Protein AF-0000000074030060 (afdb_homodimer)

Radius of gyration: 25.46 Å; Cα contacts (8 Å, |Δi|>4): 704; chains: 2; bounding box: 56×95×59 Å

Sequence (384 aa):
MVDRKRVCPAEQAGSLDNGFRRFFQNPSKILKPYIKDGMTVLDLGCGPGFFSVEMAKMVGKNGKVIAVDVQEEMLEKLKNKIKGTKIEKRIKLHRCEENRIGVTDKVDFILAFYMVHEVPNQEILLREIISILKPNGKAFIVEPKFHVSKEVFEETKKAVKRLGFEIINQPKLFMSRGIVFKNAIVNTSKETMVDRKRVCPAEQAGSLDNGFRRFFQNPSKILKPYIKDGMTVLDLGCGPGFFSVEMAKMVGKNGKVIAVDVQEEMLEKLKNKIKGTKIEKRIKLHRCEENRIGVTDKVDFILAFYMVHEVPNQEILLREIISILKPNGKAFIVEPKFHVSKEVFEETKKAVKRLGFEIINQPKLFMSRGIVFKNAIVNTSKET

Structure (mmCIF, N/CA/C/O backbone):
data_AF-0000000074030060-model_v1
#
loop_
_entity.id
_entity.type
_entity.pdbx_description
1 polymer 'Methyltransferase domain-containing protein'
#
loop_
_atom_site.group_PDB
_atom_site.id
_atom_site.type_symbol
_atom_site.label_atom_id
_atom_site.label_alt_id
_atom_site.label_comp_id
_atom_site.label_asym_id
_atom_site.label_entity_id
_atom_site.label_seq_id
_atom_site.pdbx_PDB_ins_code
_atom_site.Cartn_x
_atom_site.Cartn_y
_atom_site.Cartn_z
_atom_site.occupancy
_atom_site.B_iso_or_equiv
_atom_site.auth_seq_id
_atom_site.auth_comp_id
_atom_site.auth_asym_id
_atom_site.auth_atom_id
_atom_site.pdbx_PDB_model_num
ATOM 1 N N . MET A 1 1 ? -29.375 -9.141 -12.891 1 27.84 1 MET A N 1
ATOM 2 C CA . MET A 1 1 ? -28.234 -9.836 -12.297 1 27.84 1 MET A CA 1
ATOM 3 C C . MET A 1 1 ? -26.984 -8.969 -12.352 1 27.84 1 MET A C 1
ATOM 5 O O . MET A 1 1 ? -26.547 -8.578 -13.43 1 27.84 1 MET A O 1
ATOM 9 N N . VAL A 1 2 ? -26.797 -8.008 -11.602 1 33.31 2 VAL A N 1
ATOM 10 C CA . VAL A 1 2 ? -25.797 -6.934 -11.672 1 33.31 2 VAL A CA 1
ATOM 11 C C . VAL A 1 2 ? -24.422 -7.52 -11.992 1 33.31 2 VAL A C 1
ATOM 13 O O . VAL A 1 2 ? -24 -8.492 -11.367 1 33.31 2 VAL A O 1
ATOM 16 N N . ASP A 1 3 ? -23.953 -7.562 -13.195 1 36.47 3 ASP A N 1
ATOM 17 C CA . ASP A 1 3 ? -22.719 -8.047 -13.805 1 36.47 3 ASP A CA 1
ATOM 18 C C . ASP A 1 3 ? -21.5 -7.707 -12.93 1 36.47 3 ASP A C 1
ATOM 20 O O . ASP A 1 3 ? -21.078 -6.555 -12.867 1 36.47 3 ASP A O 1
ATOM 24 N N . ARG A 1 4 ? -21.578 -8.031 -11.695 1 46.94 4 ARG A N 1
ATOM 25 C CA . ARG A 1 4 ? -20.531 -7.727 -10.734 1 46.94 4 ARG A CA 1
ATOM 26 C C . ARG A 1 4 ? -19.156 -7.934 -11.352 1 46.94 4 ARG A C 1
ATOM 28 O O . ARG A 1 4 ? -18.812 -9.047 -11.773 1 46.94 4 ARG A O 1
ATOM 35 N N . LYS A 1 5 ? -18.781 -6.988 -11.969 1 58.38 5 LYS A N 1
ATOM 36 C CA . LYS A 1 5 ? -17.453 -7.043 -12.586 1 58.38 5 LYS A CA 1
ATOM 37 C C . LYS A 1 5 ? -16.422 -7.629 -11.625 1 58.38 5 LYS A C 1
ATOM 39 O O . LYS A 1 5 ? -16.203 -7.098 -10.531 1 58.38 5 LYS A O 1
ATOM 44 N N . ARG A 1 6 ? -16.219 -8.953 -11.641 1 71.94 6 ARG A N 1
ATOM 45 C CA . ARG A 1 6 ? -15.539 -9.828 -10.688 1 71.94 6 ARG A CA 1
ATOM 46 C C . ARG A 1 6 ? -14.047 -9.516 -10.625 1 71.94 6 ARG A C 1
ATOM 48 O O . ARG A 1 6 ? -13.406 -9.719 -9.594 1 71.94 6 ARG A O 1
ATOM 55 N N . VAL A 1 7 ? -13.602 -8.703 -11.664 1 85.38 7 VAL A N 1
ATOM 56 C CA . VAL A 1 7 ? -12.156 -8.516 -11.711 1 85.38 7 VAL A CA 1
ATOM 57 C C . VAL A 1 7 ? -11.805 -7.078 -11.328 1 85.38 7 VAL A C 1
ATOM 59 O O . VAL A 1 7 ? -12.445 -6.133 -11.797 1 85.38 7 VAL A O 1
ATOM 62 N N . CYS A 1 8 ? -10.945 -6.891 -10.469 1 83.81 8 CYS A N 1
ATOM 63 C CA . CYS A 1 8 ? -10.5 -5.547 -10.117 1 83.81 8 CYS A CA 1
ATOM 64 C C . CYS A 1 8 ? -9.969 -4.812 -11.344 1 83.81 8 CYS A C 1
ATOM 66 O O . CYS A 1 8 ? -9.039 -5.285 -12 1 83.81 8 CYS A O 1
ATOM 68 N N . PRO A 1 9 ? -10.547 -3.648 -11.586 1 86.62 9 PRO A N 1
ATOM 69 C CA . PRO A 1 9 ? -10.133 -2.922 -12.789 1 86.62 9 PRO A CA 1
ATOM 70 C C . PRO A 1 9 ? -8.68 -2.447 -12.711 1 86.62 9 PRO A C 1
ATOM 72 O O . PRO A 1 9 ? -8.188 -2.113 -11.633 1 86.62 9 PRO A O 1
ATOM 75 N N . ALA A 1 10 ? -8.016 -2.359 -13.852 1 87.62 10 ALA A N 1
ATOM 76 C CA . ALA A 1 10 ? -6.617 -1.96 -13.953 1 87.62 10 ALA A CA 1
ATOM 77 C C . ALA A 1 10 ? -6.41 -0.551 -13.406 1 87.62 10 ALA A C 1
ATOM 79 O O . ALA A 1 10 ? -5.34 -0.234 -12.875 1 87.62 10 ALA A O 1
ATOM 80 N N . GLU A 1 11 ? -7.441 0.32 -13.461 1 84.94 11 GLU A N 1
ATOM 81 C CA . GLU A 1 11 ? -7.371 1.684 -12.945 1 84.94 11 GLU A CA 1
ATOM 82 C C . GLU A 1 11 ? -7.211 1.693 -11.43 1 84.94 11 GLU A C 1
ATOM 84 O O . GLU A 1 11 ? -6.77 2.689 -10.852 1 84.94 11 GLU A O 1
ATOM 89 N N . GLN A 1 12 ? -7.523 0.57 -10.875 1 86.06 12 GLN A N 1
ATOM 90 C CA . GLN A 1 12 ? -7.434 0.463 -9.422 1 86.06 12 GLN A CA 1
ATOM 91 C C . GLN A 1 12 ? -6.215 -0.356 -9.008 1 86.06 12 GLN A C 1
ATOM 93 O O . GLN A 1 12 ? -6.145 -0.843 -7.875 1 86.06 12 GLN A O 1
ATOM 98 N N . ALA A 1 13 ? -5.316 -0.365 -10 1 86.25 13 ALA A N 1
ATOM 99 C CA . ALA A 1 13 ? -4.062 -1.025 -9.656 1 86.25 13 ALA A CA 1
ATOM 100 C C . ALA A 1 13 ? -3.418 -0.375 -8.43 1 86.25 13 ALA A C 1
ATOM 102 O O . ALA A 1 13 ? -3.34 0.853 -8.344 1 86.25 13 ALA A O 1
ATOM 103 N N . GLY A 1 14 ? -3.141 -1.03 -7.375 1 87.56 14 GLY A N 1
ATOM 104 C CA . GLY A 1 14 ? -2.543 -0.503 -6.156 1 87.56 14 GLY A CA 1
ATOM 105 C C . GLY A 1 14 ? -3.533 -0.367 -5.016 1 87.56 14 GLY A C 1
ATOM 106 O O . GLY A 1 14 ? -3.152 -0.024 -3.895 1 87.56 14 GLY A O 1
ATOM 107 N N . SER A 1 15 ? -4.777 -0.581 -5.355 1 88.56 15 SER A N 1
ATOM 108 C CA . SER A 1 15 ? -5.789 -0.474 -4.305 1 88.56 15 SER A CA 1
ATOM 109 C C . SER A 1 15 ? -5.492 -1.429 -3.154 1 88.56 15 SER A C 1
ATOM 111 O O . SER A 1 15 ? -5.707 -1.09 -1.989 1 88.56 15 SER A O 1
ATOM 113 N N . LEU A 1 16 ? -4.961 -2.574 -3.512 1 88.94 16 LEU A N 1
ATOM 114 C CA . LEU A 1 16 ? -4.602 -3.529 -2.469 1 88.94 16 LEU A CA 1
ATOM 115 C C . LEU A 1 16 ? -3.469 -2.988 -1.604 1 88.94 16 LEU A C 1
ATOM 117 O O . LEU A 1 16 ? -3.521 -3.08 -0.375 1 88.94 16 LEU A O 1
ATOM 121 N N . ASP A 1 17 ? -2.5 -2.4 -2.273 1 91.75 17 ASP A N 1
ATOM 122 C CA . ASP A 1 17 ? -1.391 -1.797 -1.541 1 91.75 17 ASP A CA 1
ATOM 123 C C . ASP A 1 17 ? -1.885 -0.691 -0.61 1 91.75 17 ASP A C 1
ATOM 125 O O . ASP A 1 17 ? -1.453 -0.604 0.541 1 91.75 17 ASP A O 1
ATOM 129 N N . ASN A 1 18 ? -2.752 0.117 -1.13 1 92.06 18 ASN A N 1
ATOM 130 C CA . ASN A 1 18 ? -3.352 1.192 -0.346 1 92.06 18 ASN A CA 1
ATOM 131 C C . ASN A 1 18 ? -4.148 0.647 0.837 1 92.06 18 ASN A C 1
ATOM 133 O O . ASN A 1 18 ? -4.125 1.226 1.925 1 92.06 18 ASN A O 1
ATOM 137 N N . GLY A 1 19 ? -4.84 -0.445 0.638 1 92.06 19 GLY A N 1
ATOM 138 C CA . GLY A 1 19 ? -5.594 -1.086 1.703 1 92.06 19 GLY A CA 1
ATOM 139 C C . GLY A 1 19 ? -4.723 -1.541 2.859 1 92.06 19 GLY A C 1
ATOM 140 O O . GLY A 1 19 ? -5.094 -1.372 4.023 1 92.06 19 GLY A O 1
ATOM 141 N N . PHE A 1 20 ? -3.602 -2.076 2.523 1 90.94 20 PHE A N 1
ATOM 142 C CA . PHE A 1 20 ? -2.676 -2.525 3.557 1 90.94 20 PHE A CA 1
ATOM 143 C C . PHE A 1 20 ? -2.123 -1.342 4.34 1 90.94 20 PHE A C 1
ATOM 145 O O . PHE A 1 20 ? -1.992 -1.407 5.562 1 90.94 20 PHE A O 1
ATOM 152 N N . ARG A 1 21 ? -1.822 -0.241 3.668 1 92 21 ARG A N 1
ATOM 153 C CA . ARG A 1 21 ? -1.373 0.955 4.375 1 92 21 ARG A CA 1
ATOM 154 C C . ARG A 1 21 ? -2.459 1.482 5.305 1 92 21 ARG A C 1
ATOM 156 O O . ARG A 1 21 ? -2.184 1.83 6.453 1 92 21 ARG A O 1
ATOM 163 N N . ARG A 1 22 ? -3.686 1.476 4.812 1 93.56 22 ARG A N 1
ATOM 164 C CA . ARG A 1 22 ? -4.805 2.002 5.59 1 93.56 22 ARG A CA 1
ATOM 165 C C . ARG A 1 22 ? -5.059 1.155 6.832 1 93.56 22 ARG A C 1
ATOM 167 O O . ARG A 1 22 ? -5.465 1.677 7.871 1 93.56 22 ARG A O 1
ATOM 174 N N . PHE A 1 23 ? -4.715 -0.096 6.734 1 89.94 23 PHE A N 1
ATOM 175 C CA . PHE A 1 23 ? -4.863 -0.983 7.883 1 89.94 23 PHE A CA 1
ATOM 176 C C . PHE A 1 23 ? -3.938 -0.562 9.016 1 89.94 23 PHE A C 1
ATOM 178 O O . PHE A 1 23 ? -4.328 -0.587 10.188 1 89.94 23 PHE A O 1
ATOM 185 N N . PHE A 1 24 ? -2.803 -0.082 8.656 1 89.81 24 PHE A N 1
ATOM 186 C CA . PHE A 1 24 ? -1.801 0.204 9.68 1 89.81 24 PHE A CA 1
ATOM 187 C C . PHE A 1 24 ? -1.754 1.695 9.984 1 89.81 24 PHE A C 1
ATOM 189 O O . PHE A 1 24 ? -1.411 2.092 11.102 1 89.81 24 PHE A O 1
ATOM 196 N N . GLN A 1 25 ? -2.082 2.496 9.008 1 94.31 25 GLN A N 1
ATOM 197 C CA . GLN A 1 25 ? -2.055 3.947 9.156 1 94.31 25 GLN A CA 1
ATOM 198 C C . GLN A 1 25 ? -3.379 4.57 8.734 1 94.31 25 GLN A C 1
ATOM 200 O O . GLN A 1 25 ? -3.41 5.43 7.848 1 94.31 25 GLN A O 1
ATOM 205 N N . ASN A 1 26 ? -4.348 4.195 9.414 1 96.44 26 ASN A N 1
ATOM 206 C CA . ASN A 1 26 ? -5.676 4.703 9.094 1 96.44 26 ASN A CA 1
ATOM 207 C C . ASN A 1 26 ? -5.789 6.199 9.359 1 96.44 26 ASN A C 1
ATOM 209 O O . ASN A 1 26 ? -5.703 6.637 10.508 1 96.44 26 ASN A O 1
ATOM 213 N N . PRO A 1 27 ? -6.004 6.945 8.32 1 97.94 27 PRO A N 1
ATOM 214 C CA . PRO A 1 27 ? -6.008 8.398 8.484 1 97.94 27 PRO A CA 1
ATOM 215 C C . PRO A 1 27 ? -7.09 8.875 9.453 1 97.94 27 PRO A C 1
ATOM 217 O O . PRO A 1 27 ? -6.84 9.766 10.273 1 97.94 27 PRO A O 1
ATOM 220 N N . SER A 1 28 ? -8.273 8.336 9.352 1 97.56 28 SER A N 1
ATOM 221 C CA . SER A 1 28 ? -9.367 8.75 10.227 1 97.56 28 SER A CA 1
ATOM 222 C C . SER A 1 28 ? -9.031 8.516 11.695 1 97.56 28 SER A C 1
ATOM 224 O O . SER A 1 28 ? -9.25 9.391 12.531 1 97.56 28 SER A O 1
ATOM 226 N N . LYS A 1 29 ? -8.43 7.395 11.992 1 97 29 LYS A N 1
ATOM 227 C CA . LYS A 1 29 ? -8.078 7.066 13.367 1 97 29 LYS A CA 1
ATOM 228 C C . LYS A 1 29 ? -6.949 7.957 13.875 1 97 29 LYS A C 1
ATOM 230 O O . LYS A 1 29 ? -6.996 8.445 15.008 1 97 29 LYS A O 1
ATOM 235 N N . ILE A 1 30 ? -6.016 8.172 13.062 1 98 30 ILE A N 1
ATOM 236 C CA . ILE A 1 30 ? -4.828 8.938 13.43 1 98 30 ILE A CA 1
ATOM 237 C C . ILE A 1 30 ? -5.211 10.391 13.68 1 98 30 ILE A C 1
ATOM 239 O O . ILE A 1 30 ? -4.684 11.031 14.594 1 98 30 ILE A O 1
ATOM 243 N N . LEU A 1 31 ? -6.184 10.93 12.93 1 98.56 31 LEU A N 1
ATOM 244 C CA . LEU A 1 31 ? -6.418 12.375 12.906 1 98.56 31 LEU A CA 1
ATOM 245 C C . LEU A 1 31 ? -7.656 12.734 13.719 1 98.56 31 LEU A C 1
ATOM 247 O O . LEU A 1 31 ? -7.887 13.906 14.023 1 98.56 31 LEU A O 1
ATOM 251 N N . LYS A 1 32 ? -8.406 11.742 14.141 1 97.94 32 LYS A N 1
ATOM 252 C CA . LYS A 1 32 ? -9.695 11.914 14.805 1 97.94 32 LYS A CA 1
ATOM 253 C C . LYS A 1 32 ? -9.562 12.836 16.016 1 97.94 32 LYS A C 1
ATOM 255 O O . LYS A 1 32 ? -10.398 13.711 16.234 1 97.94 32 LYS A O 1
ATOM 260 N N . PRO A 1 33 ? -8.531 12.719 16.812 1 97.81 33 PRO A N 1
ATOM 261 C CA . PRO A 1 33 ? -8.438 13.562 18.016 1 97.81 33 PRO A CA 1
ATOM 262 C C . PRO A 1 33 ? -8.164 15.023 17.688 1 97.81 33 PRO A C 1
ATOM 264 O O . PRO A 1 33 ? -8.312 15.891 18.547 1 97.81 33 PRO A O 1
ATOM 267 N N . TYR A 1 34 ? -7.848 15.367 16.453 1 98.12 34 TYR A N 1
ATOM 268 C CA . TYR A 1 34 ? -7.266 16.688 16.219 1 98.12 34 TYR A CA 1
ATOM 269 C C . TYR A 1 34 ? -8.125 17.484 15.234 1 98.12 34 TYR A C 1
ATOM 271 O O . TYR A 1 34 ? -8.109 18.719 15.258 1 98.12 34 TYR A O 1
ATOM 279 N N . ILE A 1 35 ? -8.82 16.828 14.32 1 98.69 35 ILE A N 1
ATOM 280 C CA . ILE A 1 35 ? -9.547 17.516 13.258 1 98.69 35 ILE A CA 1
ATOM 281 C C . ILE A 1 35 ? -11.047 17.484 13.555 1 98.69 35 ILE A C 1
ATOM 283 O O . ILE A 1 35 ? -11.594 16.438 13.859 1 98.69 35 ILE A O 1
ATOM 287 N N . LYS A 1 36 ? -11.664 18.625 13.438 1 98.25 36 LYS A N 1
ATOM 288 C CA . LYS A 1 36 ? -13.094 18.781 13.672 1 98.25 36 LYS A CA 1
ATOM 289 C C . LYS A 1 36 ? -13.773 19.484 12.508 1 98.25 36 LYS A C 1
ATOM 291 O O . LYS A 1 36 ? -13.109 20.156 11.711 1 98.25 36 LYS A O 1
ATOM 296 N N . ASP A 1 37 ? -15.07 19.312 12.531 1 98.5 37 ASP A N 1
ATOM 297 C CA . ASP A 1 37 ? -15.883 19.969 11.516 1 98.5 37 ASP A CA 1
ATOM 298 C C . ASP A 1 37 ? -15.664 21.484 11.531 1 98.5 37 ASP A C 1
ATOM 300 O O . ASP A 1 37 ? -15.578 22.094 12.602 1 98.5 37 ASP A O 1
ATOM 304 N N . GLY A 1 38 ? -15.414 22.047 10.375 1 98.62 38 GLY A N 1
ATOM 305 C CA . GLY A 1 38 ? -15.32 23.484 10.242 1 98.62 38 GLY A CA 1
ATOM 306 C C . GLY A 1 38 ? -13.891 24 10.273 1 98.62 38 GLY A C 1
ATOM 307 O O . GLY A 1 38 ? -13.633 25.172 9.984 1 98.62 38 GLY A O 1
ATOM 308 N N . MET A 1 39 ? -12.984 23.141 10.57 1 98.75 39 MET A N 1
ATOM 309 C CA . MET A 1 39 ? -11.586 23.547 10.703 1 98.75 39 MET A CA 1
ATOM 310 C C . MET A 1 39 ? -10.969 23.828 9.336 1 98.75 39 MET A C 1
ATOM 312 O O . MET A 1 39 ? -11.422 23.281 8.328 1 98.75 39 MET A O 1
ATOM 316 N N . THR A 1 40 ? -10.008 24.75 9.273 1 98.81 40 THR A N 1
ATOM 317 C CA . THR A 1 40 ? -9.047 24.859 8.188 1 98.81 40 THR A CA 1
ATOM 318 C C . THR A 1 40 ? -7.746 24.141 8.539 1 98.81 40 THR A C 1
ATOM 320 O O . THR A 1 40 ? -7.082 24.484 9.516 1 98.81 40 THR A O 1
ATOM 323 N N . VAL A 1 41 ? -7.426 23.109 7.762 1 98.88 41 VAL A N 1
ATOM 324 C CA . VAL A 1 41 ? -6.273 22.281 8.109 1 98.88 41 VAL A CA 1
ATOM 325 C C . VAL A 1 41 ? -5.312 22.219 6.922 1 98.88 41 VAL A C 1
ATOM 327 O O . VAL A 1 41 ? -5.707 22.469 5.781 1 98.88 41 VAL A O 1
ATOM 330 N N . LEU A 1 42 ? -4.047 21.969 7.227 1 98.88 42 LEU A N 1
ATOM 331 C CA . LEU A 1 42 ? -2.99 21.922 6.219 1 98.88 42 LEU A CA 1
ATOM 332 C C . LEU A 1 42 ? -2.318 20.562 6.191 1 98.88 42 LEU A C 1
ATOM 334 O O . LEU A 1 42 ? -1.919 20.031 7.234 1 98.88 42 LEU A O 1
ATOM 338 N N . ASP A 1 43 ? -2.295 19.922 5.043 1 98.88 43 ASP A N 1
ATOM 339 C CA . ASP A 1 43 ? -1.541 18.703 4.781 1 98.88 43 ASP A CA 1
ATOM 340 C C . ASP A 1 43 ? -0.218 19.016 4.082 1 98.88 43 ASP A C 1
ATOM 342 O O . ASP A 1 43 ? -0.178 19.172 2.863 1 98.88 43 ASP A O 1
ATOM 346 N N . LEU A 1 44 ? 0.867 19.078 4.887 1 98.44 44 LEU A N 1
ATOM 347 C CA . LEU A 1 44 ? 2.186 19.422 4.359 1 98.44 44 LEU A CA 1
ATOM 348 C C . LEU A 1 44 ? 2.877 18.188 3.789 1 98.44 44 LEU A C 1
ATOM 350 O O . LEU A 1 44 ? 3.074 17.203 4.496 1 98.44 44 LEU A O 1
ATOM 354 N N . GLY A 1 45 ? 3.285 18.281 2.543 1 97.69 45 GLY A N 1
ATOM 355 C CA . GLY A 1 45 ? 3.732 17.078 1.865 1 97.69 45 GLY A CA 1
ATOM 356 C C . GLY A 1 45 ? 2.611 16.094 1.601 1 97.69 45 GLY A C 1
ATOM 357 O O . GLY A 1 45 ? 2.719 14.906 1.95 1 97.69 45 GLY A O 1
ATOM 358 N N . CYS A 1 46 ? 1.627 16.516 0.896 1 98.31 46 CYS A N 1
ATOM 359 C CA . CYS A 1 46 ? 0.37 15.781 0.825 1 98.31 46 CYS A CA 1
ATOM 360 C C . CYS A 1 46 ? 0.492 14.578 -0.11 1 98.31 46 CYS A C 1
ATOM 362 O O . CYS A 1 46 ? -0.343 13.672 -0.078 1 98.31 46 CYS A O 1
ATOM 364 N N . GLY A 1 47 ? 1.497 14.578 -0.979 1 96.88 47 GLY A N 1
ATOM 365 C CA . GLY A 1 47 ? 1.593 13.508 -1.954 1 96.88 47 GLY A CA 1
ATOM 366 C C . GLY A 1 47 ? 0.335 13.336 -2.785 1 96.88 47 GLY A C 1
ATOM 367 O O . GLY A 1 47 ? -0.246 14.32 -3.246 1 96.88 47 GLY A O 1
ATOM 368 N N . PRO A 1 48 ? 0.023 12.07 -3.012 1 96.12 48 PRO A N 1
ATOM 369 C CA . PRO A 1 48 ? -1.174 11.836 -3.822 1 96.12 48 PRO A CA 1
ATOM 370 C C . PRO A 1 48 ? -2.465 11.945 -3.016 1 96.12 48 PRO A C 1
ATOM 372 O O . PRO A 1 48 ? -3.525 11.516 -3.479 1 96.12 48 PRO A O 1
ATOM 375 N N . GLY A 1 49 ? -2.357 12.375 -1.83 1 97.62 49 GLY A N 1
ATOM 376 C CA . GLY A 1 49 ? -3.566 12.758 -1.113 1 97.62 49 GLY A CA 1
ATOM 377 C C . GLY A 1 49 ? -4.047 11.688 -0.149 1 97.62 49 GLY A C 1
ATOM 378 O O . GLY A 1 49 ? -5.23 11.648 0.195 1 97.62 49 GLY A O 1
ATOM 379 N N . PHE A 1 50 ? -3.182 10.82 0.354 1 96.94 50 PHE A N 1
ATOM 380 C CA . PHE A 1 50 ? -3.547 9.75 1.27 1 96.94 50 PHE A CA 1
ATOM 381 C C . PHE A 1 50 ? -4.246 10.305 2.504 1 96.94 50 PHE A C 1
ATOM 383 O O . PHE A 1 50 ? -5.293 9.797 2.912 1 96.94 50 PHE A O 1
ATOM 390 N N . PHE A 1 51 ? -3.738 11.359 3.059 1 98.69 51 PHE A N 1
ATOM 391 C CA . PHE A 1 51 ? -4.348 11.969 4.234 1 98.69 51 PHE A CA 1
ATOM 392 C C . PHE A 1 51 ? -5.309 13.078 3.826 1 98.69 51 PHE A C 1
ATOM 394 O O . PHE A 1 51 ? -6.332 13.289 4.477 1 98.69 51 PHE A O 1
ATOM 401 N N . SER A 1 52 ? -5.035 13.812 2.752 1 98.81 52 SER A N 1
ATOM 402 C CA . SER A 1 52 ? -5.809 14.977 2.34 1 98.81 52 SER A CA 1
ATOM 403 C C . SER A 1 52 ? -7.277 14.617 2.137 1 98.81 52 SER A C 1
ATOM 405 O O . SER A 1 52 ? -8.164 15.367 2.551 1 98.81 52 SER A O 1
ATOM 407 N N . VAL A 1 53 ? -7.48 13.477 1.52 1 98.5 53 VAL A N 1
ATOM 408 C CA . VAL A 1 53 ? -8.836 13.047 1.188 1 98.5 53 VAL A CA 1
ATOM 409 C C . VAL A 1 53 ? -9.633 12.82 2.471 1 98.5 53 VAL A C 1
ATOM 411 O O . VAL A 1 53 ? -10.766 13.305 2.594 1 98.5 53 VAL A O 1
ATOM 414 N N . GLU A 1 54 ? -9.047 12.125 3.402 1 98.62 54 GLU A N 1
ATOM 415 C CA . GLU A 1 54 ? -9.734 11.875 4.664 1 98.62 54 GLU A CA 1
ATOM 416 C C . GLU A 1 54 ? -9.922 13.164 5.457 1 98.62 54 GLU A C 1
ATOM 418 O O . GLU A 1 54 ? -10.969 13.375 6.074 1 98.62 54 GLU A O 1
ATOM 423 N N . MET A 1 55 ? -8.914 14.023 5.453 1 98.88 55 MET A N 1
ATOM 424 C CA . MET A 1 55 ? -9.008 15.32 6.129 1 98.88 55 MET A CA 1
ATOM 425 C C . MET A 1 55 ? -10.195 16.125 5.609 1 98.88 55 MET A C 1
ATOM 427 O O . MET A 1 55 ? -10.914 16.75 6.387 1 98.88 55 MET A O 1
ATOM 431 N N . ALA A 1 56 ? -10.398 16.094 4.34 1 98.81 56 ALA A N 1
ATOM 432 C CA . ALA A 1 56 ? -11.492 16.828 3.717 1 98.81 56 ALA A CA 1
ATOM 433 C C . ALA A 1 56 ? -12.844 16.328 4.203 1 98.81 56 ALA A C 1
ATOM 435 O O . ALA A 1 56 ? -13.773 17.109 4.391 1 98.81 56 ALA A O 1
ATOM 436 N N . LYS A 1 57 ? -12.938 15.031 4.355 1 98.5 57 LYS A N 1
ATOM 437 C CA . LYS A 1 57 ? -14.164 14.461 4.898 1 98.5 57 LYS A CA 1
ATOM 438 C C . LYS A 1 57 ? -14.391 14.914 6.34 1 98.5 57 LYS A C 1
ATOM 440 O O . LYS A 1 57 ? -15.508 15.266 6.723 1 98.5 57 LYS A O 1
ATOM 445 N N . MET A 1 58 ? -13.367 14.93 7.113 1 98.62 58 MET A N 1
ATOM 446 C CA . MET A 1 58 ? -13.438 15.195 8.547 1 98.62 58 MET A CA 1
ATOM 447 C C . MET A 1 58 ? -13.781 16.656 8.812 1 98.62 58 MET A C 1
ATOM 449 O O . MET A 1 58 ? -14.547 16.969 9.727 1 98.62 58 MET A O 1
ATOM 453 N N . VAL A 1 59 ? -13.25 17.594 8.031 1 98.62 59 VAL A N 1
ATOM 454 C CA . VAL A 1 59 ? -13.453 19.016 8.281 1 98.62 59 VAL A CA 1
ATOM 455 C C . VAL A 1 59 ? -14.867 19.422 7.852 1 98.62 59 VAL A C 1
ATOM 457 O O . VAL A 1 59 ? -15.344 20.5 8.195 1 98.62 59 VAL A O 1
ATOM 460 N N . GLY A 1 60 ? -15.516 18.609 6.984 1 97.81 60 GLY A N 1
ATOM 461 C CA . GLY A 1 60 ? -16.906 18.844 6.594 1 97.81 60 GLY A CA 1
ATOM 462 C C . GLY A 1 60 ? -17.047 19.969 5.586 1 97.81 60 GLY A C 1
ATOM 463 O O . GLY A 1 60 ? -16.047 20.516 5.102 1 97.81 60 GLY A O 1
ATOM 464 N N . LYS A 1 61 ? -18.281 20.297 5.285 1 96.31 61 LYS A N 1
ATOM 465 C CA . LYS A 1 61 ? -18.609 21.25 4.223 1 96.31 61 LYS A CA 1
ATOM 466 C C . LYS A 1 61 ? -18.156 22.656 4.582 1 96.31 61 LYS A C 1
ATOM 468 O O . LYS A 1 61 ? -17.938 23.5 3.701 1 96.31 61 LYS A O 1
ATOM 473 N N . ASN A 1 62 ? -18.031 22.859 5.859 1 97.31 62 ASN A N 1
ATOM 474 C CA . ASN A 1 62 ? -17.672 24.203 6.301 1 97.31 62 ASN A CA 1
ATOM 475 C C . ASN A 1 62 ? -16.172 24.344 6.566 1 97.31 62 ASN A C 1
ATOM 477 O O . ASN A 1 62 ? -15.703 25.406 6.965 1 97.31 62 ASN A O 1
ATOM 481 N N . GLY A 1 63 ? -15.477 23.266 6.43 1 98.5 63 GLY A N 1
ATOM 482 C CA . GLY A 1 63 ? -14.031 23.297 6.629 1 98.5 63 GLY A CA 1
ATOM 483 C C . GLY A 1 63 ? -13.258 23.266 5.328 1 98.5 63 GLY A C 1
ATOM 484 O O . GLY A 1 63 ? -13.844 23.281 4.246 1 98.5 63 GLY A O 1
ATOM 485 N N . LYS A 1 64 ? -11.922 23.359 5.426 1 98.56 64 LYS A N 1
ATOM 486 C CA . LYS A 1 64 ? -11.047 23.391 4.258 1 98.56 64 LYS A CA 1
ATOM 487 C C . LYS A 1 64 ? -9.727 22.672 4.543 1 98.56 64 LYS A C 1
ATOM 489 O O . LYS A 1 64 ? -9.234 22.688 5.672 1 98.56 64 LYS A O 1
ATOM 494 N N . VAL A 1 65 ? -9.258 22.062 3.486 1 98.88 65 VAL A N 1
ATOM 495 C CA . VAL A 1 65 ? -7.938 21.438 3.52 1 98.88 65 VAL A CA 1
ATOM 496 C C . VAL A 1 65 ? -7.016 22.156 2.531 1 98.88 65 VAL A C 1
ATOM 498 O O . VAL A 1 65 ? -7.371 22.344 1.364 1 98.88 65 VAL A O 1
ATOM 501 N N . ILE A 1 66 ? -5.938 22.641 3.025 1 98.94 66 ILE A N 1
ATOM 502 C CA . ILE A 1 66 ? -4.867 23.094 2.143 1 98.94 66 ILE A CA 1
ATOM 503 C C . ILE A 1 66 ? -3.832 21.984 1.973 1 98.94 66 ILE A C 1
ATOM 505 O O . ILE A 1 66 ? -3.129 21.625 2.922 1 98.94 66 ILE A O 1
ATOM 509 N N . ALA A 1 67 ? -3.768 21.438 0.797 1 98.88 67 ALA A N 1
ATOM 510 C CA . ALA A 1 67 ? -2.818 20.375 0.479 1 98.88 67 ALA A CA 1
ATOM 511 C C . ALA A 1 67 ? -1.576 20.938 -0.206 1 98.88 67 ALA A C 1
ATOM 513 O O . ALA A 1 67 ? -1.666 21.516 -1.289 1 98.88 67 ALA A O 1
ATOM 514 N N . VAL A 1 68 ? -0.426 20.703 0.411 1 98.69 68 VAL A N 1
ATOM 515 C CA . VAL A 1 68 ? 0.806 21.344 -0.033 1 98.69 68 VAL A CA 1
ATOM 516 C C . VAL A 1 68 ? 1.821 20.281 -0.452 1 98.69 68 VAL A C 1
ATOM 518 O O . VAL A 1 68 ? 2.035 19.297 0.265 1 98.69 68 VAL A O 1
ATOM 521 N N . ASP A 1 69 ? 2.402 20.469 -1.563 1 98.06 69 ASP A N 1
ATOM 522 C CA . ASP A 1 69 ? 3.504 19.625 -2.01 1 98.06 69 ASP A CA 1
ATOM 523 C C . ASP A 1 69 ? 4.438 20.375 -2.949 1 98.06 69 ASP A C 1
ATOM 525 O O . ASP A 1 69 ? 4.004 21.297 -3.658 1 98.06 69 ASP A O 1
ATOM 529 N N . VAL A 1 70 ? 5.688 20.031 -2.898 1 96.88 70 VAL A N 1
ATOM 530 C CA . VAL A 1 70 ? 6.672 20.703 -3.734 1 96.88 70 VAL A CA 1
ATOM 531 C C . VAL A 1 70 ? 6.574 20.188 -5.168 1 96.88 70 VAL A C 1
ATOM 533 O O . VAL A 1 70 ? 6.945 20.891 -6.113 1 96.88 70 VAL A O 1
ATOM 536 N N . GLN A 1 71 ? 6.043 19.016 -5.324 1 96.69 71 GLN A N 1
ATOM 537 C CA . GLN A 1 71 ? 5.953 18.406 -6.645 1 96.69 71 GLN A CA 1
ATOM 538 C C . GLN A 1 71 ? 4.586 18.656 -7.273 1 96.69 71 GLN A C 1
ATOM 540 O O . GLN A 1 71 ? 3.572 18.156 -6.793 1 96.69 71 GLN A O 1
ATOM 545 N N . GLU A 1 72 ? 4.609 19.297 -8.383 1 97.44 72 GLU A N 1
ATOM 546 C CA . GLU A 1 72 ? 3.375 19.594 -9.109 1 97.44 72 GLU A CA 1
ATOM 547 C C . GLU A 1 72 ? 2.664 18.297 -9.516 1 97.44 72 GLU A C 1
ATOM 549 O O . GLU A 1 72 ? 1.433 18.234 -9.508 1 97.44 72 GLU A O 1
ATOM 554 N N . GLU A 1 73 ? 3.408 17.359 -9.875 1 96.88 73 GLU A N 1
ATOM 555 C CA . GLU A 1 73 ? 2.848 16.078 -10.312 1 96.88 73 GLU A CA 1
ATOM 556 C C . GLU A 1 73 ? 2.033 15.422 -9.203 1 96.88 73 GLU A C 1
ATOM 558 O O . GLU A 1 73 ? 1.024 14.766 -9.477 1 96.88 73 GLU A O 1
ATOM 563 N N . MET A 1 74 ? 2.484 15.5 -7.98 1 97.19 74 MET A N 1
ATOM 564 C CA . MET A 1 74 ? 1.736 14.969 -6.844 1 97.19 74 MET A CA 1
ATOM 565 C C . MET A 1 74 ? 0.404 15.695 -6.684 1 97.19 74 MET A C 1
ATOM 567 O O . MET A 1 74 ? -0.632 15.055 -6.48 1 97.19 74 MET A O 1
ATOM 571 N N . LEU A 1 75 ? 0.444 16.984 -6.832 1 98.38 75 LEU A N 1
ATOM 572 C CA . LEU A 1 75 ? -0.767 17.797 -6.727 1 98.38 75 LEU A CA 1
ATOM 573 C C . LEU A 1 75 ? -1.744 17.453 -7.848 1 98.38 75 LEU A C 1
ATOM 575 O O . LEU A 1 75 ? -2.955 17.391 -7.621 1 98.38 75 LEU A O 1
ATOM 579 N N . GLU A 1 76 ? -1.229 17.219 -9.008 1 98.06 76 GLU A N 1
ATOM 580 C CA . GLU A 1 76 ? -2.072 16.828 -10.133 1 98.06 76 GLU A CA 1
ATOM 581 C C . GLU A 1 76 ? -2.742 15.484 -9.883 1 98.06 76 GLU A C 1
ATOM 583 O O . GLU A 1 76 ? -3.916 15.297 -10.211 1 98.06 76 GLU A O 1
ATOM 588 N N . LYS A 1 77 ? -2.01 14.57 -9.344 1 95.94 77 LYS A N 1
ATOM 589 C CA . LYS A 1 77 ? -2.584 13.273 -8.992 1 95.94 77 LYS A CA 1
ATOM 590 C C . LYS A 1 77 ? -3.732 13.438 -8 1 95.94 77 LYS A C 1
ATOM 592 O O . LYS A 1 77 ? -4.785 12.82 -8.156 1 95.94 77 LYS A O 1
ATOM 597 N N . LEU A 1 78 ? -3.516 14.258 -7.027 1 97.56 78 LEU A N 1
ATOM 598 C CA . LEU A 1 78 ? -4.562 14.516 -6.043 1 97.56 78 LEU A CA 1
ATOM 599 C C . LEU A 1 78 ? -5.762 15.195 -6.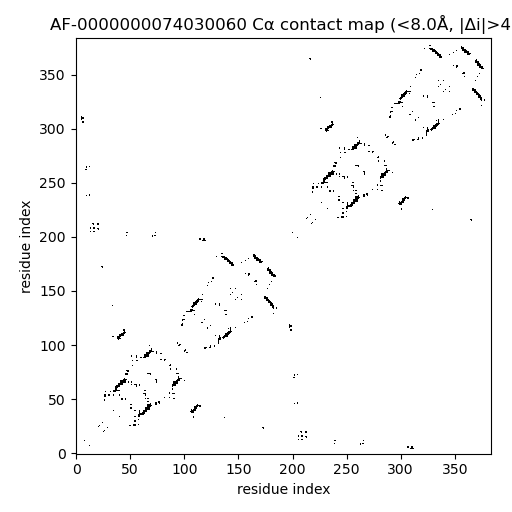691 1 97.56 78 LEU A C 1
ATOM 601 O O . LEU A 1 78 ? -6.906 14.797 -6.461 1 97.56 78 LEU A O 1
ATOM 605 N N . LYS A 1 79 ? -5.488 16.156 -7.496 1 98.19 79 LYS A N 1
ATOM 606 C CA . LYS A 1 79 ? -6.547 16.859 -8.211 1 98.19 79 LYS A CA 1
ATOM 607 C C . LYS A 1 79 ? -7.426 15.883 -8.984 1 98.19 79 LYS A C 1
ATOM 609 O O . LYS A 1 79 ? -8.656 15.922 -8.883 1 98.19 79 LYS A O 1
ATOM 614 N N . ASN A 1 80 ? -6.789 15.008 -9.727 1 96.44 80 ASN A N 1
ATOM 615 C CA . ASN A 1 80 ? -7.508 14.031 -10.539 1 96.44 80 ASN A CA 1
ATOM 616 C C . ASN A 1 80 ? -8.297 13.055 -9.672 1 96.44 80 ASN A C 1
ATOM 618 O O . ASN A 1 80 ? -9.398 12.633 -10.039 1 96.44 80 ASN A O 1
ATOM 622 N N . LYS A 1 81 ? -7.73 12.742 -8.594 1 94.75 81 LYS A N 1
ATOM 623 C CA . LYS A 1 81 ? -8.344 11.805 -7.66 1 94.75 81 LYS A CA 1
ATOM 624 C C . LYS A 1 81 ? -9.656 12.359 -7.102 1 94.75 81 LYS A C 1
ATOM 626 O O . LYS A 1 81 ? -10.609 11.609 -6.891 1 94.75 81 LYS A O 1
ATOM 631 N N . ILE A 1 82 ? -9.75 13.602 -6.93 1 97.25 82 ILE A N 1
ATOM 632 C CA . ILE A 1 82 ? -10.898 14.156 -6.219 1 97.25 82 ILE A CA 1
ATOM 633 C C . ILE A 1 82 ? -11.836 14.852 -7.207 1 97.25 82 ILE A C 1
ATOM 635 O O . ILE A 1 82 ? -12.914 15.305 -6.836 1 97.25 82 ILE A O 1
ATOM 639 N N . LYS A 1 83 ? -11.406 14.922 -8.414 1 97.5 83 LYS A N 1
ATOM 640 C CA . LYS A 1 83 ? -12.195 15.609 -9.438 1 97.5 83 LYS A CA 1
ATOM 641 C C . LYS A 1 83 ? -13.625 15.062 -9.484 1 97.5 83 LYS A C 1
ATOM 643 O O . LYS A 1 83 ? -13.828 13.852 -9.578 1 97.5 83 LYS A O 1
ATOM 648 N N . GLY A 1 84 ? -14.609 15.891 -9.344 1 97 84 GLY A N 1
ATOM 649 C CA . GLY A 1 84 ? -16 15.492 -9.461 1 97 84 GLY A CA 1
ATOM 650 C C . GLY A 1 84 ? -16.578 14.945 -8.172 1 97 84 GLY A C 1
ATOM 651 O O . GLY A 1 84 ? -17.766 14.602 -8.109 1 97 84 GLY A O 1
ATOM 652 N N . THR A 1 85 ? -15.773 14.82 -7.156 1 96.75 85 THR A N 1
ATOM 653 C CA . THR A 1 85 ? -16.266 14.32 -5.879 1 96.75 85 THR A CA 1
ATOM 654 C C . THR A 1 85 ? -16.797 15.469 -5.023 1 96.75 85 THR A C 1
ATOM 656 O O . THR A 1 85 ? -16.594 16.641 -5.336 1 96.75 85 THR A O 1
ATOM 659 N N . LYS A 1 86 ? -17.438 15.125 -3.908 1 96.12 86 LYS A N 1
ATOM 660 C CA . LYS A 1 86 ? -18.016 16.094 -2.99 1 96.12 86 LYS A CA 1
ATOM 661 C C . LYS A 1 86 ? -16.922 16.859 -2.244 1 96.12 86 LYS A C 1
ATOM 663 O O . LYS A 1 86 ? -17.141 17.984 -1.793 1 96.12 86 LYS A O 1
ATOM 668 N N . ILE A 1 87 ? -15.758 16.281 -2.17 1 97.31 87 ILE A N 1
ATOM 669 C CA . ILE A 1 87 ? -14.727 16.891 -1.335 1 97.31 87 ILE A CA 1
ATOM 670 C C . ILE A 1 87 ? -13.844 17.797 -2.188 1 97.31 87 ILE A C 1
ATOM 672 O O . ILE A 1 87 ? -12.953 18.484 -1.665 1 97.31 87 ILE A O 1
ATOM 676 N N . GLU A 1 88 ? -14.016 17.781 -3.463 1 97.94 88 GLU A N 1
ATOM 677 C CA . GLU A 1 88 ? -13.18 18.547 -4.379 1 97.94 88 GLU A CA 1
ATOM 678 C C . GLU A 1 88 ? -13.125 20.016 -3.979 1 97.94 88 GLU A C 1
ATOM 680 O O . GLU A 1 88 ? -12.047 20.625 -3.977 1 97.94 88 GLU A O 1
ATOM 685 N N . LYS A 1 89 ? -14.234 20.531 -3.537 1 97.38 89 LYS A N 1
ATOM 686 C CA . LYS A 1 89 ? -14.32 21.953 -3.213 1 97.38 89 LYS A CA 1
ATOM 687 C C . LYS A 1 89 ? -13.672 22.25 -1.866 1 97.38 89 LYS A C 1
ATOM 689 O O . LYS A 1 89 ? -13.422 23.406 -1.534 1 97.38 89 LYS A O 1
ATOM 694 N N . ARG A 1 90 ? -13.422 21.25 -1.096 1 98.38 90 ARG A N 1
ATOM 695 C CA . ARG A 1 90 ? -12.906 21.438 0.254 1 98.38 90 ARG A CA 1
ATOM 696 C C . ARG A 1 90 ? -11.383 21.406 0.266 1 98.38 90 ARG A C 1
ATOM 698 O O . ARG A 1 90 ? -10.758 21.688 1.29 1 98.38 90 ARG A O 1
ATOM 705 N N . ILE A 1 91 ? -10.773 21.016 -0.853 1 98.75 91 ILE A N 1
ATOM 706 C CA . ILE A 1 91 ? -9.328 20.875 -0.911 1 98.75 91 ILE A CA 1
ATOM 707 C C . ILE A 1 91 ? -8.734 21.953 -1.817 1 98.75 91 ILE A C 1
ATOM 709 O O . ILE A 1 91 ? -9.078 22.031 -2.998 1 98.75 91 ILE A O 1
ATOM 713 N N . LYS A 1 92 ? -7.922 22.766 -1.264 1 98.62 92 LYS A N 1
ATOM 714 C CA . LYS A 1 92 ? -7.121 23.734 -2.016 1 98.62 92 LYS A CA 1
ATOM 715 C C . LYS A 1 92 ? -5.703 23.219 -2.23 1 98.62 92 LYS A C 1
ATOM 717 O O . LYS A 1 92 ? -4.996 22.906 -1.27 1 98.62 92 LYS A O 1
ATOM 722 N N . LEU A 1 93 ? -5.32 23.125 -3.475 1 98.69 93 LEU A N 1
ATOM 723 C CA . LEU A 1 93 ? -3.975 22.672 -3.811 1 98.69 93 LEU A CA 1
ATOM 724 C C . LEU A 1 93 ? -2.992 23.844 -3.818 1 98.69 93 LEU A C 1
ATOM 726 O O . LEU A 1 93 ? -3.309 24.922 -4.32 1 98.69 93 LEU A O 1
ATOM 730 N N . HIS A 1 94 ? -1.829 23.609 -3.199 1 98.62 94 HIS A N 1
ATOM 731 C CA . HIS A 1 94 ? -0.806 24.656 -3.125 1 98.62 94 HIS A CA 1
ATOM 732 C C . HIS A 1 94 ? 0.58 24.078 -3.402 1 98.62 94 HIS A C 1
ATOM 734 O O . HIS A 1 94 ? 1.052 23.203 -2.672 1 98.62 94 HIS A O 1
ATOM 740 N N . ARG A 1 95 ? 1.209 24.562 -4.438 1 98.44 95 ARG A N 1
ATOM 741 C CA . ARG A 1 95 ? 2.588 24.156 -4.707 1 98.44 95 ARG A CA 1
ATOM 742 C C . ARG A 1 95 ? 3.566 25.016 -3.898 1 98.44 95 ARG A C 1
ATOM 744 O O . ARG A 1 95 ? 3.633 26.234 -4.074 1 98.44 95 ARG A O 1
ATOM 751 N N . CYS A 1 96 ? 4.281 24.406 -3.047 1 97.5 96 CYS A N 1
ATOM 752 C CA . CYS A 1 96 ? 5.273 25.125 -2.264 1 97.5 96 CYS A CA 1
ATOM 753 C C . CYS A 1 96 ? 6.637 25.109 -2.949 1 97.5 96 CYS A C 1
ATOM 755 O O . CYS A 1 96 ? 6.805 24.453 -3.98 1 97.5 96 CYS A O 1
ATOM 757 N N . GLU A 1 97 ? 7.52 25.922 -2.424 1 94.88 97 GLU A N 1
ATOM 758 C CA . GLU A 1 97 ? 8.93 25.875 -2.812 1 94.88 97 GLU A CA 1
ATOM 759 C C . GLU A 1 97 ? 9.734 25 -1.857 1 94.88 97 GLU A C 1
ATOM 761 O O . GLU A 1 97 ? 9.234 24.594 -0.809 1 94.88 97 GLU A O 1
ATOM 766 N N . GLU A 1 98 ? 10.938 24.656 -2.25 1 89.38 98 GLU A N 1
ATOM 767 C CA . GLU A 1 98 ? 11.773 23.766 -1.457 1 89.38 98 GLU A CA 1
ATOM 768 C C . GLU A 1 98 ? 12 24.312 -0.054 1 89.38 98 GLU A C 1
ATOM 770 O O . GLU A 1 98 ? 12.062 23.547 0.917 1 89.38 98 GLU A O 1
ATOM 775 N N . ASN A 1 99 ? 12.047 25.641 0.035 1 88.81 99 ASN A N 1
ATOM 776 C CA . ASN A 1 99 ? 12.398 26.219 1.327 1 88.81 99 ASN A CA 1
ATOM 777 C C . ASN A 1 99 ? 11.297 27.141 1.844 1 88.81 99 ASN A C 1
ATOM 779 O O . ASN A 1 99 ? 11.539 27.953 2.74 1 88.81 99 ASN A O 1
ATOM 783 N N . ARG A 1 100 ? 10.133 27 1.261 1 94.06 100 ARG A N 1
ATOM 784 C CA . ARG A 1 100 ? 9.047 27.906 1.661 1 94.06 100 ARG A CA 1
ATOM 785 C C . ARG A 1 100 ? 7.688 27.266 1.394 1 94.06 100 ARG A C 1
ATOM 787 O O . ARG A 1 100 ? 7.395 26.875 0.265 1 94.06 100 ARG A O 1
ATOM 794 N N . ILE A 1 101 ? 6.855 27.219 2.426 1 96.56 101 ILE A N 1
ATOM 795 C CA . ILE A 1 101 ? 5.508 26.688 2.273 1 96.56 101 ILE A CA 1
ATOM 796 C C . ILE A 1 101 ? 4.656 27.656 1.453 1 96.56 101 ILE A C 1
ATOM 798 O O . ILE A 1 101 ? 3.967 27.234 0.516 1 96.56 101 ILE A O 1
ATOM 802 N N . GLY A 1 102 ? 4.715 28.938 1.725 1 95.12 102 GLY A N 1
ATOM 803 C CA . GLY A 1 102 ? 4.078 29.984 0.931 1 95.12 102 GLY A CA 1
ATOM 804 C C . GLY A 1 102 ? 2.582 30.078 1.158 1 95.12 102 GLY A C 1
ATOM 805 O O . GLY A 1 102 ? 1.846 30.547 0.288 1 95.12 102 GLY A O 1
ATOM 806 N N . VAL A 1 103 ? 2.084 29.547 2.24 1 96.44 103 VAL A N 1
ATOM 807 C CA . VAL A 1 103 ? 0.678 29.672 2.611 1 96.44 103 VAL A CA 1
ATOM 808 C C . VAL A 1 103 ? 0.496 30.859 3.561 1 96.44 103 VAL A C 1
ATOM 810 O O . VAL A 1 103 ? 1.252 31.016 4.523 1 96.44 103 VAL A O 1
ATOM 813 N N . THR A 1 104 ? -0.534 31.688 3.281 1 93.62 104 THR A N 1
ATOM 814 C CA . THR A 1 104 ? -0.754 32.875 4.094 1 93.62 104 THR A CA 1
ATOM 815 C C . THR A 1 104 ? -1.936 32.688 5.039 1 93.62 104 THR A C 1
ATOM 817 O O . THR A 1 104 ? -2.051 33.375 6.051 1 93.62 104 THR A O 1
ATOM 820 N N . ASP A 1 105 ? -2.732 31.734 4.734 1 95.75 105 ASP A N 1
ATOM 821 C CA . ASP A 1 105 ? -3.873 31.438 5.594 1 95.75 105 ASP A CA 1
ATOM 822 C C . ASP A 1 105 ? -3.412 30.906 6.953 1 95.75 105 ASP A C 1
ATOM 824 O O . ASP A 1 105 ? -2.418 30.188 7.039 1 95.75 105 ASP A O 1
ATOM 828 N N . LYS A 1 106 ? -4.09 31.375 8.016 1 97.44 106 LYS A N 1
ATOM 829 C CA . LYS A 1 106 ? -3.902 30.734 9.312 1 97.44 106 LYS A CA 1
ATOM 830 C C . LYS A 1 106 ? -4.742 29.469 9.422 1 97.44 106 LYS A C 1
ATOM 832 O O . LYS A 1 106 ? -5.891 29.438 8.961 1 97.44 106 LYS A O 1
ATOM 837 N N . VAL A 1 107 ? -4.195 28.484 10.023 1 98.56 107 VAL A N 1
ATOM 838 C CA . VAL A 1 107 ? -4.906 27.219 10.016 1 98.56 107 VAL A CA 1
ATOM 839 C C . VAL A 1 107 ? -5.02 26.672 11.445 1 98.56 107 VAL A C 1
ATOM 841 O O . VAL A 1 107 ? -4.258 27.078 12.328 1 98.56 107 VAL A O 1
ATOM 844 N N . ASP A 1 108 ? -5.992 25.734 11.625 1 98.62 108 ASP A N 1
ATOM 845 C CA . ASP A 1 108 ? -6.27 25.141 12.922 1 98.62 108 ASP A CA 1
ATOM 846 C C . ASP A 1 108 ? -5.332 23.984 13.211 1 98.62 108 ASP A C 1
ATOM 848 O O . ASP A 1 108 ? -5.082 23.641 14.367 1 98.62 108 ASP A O 1
ATOM 852 N N . PHE A 1 109 ? -4.855 23.375 12.195 1 98.75 109 PHE A N 1
ATOM 853 C CA . PHE A 1 109 ? -4.098 22.141 12.344 1 98.75 109 PHE A CA 1
ATOM 854 C C . PHE A 1 109 ? -3.191 21.922 11.141 1 98.75 109 PHE A C 1
ATOM 856 O O . PHE A 1 109 ? -3.588 22.172 10 1 98.75 109 PHE A O 1
ATOM 863 N N . ILE A 1 110 ? -1.959 21.469 11.367 1 98.81 110 ILE A N 1
ATOM 864 C CA . ILE A 1 110 ? -1.01 21.125 10.312 1 98.81 110 ILE A CA 1
ATOM 865 C C . ILE A 1 110 ? -0.525 19.688 10.5 1 98.81 110 ILE A C 1
ATOM 867 O O . ILE A 1 110 ? -0.119 19.297 11.602 1 98.81 110 ILE A O 1
ATOM 871 N N . LEU A 1 111 ? -0.631 18.938 9.461 1 98.88 111 LEU A N 1
ATOM 872 C CA . LEU A 1 111 ? -0.025 17.609 9.43 1 98.88 111 LEU A CA 1
ATOM 873 C C . LEU A 1 111 ? 1.218 17.609 8.547 1 98.88 111 LEU A C 1
ATOM 875 O O . LEU A 1 111 ? 1.181 18.078 7.414 1 98.88 111 LEU A O 1
ATOM 879 N N . ALA A 1 112 ? 2.303 17.141 9.078 1 98.38 112 ALA A N 1
ATOM 880 C CA . ALA A 1 112 ? 3.51 16.797 8.328 1 98.38 112 ALA A CA 1
ATOM 881 C C . ALA A 1 112 ? 3.857 15.32 8.492 1 98.38 112 ALA A C 1
ATOM 883 O O . ALA A 1 112 ? 4.52 14.938 9.461 1 98.38 112 ALA A O 1
ATOM 884 N N . PHE A 1 113 ? 3.432 14.523 7.531 1 98.06 113 PHE A N 1
ATOM 885 C CA . PHE A 1 113 ? 3.541 13.07 7.648 1 98.06 113 PHE A CA 1
ATOM 886 C C . PHE A 1 113 ? 4.598 12.531 6.691 1 98.06 113 PHE A C 1
ATOM 888 O O . PHE A 1 113 ? 4.395 12.516 5.477 1 98.06 113 PHE A O 1
ATOM 895 N N . TYR A 1 114 ? 5.711 12.133 7.211 1 96.38 114 TYR A N 1
ATOM 896 C CA . TYR A 1 114 ? 6.777 11.469 6.469 1 96.38 114 TYR A CA 1
ATOM 897 C C . TYR A 1 114 ? 7.387 12.406 5.438 1 96.38 114 TYR A C 1
ATOM 899 O O . TYR A 1 114 ? 7.641 12.008 4.297 1 96.38 114 TYR A O 1
ATOM 907 N N . MET A 1 115 ? 7.672 13.617 5.84 1 95.62 115 MET A N 1
ATOM 908 C CA . MET A 1 115 ? 8.211 14.539 4.848 1 95.62 115 MET A CA 1
ATOM 909 C C . MET A 1 115 ? 9.227 15.484 5.477 1 95.62 115 MET A C 1
ATOM 911 O O . MET A 1 115 ? 10.016 16.125 4.773 1 95.62 115 MET A O 1
ATOM 915 N N . VAL A 1 116 ? 9.273 15.609 6.812 1 95.38 116 VAL A N 1
ATOM 916 C CA . VAL A 1 116 ? 10.141 16.594 7.465 1 95.38 116 VAL A CA 1
ATOM 917 C C . VAL A 1 116 ? 11.602 16.25 7.168 1 95.38 116 VAL A C 1
ATOM 919 O O . VAL A 1 116 ? 12.414 17.156 6.938 1 95.38 116 VAL A O 1
ATOM 922 N N . HIS A 1 117 ? 11.898 14.945 7.133 1 92.25 117 HIS A N 1
ATOM 923 C CA . HIS A 1 117 ? 13.266 14.508 6.871 1 92.25 117 HIS A CA 1
ATOM 924 C C . HIS A 1 117 ? 13.672 14.812 5.434 1 92.25 117 HIS A C 1
ATOM 926 O O . HIS A 1 117 ? 14.859 14.75 5.094 1 92.25 117 HIS A O 1
ATOM 932 N N . GLU A 1 118 ? 12.758 15.164 4.57 1 91.25 118 GLU A N 1
ATOM 933 C CA . GLU A 1 118 ? 13.031 15.438 3.162 1 91.25 118 GLU A CA 1
ATOM 934 C C . GLU A 1 118 ? 13.328 16.922 2.932 1 91.25 118 GLU A C 1
ATOM 936 O O . GLU A 1 118 ? 13.758 17.312 1.842 1 91.25 118 GLU A O 1
ATOM 941 N N . VAL A 1 119 ? 13.117 17.766 3.838 1 92.25 119 VAL A N 1
ATOM 942 C CA . VAL A 1 119 ? 13.297 19.203 3.684 1 92.25 119 VAL A CA 1
ATOM 943 C C . VAL A 1 119 ? 14.75 19.578 3.973 1 92.25 119 VAL A C 1
ATOM 945 O O . VAL A 1 119 ? 15.367 19.031 4.887 1 92.25 119 VAL A O 1
ATOM 948 N N . PRO A 1 120 ? 15.281 20.5 3.26 1 89.94 120 PRO A N 1
ATOM 949 C CA . PRO A 1 120 ? 16.688 20.859 3.428 1 89.94 120 PRO A CA 1
ATOM 950 C C . PRO A 1 120 ? 16.984 21.484 4.793 1 89.94 120 PRO A C 1
ATOM 952 O O . PRO A 1 120 ? 18.031 21.219 5.387 1 89.94 120 PRO A O 1
ATOM 955 N N . ASN A 1 121 ? 16.141 22.328 5.281 1 91.38 121 ASN A N 1
ATOM 956 C CA . ASN A 1 121 ? 16.312 23.016 6.562 1 91.38 121 ASN A CA 1
ATOM 957 C C . ASN A 1 121 ? 15.078 22.859 7.445 1 91.38 121 ASN A C 1
ATOM 959 O O . ASN A 1 121 ? 14.078 23.547 7.234 1 91.38 121 ASN A O 1
ATOM 963 N N . GLN A 1 122 ? 15.211 22.078 8.43 1 92.19 122 GLN A N 1
ATOM 964 C CA . GLN A 1 122 ? 14.07 21.766 9.289 1 92.19 122 GLN A CA 1
ATOM 965 C C . GLN A 1 122 ? 13.672 22.969 10.141 1 92.19 122 GLN A C 1
ATOM 967 O O . GLN A 1 122 ? 12.492 23.188 10.398 1 92.19 122 GLN A O 1
ATOM 972 N N . GLU A 1 123 ? 14.672 23.688 10.539 1 91.19 123 GLU A N 1
ATOM 973 C CA . GLU A 1 123 ? 14.391 24.844 11.375 1 91.19 123 GLU A CA 1
ATOM 974 C C . GLU A 1 123 ? 13.539 25.875 10.641 1 91.19 123 GLU A C 1
ATOM 976 O O . GLU A 1 123 ? 12.602 26.438 11.203 1 91.19 123 GLU A O 1
ATOM 981 N N . ILE A 1 124 ? 13.867 26.109 9.414 1 93.06 124 ILE A N 1
ATOM 982 C CA . ILE A 1 124 ? 13.094 27.031 8.602 1 93.06 124 ILE A CA 1
ATOM 983 C C . ILE A 1 124 ? 11.664 26.516 8.445 1 93.06 124 ILE A C 1
ATOM 985 O O . ILE A 1 124 ? 10.703 27.281 8.555 1 93.06 124 ILE A O 1
ATOM 989 N N . LEU A 1 125 ? 11.562 25.25 8.203 1 94.94 125 LEU A N 1
ATOM 990 C CA . LEU A 1 125 ? 10.242 24.641 8.078 1 94.94 125 LEU A CA 1
ATOM 991 C C . LEU A 1 125 ? 9.422 24.828 9.344 1 94.94 125 LEU A C 1
ATOM 993 O O . LEU A 1 125 ? 8.258 25.234 9.281 1 94.94 125 LEU A O 1
ATOM 997 N N . LEU A 1 126 ? 10.008 24.578 10.469 1 94.38 126 LEU A N 1
ATOM 998 C CA . LEU A 1 126 ? 9.32 24.688 11.75 1 94.38 126 LEU A CA 1
ATOM 999 C C . LEU A 1 126 ? 8.883 26.125 12.023 1 94.38 126 LEU A C 1
ATOM 1001 O O . LEU A 1 126 ? 7.777 26.359 12.523 1 94.38 126 LEU A O 1
ATOM 1005 N N . ARG A 1 127 ? 9.688 27.047 11.672 1 93.25 127 ARG A N 1
ATOM 1006 C CA . ARG A 1 127 ? 9.336 28.453 11.836 1 93.25 127 ARG A CA 1
ATOM 1007 C C . ARG A 1 127 ? 8.133 28.812 10.977 1 93.25 127 ARG A C 1
ATOM 1009 O O . ARG A 1 127 ? 7.258 29.562 11.414 1 93.25 127 ARG A O 1
ATOM 1016 N N . GLU A 1 128 ? 8.117 28.297 9.797 1 94.81 128 GLU A N 1
ATOM 1017 C CA . GLU A 1 128 ? 6.984 28.562 8.914 1 94.81 128 GLU A CA 1
ATOM 1018 C C . GLU A 1 128 ? 5.707 27.938 9.453 1 94.81 128 GLU A C 1
ATOM 1020 O O . GLU A 1 128 ? 4.633 28.531 9.391 1 94.81 128 GLU A O 1
ATOM 1025 N N . ILE A 1 129 ? 5.824 26.734 9.938 1 95.38 129 ILE A N 1
ATOM 1026 C CA . ILE A 1 129 ? 4.684 26.031 10.523 1 95.38 129 ILE A CA 1
ATOM 1027 C C . ILE A 1 129 ? 4.082 26.891 11.641 1 95.38 129 ILE A C 1
ATOM 1029 O O . ILE A 1 129 ? 2.867 27.109 11.672 1 95.38 129 ILE A O 1
ATOM 1033 N N . ILE A 1 130 ? 4.91 27.422 12.422 1 90.12 130 ILE A N 1
ATOM 1034 C CA . ILE A 1 130 ? 4.488 28.25 13.539 1 90.12 130 ILE A CA 1
ATOM 1035 C C . ILE A 1 130 ? 3.768 29.484 13.023 1 90.12 130 ILE A C 1
ATOM 1037 O O . ILE A 1 130 ? 2.734 29.891 13.562 1 90.12 130 ILE A O 1
ATOM 1041 N N . SER A 1 131 ? 4.324 30.031 12.016 1 92.62 131 SER A N 1
ATOM 1042 C CA . SER A 1 131 ? 3.785 31.281 11.484 1 92.62 131 SER A CA 1
ATOM 1043 C C . SER A 1 131 ? 2.41 31.062 10.859 1 92.62 131 SER A C 1
ATOM 1045 O O . SER A 1 131 ? 1.613 32 10.766 1 92.62 131 SER A O 1
ATOM 1047 N N . ILE A 1 132 ? 2.1 29.875 10.461 1 96.12 132 ILE A N 1
ATOM 1048 C CA . ILE A 1 132 ? 0.872 29.562 9.742 1 96.12 132 ILE A CA 1
ATOM 1049 C C . ILE A 1 132 ? -0.212 29.125 10.727 1 96.12 132 ILE A C 1
ATOM 1051 O O . ILE A 1 132 ? -1.405 29.25 10.438 1 96.12 132 ILE A O 1
ATOM 1055 N N . LEU A 1 133 ? 0.165 28.719 11.875 1 97.06 133 LEU A N 1
ATOM 1056 C CA . LEU A 1 133 ? -0.78 28.203 12.852 1 97.06 133 LEU A CA 1
ATOM 1057 C C . LEU A 1 133 ? -1.566 29.328 13.508 1 97.06 133 LEU A C 1
ATOM 1059 O O . LEU A 1 133 ? -1.005 30.375 13.828 1 97.06 133 LEU A O 1
ATOM 1063 N N . LYS A 1 134 ? -2.848 29.094 13.703 1 96.75 134 LYS A N 1
ATOM 1064 C CA . LYS A 1 134 ? -3.635 29.938 14.602 1 96.75 134 LYS A CA 1
ATOM 1065 C C . LYS A 1 134 ? -3.119 29.844 16.031 1 96.75 134 LYS A C 1
ATOM 1067 O O . LYS A 1 134 ? -2.41 28.891 16.375 1 96.75 134 LYS A O 1
ATOM 1072 N N . PRO A 1 135 ? -3.402 30.812 16.953 1 92.56 135 PRO A N 1
ATOM 1073 C CA . PRO A 1 135 ? -2.9 30.797 18.328 1 92.56 135 PRO A CA 1
ATOM 1074 C C . PRO A 1 135 ? -3.188 29.484 19.047 1 92.56 135 PRO A C 1
ATOM 1076 O O . PRO A 1 135 ? -2.332 28.984 19.797 1 92.56 135 PRO A O 1
ATOM 1079 N N . ASN A 1 136 ? -4.309 28.828 18.797 1 92.19 136 ASN A N 1
ATOM 1080 C CA . ASN A 1 136 ? -4.656 27.562 19.422 1 92.19 136 ASN A CA 1
ATOM 1081 C C . ASN A 1 136 ? -4.516 26.391 18.453 1 92.19 136 ASN A C 1
ATOM 1083 O O . ASN A 1 136 ? -5.027 25.312 18.719 1 92.19 136 ASN A O 1
ATOM 1087 N N . GLY A 1 137 ? -3.789 26.734 17.453 1 97.5 137 GLY A N 1
ATOM 1088 C CA . GLY A 1 137 ? -3.609 25.688 16.453 1 97.5 137 GLY A CA 1
ATOM 1089 C C . GLY A 1 137 ? -2.584 24.656 16.859 1 97.5 137 GLY A C 1
ATOM 1090 O O . GLY A 1 137 ? -1.767 24.891 17.75 1 97.5 137 GLY A O 1
ATOM 1091 N N . LYS A 1 138 ? -2.674 23.453 16.297 1 98.25 138 LYS A N 1
ATOM 1092 C CA . LYS A 1 138 ? -1.764 22.344 16.609 1 98.25 138 LYS A CA 1
ATOM 1093 C C . LYS A 1 138 ? -1.072 21.844 15.344 1 98.25 138 LYS A C 1
ATOM 1095 O O . LYS A 1 138 ? -1.612 21.969 14.242 1 98.25 138 LYS A O 1
ATOM 1100 N N . ALA A 1 139 ? 0.092 21.375 15.523 1 98.62 139 ALA A N 1
ATOM 1101 C CA . ALA A 1 139 ? 0.824 20.703 14.445 1 98.62 139 ALA A CA 1
ATOM 1102 C C . ALA A 1 139 ? 1.182 19.266 14.836 1 98.62 139 ALA A C 1
ATOM 1104 O O . ALA A 1 139 ? 1.446 18.984 16.016 1 98.62 139 ALA A O 1
ATOM 1105 N N . PHE A 1 140 ? 1.126 18.391 13.914 1 98.81 140 PHE A N 1
ATOM 1106 C CA . PHE A 1 140 ? 1.427 16.969 14.086 1 98.81 140 PHE A CA 1
ATOM 1107 C C . PHE A 1 140 ? 2.502 16.516 13.109 1 98.81 140 PHE A C 1
ATOM 1109 O O . PHE A 1 140 ? 2.271 16.5 11.898 1 98.81 140 PHE A O 1
ATOM 1116 N N . ILE A 1 141 ? 3.67 16.219 13.609 1 98.44 141 ILE A N 1
ATOM 1117 C CA . ILE A 1 141 ? 4.773 15.711 12.797 1 98.44 141 ILE A CA 1
ATOM 1118 C C . ILE A 1 141 ? 4.918 14.211 13.016 1 98.44 141 ILE A C 1
ATOM 1120 O O . ILE A 1 141 ? 4.945 13.734 14.156 1 98.44 141 ILE A O 1
ATOM 1124 N N . VAL A 1 142 ? 4.957 13.453 11.953 1 98.38 142 VAL A N 1
ATOM 1125 C CA . VAL A 1 142 ? 5.148 12.008 12.008 1 98.38 142 VAL A CA 1
ATOM 1126 C C . VAL A 1 142 ? 6.285 11.602 11.07 1 98.38 142 VAL A C 1
ATOM 1128 O O . VAL A 1 142 ? 6.316 12.023 9.906 1 98.38 142 VAL A O 1
ATOM 1131 N N . GLU A 1 143 ? 7.25 10.828 11.586 1 97.62 143 GLU A N 1
ATOM 1132 C CA . GLU A 1 143 ? 8.375 10.352 10.781 1 97.62 143 GLU A CA 1
ATOM 1133 C C . GLU A 1 143 ? 8.508 8.828 10.867 1 97.62 143 GLU A C 1
ATOM 1135 O O . GLU A 1 143 ? 8.242 8.234 11.914 1 97.62 143 GLU A O 1
ATOM 1140 N N . PRO A 1 144 ? 8.906 8.227 9.82 1 95.19 144 PRO A N 1
ATOM 1141 C CA . PRO A 1 144 ? 9.078 6.77 9.836 1 95.19 144 PRO A CA 1
ATOM 1142 C C . PRO A 1 144 ? 10.312 6.328 10.609 1 95.19 144 PRO A C 1
ATOM 1144 O O . PRO A 1 144 ? 11.406 6.867 10.398 1 95.19 144 PRO A O 1
ATOM 1147 N N . LYS A 1 145 ? 10.203 5.305 11.414 1 94.06 145 LYS A N 1
ATOM 1148 C CA . LYS A 1 145 ? 11.297 4.797 12.234 1 94.06 145 LYS A CA 1
ATOM 1149 C C . LYS A 1 145 ? 12.414 4.219 11.359 1 94.06 145 LYS A C 1
ATOM 1151 O O . LYS A 1 145 ? 13.578 4.215 11.758 1 94.06 145 LYS A O 1
ATOM 1156 N N . PHE A 1 146 ? 12.055 3.746 10.172 1 89.38 146 PHE A N 1
ATOM 1157 C CA . PHE A 1 146 ? 13.031 3.084 9.312 1 89.38 146 PHE A CA 1
ATOM 1158 C C . PHE A 1 146 ? 13.883 4.105 8.578 1 89.38 146 PHE A C 1
ATOM 1160 O O . PHE A 1 146 ? 14.891 3.754 7.957 1 89.38 146 PHE A O 1
ATOM 1167 N N . HIS A 1 147 ? 13.586 5.348 8.609 1 90.81 147 HIS A N 1
ATOM 1168 C CA . HIS A 1 147 ? 14.32 6.387 7.902 1 90.81 147 HIS A CA 1
ATOM 1169 C C . HIS A 1 147 ? 14.891 7.422 8.867 1 90.81 147 HIS A C 1
ATOM 1171 O O . HIS A 1 147 ? 15.922 8.031 8.594 1 90.81 147 HIS A O 1
ATOM 1177 N N . VAL A 1 148 ? 14.117 7.703 9.906 1 94.69 148 VAL A N 1
ATOM 1178 C CA . VAL A 1 148 ? 14.5 8.703 10.898 1 94.69 148 VAL A CA 1
ATOM 1179 C C . VAL A 1 148 ? 14.797 8.031 12.234 1 94.69 148 VAL A C 1
ATOM 1181 O O . VAL A 1 148 ? 13.891 7.488 12.875 1 94.69 148 VAL A O 1
ATOM 1184 N N . SER A 1 149 ? 16 8.133 12.641 1 95.25 149 SER A N 1
ATOM 1185 C CA . SER A 1 149 ? 16.406 7.52 13.906 1 95.25 149 SER A CA 1
ATOM 1186 C C . SER A 1 149 ? 15.805 8.258 15.094 1 95.25 149 SER A C 1
ATOM 1188 O O . SER A 1 149 ? 15.32 9.383 14.953 1 95.25 149 SER A O 1
ATOM 1190 N N . LYS A 1 150 ? 15.891 7.535 16.219 1 96.31 150 LYS A N 1
ATOM 1191 C CA . LYS A 1 150 ? 15.414 8.141 17.453 1 96.31 150 LYS A CA 1
ATOM 1192 C C . LYS A 1 150 ? 16.172 9.422 17.781 1 96.31 150 LYS A C 1
ATOM 1194 O O . LYS A 1 150 ? 15.578 10.414 18.203 1 96.31 150 LYS A O 1
ATOM 1199 N N . GLU A 1 151 ? 17.406 9.398 17.547 1 96.5 151 GLU A N 1
ATOM 1200 C CA . GLU A 1 151 ? 18.266 10.539 17.844 1 96.5 151 GLU A CA 1
ATOM 1201 C C . GLU A 1 151 ? 17.906 11.742 16.969 1 96.5 151 GLU A C 1
ATOM 1203 O O . GLU A 1 151 ? 17.797 12.867 17.484 1 96.5 151 GLU A O 1
ATOM 1208 N N . VAL A 1 152 ? 17.719 11.492 15.75 1 95.31 152 VAL A N 1
ATOM 1209 C CA . VAL A 1 152 ? 17.375 12.562 14.82 1 95.31 152 VAL A CA 1
ATOM 1210 C C . VAL A 1 152 ? 16 13.133 15.18 1 95.31 152 VAL A C 1
ATOM 1212 O O . VAL A 1 152 ? 15.797 14.344 15.141 1 95.31 152 VAL A O 1
ATOM 1215 N N . PHE A 1 153 ? 15.102 12.281 15.547 1 97.12 153 PHE A N 1
ATOM 1216 C CA . PHE A 1 153 ? 13.766 12.734 15.906 1 97.12 153 PHE A CA 1
ATOM 1217 C C . PHE A 1 153 ? 13.797 13.547 17.188 1 97.12 153 PHE A C 1
ATOM 1219 O O . PHE A 1 153 ? 13.055 14.516 17.344 1 97.12 153 PHE A O 1
ATOM 1226 N N . GLU A 1 154 ? 14.664 13.117 18.109 1 97.44 154 GLU A N 1
ATOM 1227 C CA . GLU A 1 154 ? 14.828 13.891 19.328 1 97.44 154 GLU A CA 1
ATOM 1228 C C . GLU A 1 154 ? 15.336 15.297 19.031 1 97.44 154 GLU A C 1
ATOM 1230 O O . GLU A 1 154 ? 14.953 16.25 19.719 1 97.44 154 GLU A O 1
ATOM 1235 N N . GLU A 1 155 ? 16.172 15.391 18.078 1 96.25 155 GLU A N 1
ATOM 1236 C CA . GLU A 1 155 ? 16.625 16.719 17.672 1 96.25 155 GLU A CA 1
ATOM 1237 C C . GLU A 1 155 ? 15.477 17.562 17.141 1 96.25 155 GLU A C 1
ATOM 1239 O O . GLU A 1 155 ? 15.445 18.781 17.359 1 96.25 155 GLU A O 1
ATOM 1244 N N . THR A 1 156 ? 14.586 16.984 16.438 1 96.19 156 THR A N 1
ATOM 1245 C CA . THR A 1 156 ? 13.391 17.672 15.969 1 96.19 156 THR A CA 1
ATOM 1246 C C . THR A 1 156 ? 12.562 18.172 17.156 1 96.19 156 THR A C 1
ATOM 1248 O O . THR A 1 156 ? 12.094 19.312 17.156 1 96.19 156 THR A O 1
ATOM 1251 N N . LYS A 1 157 ? 12.414 17.375 18.141 1 97.19 157 LYS A N 1
ATOM 1252 C CA . LYS A 1 157 ? 11.68 17.75 19.344 1 97.19 157 LYS A CA 1
ATOM 1253 C C . LYS A 1 157 ? 12.32 18.938 20.031 1 97.19 157 LYS A C 1
ATOM 1255 O O . LYS A 1 157 ? 11.625 19.875 20.438 1 97.19 157 LYS A O 1
ATOM 1260 N N . LYS A 1 158 ? 13.602 18.828 20.109 1 97.06 158 LYS A N 1
ATOM 1261 C CA . LYS A 1 158 ? 14.336 19.922 20.734 1 97.06 158 LYS A CA 1
ATOM 1262 C C . LYS A 1 158 ? 14.156 21.219 19.953 1 97.06 158 LYS A C 1
ATOM 1264 O O . LYS A 1 158 ? 14.008 22.297 20.547 1 97.06 158 LYS A O 1
ATOM 1269 N N . ALA A 1 159 ? 14.219 21.078 18.719 1 95.81 159 ALA A N 1
ATOM 1270 C CA . ALA A 1 159 ? 14.031 22.266 17.875 1 95.81 159 ALA A CA 1
ATOM 1271 C C . ALA A 1 159 ? 12.656 22.875 18.078 1 95.81 159 ALA A C 1
ATOM 1273 O O . ALA A 1 159 ? 12.523 24.094 18.172 1 95.81 159 ALA A O 1
ATOM 1274 N N . VAL A 1 160 ? 11.656 22.078 18.172 1 96 160 VAL A N 1
ATOM 1275 C CA . VAL A 1 160 ? 10.289 22.516 18.391 1 96 160 VAL A CA 1
ATOM 1276 C C . VAL A 1 160 ? 10.211 23.297 19.719 1 96 160 VAL A C 1
ATOM 1278 O O . VAL A 1 160 ? 9.648 24.391 19.766 1 96 160 VAL A O 1
ATOM 1281 N N . LYS A 1 161 ? 10.852 22.797 20.688 1 95.44 161 LYS A N 1
ATOM 1282 C CA . LYS A 1 161 ? 10.844 23.422 22 1 95.44 161 LYS A CA 1
ATOM 1283 C C . LYS A 1 161 ? 11.625 24.734 21.984 1 95.44 161 LYS A C 1
ATOM 1285 O O . LYS A 1 161 ? 11.188 25.734 22.562 1 95.44 161 LYS A O 1
ATOM 1290 N N . ARG A 1 162 ? 12.711 24.703 21.312 1 94.94 162 ARG A N 1
ATOM 1291 C CA . ARG A 1 162 ? 13.555 25.891 21.219 1 94.94 162 ARG A CA 1
ATOM 1292 C C . ARG A 1 162 ? 12.812 27.031 20.547 1 94.94 162 ARG A C 1
ATOM 1294 O O . ARG A 1 162 ? 13.031 28.203 20.859 1 94.94 162 ARG A O 1
ATOM 1301 N N . LEU A 1 163 ? 11.93 26.688 19.719 1 93.25 163 LEU A N 1
ATOM 1302 C CA . LEU A 1 163 ? 11.195 27.688 18.953 1 93.25 163 LEU A CA 1
ATOM 1303 C C . LEU A 1 163 ? 9.961 28.156 19.734 1 93.25 163 LEU A C 1
ATOM 1305 O O . LEU A 1 163 ? 9.172 28.953 19.219 1 93.25 163 LEU A O 1
ATOM 1309 N N . GLY A 1 164 ? 9.734 27.719 20.922 1 90 164 GLY A N 1
ATOM 1310 C CA . GLY A 1 164 ? 8.688 28.219 21.797 1 90 164 GLY A CA 1
ATOM 1311 C C . GLY A 1 164 ? 7.41 27.406 21.719 1 90 164 GLY A C 1
ATOM 1312 O O . GLY A 1 164 ? 6.328 27.906 22.047 1 90 164 GLY A O 1
ATOM 1313 N N . PHE A 1 165 ? 7.5 26.156 21.266 1 93.81 165 PHE A N 1
ATOM 1314 C CA . PHE A 1 165 ? 6.324 25.297 21.219 1 93.81 165 PHE A CA 1
ATOM 1315 C C . PHE A 1 165 ? 6.383 24.219 22.297 1 93.81 165 PHE A C 1
ATOM 1317 O O . PHE A 1 165 ? 7.465 23.875 22.781 1 93.81 165 PHE A O 1
ATOM 1324 N N . GLU A 1 166 ? 5.195 23.891 22.672 1 95.62 166 GLU A N 1
ATOM 1325 C CA . GLU A 1 166 ? 5.043 22.844 23.672 1 95.62 166 GLU A CA 1
ATOM 1326 C C . GLU A 1 166 ? 4.547 21.547 23.031 1 95.62 166 GLU A C 1
ATOM 1328 O O . GLU A 1 166 ? 3.574 21.547 22.281 1 95.62 166 GLU A O 1
ATOM 1333 N N . ILE A 1 167 ? 5.223 20.5 23.344 1 97.38 167 ILE A N 1
ATOM 1334 C CA . ILE A 1 167 ? 4.766 19.188 22.891 1 97.38 167 ILE A CA 1
ATOM 1335 C C . ILE A 1 167 ? 3.652 18.688 23.812 1 97.38 167 ILE A C 1
ATOM 1337 O O . ILE A 1 167 ? 3.863 18.5 25.016 1 97.38 167 ILE A O 1
ATOM 1341 N N . ILE A 1 168 ? 2.516 18.406 23.219 1 97.19 168 ILE A N 1
ATOM 1342 C CA . ILE A 1 168 ? 1.356 18.141 24.062 1 97.19 168 ILE A CA 1
ATOM 1343 C C . ILE A 1 168 ? 0.996 16.656 23.969 1 97.19 168 ILE A C 1
ATOM 1345 O O . ILE A 1 168 ? 0.213 16.141 24.766 1 97.19 168 ILE A O 1
ATOM 1349 N N . ASN A 1 169 ? 1.47 15.961 22.969 1 97.19 169 ASN A N 1
ATOM 1350 C CA . ASN A 1 169 ? 1.205 14.539 22.766 1 97.19 169 ASN A CA 1
ATOM 1351 C C . ASN A 1 169 ? 2.299 13.867 21.938 1 97.19 169 ASN A C 1
ATOM 1353 O O . ASN A 1 169 ? 2.941 14.516 21.109 1 97.19 169 ASN A O 1
ATOM 1357 N N . GLN A 1 170 ? 2.529 12.664 22.219 1 97.56 170 GLN A N 1
ATOM 1358 C CA . GLN A 1 170 ? 3.428 11.812 21.438 1 97.56 170 GLN A CA 1
ATOM 1359 C C . GLN A 1 170 ? 2.787 10.461 21.141 1 97.56 170 GLN A C 1
ATOM 1361 O O . GLN A 1 170 ? 3.156 9.453 21.734 1 97.56 170 GLN A O 1
ATOM 1366 N N . PRO A 1 171 ? 1.94 10.445 20.188 1 96.19 171 PRO A N 1
ATOM 1367 C CA . PRO A 1 171 ? 1.192 9.211 19.922 1 96.19 171 PRO A CA 1
ATOM 1368 C C . PRO A 1 171 ? 2.082 8.086 19.406 1 96.19 171 PRO A C 1
ATOM 1370 O O . PRO A 1 171 ? 3.061 8.336 18.688 1 96.19 171 PRO A O 1
ATOM 1373 N N . LYS A 1 172 ? 1.728 6.926 19.75 1 90.69 172 LYS A N 1
ATOM 1374 C CA . LYS A 1 172 ? 2.371 5.738 19.188 1 90.69 172 LYS A CA 1
ATOM 1375 C C . LYS A 1 172 ? 1.709 5.32 17.875 1 90.69 172 LYS A C 1
ATOM 1377 O O . LYS A 1 172 ? 0.502 5.074 17.844 1 90.69 172 LYS A O 1
ATOM 1382 N N . LEU A 1 173 ? 2.418 5.359 16.859 1 94.19 173 LEU A N 1
ATOM 1383 C CA . LEU A 1 173 ? 1.942 4.965 15.539 1 94.19 173 LEU A CA 1
ATOM 1384 C C . LEU A 1 173 ? 2.76 3.799 14.992 1 94.19 173 LEU A C 1
ATOM 1386 O O . LEU A 1 173 ? 3.922 3.623 15.359 1 94.19 173 LEU A O 1
ATOM 1390 N N . PHE A 1 174 ? 2.141 3.062 14.172 1 90.81 174 PHE A N 1
ATOM 1391 C CA . PHE A 1 174 ? 2.818 1.912 13.578 1 90.81 174 PHE A CA 1
ATOM 1392 C C . PHE A 1 174 ? 4.082 2.346 12.852 1 90.81 174 PHE A C 1
ATOM 1394 O O . PHE A 1 174 ? 4.023 3.154 11.922 1 90.81 174 PHE A O 1
ATOM 1401 N N . MET A 1 175 ? 5.203 1.847 13.32 1 92.19 175 MET A N 1
ATOM 1402 C CA . MET A 1 175 ? 6.527 1.994 12.727 1 92.19 175 MET A CA 1
ATOM 1403 C C . MET A 1 175 ? 6.875 3.467 12.531 1 92.19 175 MET A C 1
ATOM 1405 O O . MET A 1 175 ? 7.516 3.834 11.547 1 92.19 175 MET A O 1
ATOM 1409 N N . SER A 1 176 ? 6.375 4.359 13.375 1 96.94 176 SER A N 1
ATOM 1410 C CA . SER A 1 176 ? 6.562 5.797 13.211 1 96.94 176 SER A CA 1
ATOM 1411 C C . SER A 1 176 ? 6.816 6.477 14.555 1 96.94 176 SER A C 1
ATOM 1413 O O . SER A 1 176 ? 6.594 5.883 15.609 1 96.94 176 SER A O 1
ATOM 1415 N N . ARG A 1 177 ? 7.371 7.562 14.469 1 97.12 177 ARG A N 1
ATOM 1416 C CA . ARG A 1 177 ? 7.52 8.5 15.578 1 97.12 177 ARG A CA 1
ATOM 1417 C C . ARG A 1 177 ? 6.695 9.766 15.336 1 97.12 177 ARG A C 1
ATOM 1419 O O . ARG A 1 177 ? 6.703 10.32 14.234 1 97.12 177 ARG A O 1
ATOM 1426 N N . GLY A 1 178 ? 5.883 10.141 16.359 1 98.12 178 GLY A N 1
ATOM 1427 C CA . GLY A 1 178 ? 5.035 11.305 16.172 1 98.12 178 GLY A CA 1
ATOM 1428 C C . GLY A 1 178 ? 4.996 12.227 17.375 1 98.12 178 GLY A C 1
ATOM 1429 O O . GLY A 1 178 ? 5.078 11.766 18.516 1 98.12 178 GLY A O 1
ATOM 1430 N N . ILE A 1 179 ? 4.891 13.516 17.094 1 98.25 179 ILE A N 1
ATOM 1431 C CA . ILE A 1 179 ? 4.664 14.492 18.156 1 98.25 179 ILE A CA 1
ATOM 1432 C C . ILE A 1 179 ? 3.568 15.469 17.719 1 98.25 179 ILE A C 1
ATOM 1434 O O . ILE A 1 179 ? 3.475 15.82 16.547 1 98.25 179 ILE A O 1
ATOM 1438 N N . VAL A 1 180 ? 2.752 15.812 18.625 1 98.62 180 VAL A N 1
ATOM 1439 C CA . VAL A 1 180 ? 1.797 16.906 18.469 1 98.62 180 VAL A CA 1
ATOM 1440 C C . VAL A 1 180 ? 2.211 18.078 19.344 1 98.62 180 VAL A C 1
ATOM 1442 O O . VAL A 1 180 ? 2.553 17.906 20.516 1 98.62 180 VAL A O 1
ATOM 1445 N N . PHE A 1 181 ? 2.242 19.281 18.734 1 97.75 181 PHE A N 1
ATOM 1446 C CA . PHE A 1 181 ? 2.695 20.422 19.516 1 97.75 181 PHE A CA 1
ATOM 1447 C C . PHE A 1 181 ? 1.873 21.656 19.172 1 97.75 181 PHE A C 1
ATOM 1449 O O . PHE A 1 181 ? 1.168 21.688 18.172 1 97.75 181 PHE A O 1
ATOM 1456 N N . LYS A 1 182 ? 1.864 22.609 20.047 1 96.12 182 LYS A N 1
ATOM 1457 C CA . LYS A 1 182 ? 1.175 23.891 19.922 1 96.12 182 LYS A CA 1
ATOM 1458 C C . LYS A 1 182 ? 2.033 25.031 20.469 1 96.12 182 LYS A C 1
ATOM 1460 O O . LYS A 1 182 ? 3.09 24.797 21.047 1 96.12 182 LYS A O 1
ATOM 1465 N N . ASN A 1 183 ? 1.61 26.25 20.047 1 89.25 183 ASN A N 1
ATOM 1466 C CA . ASN A 1 183 ? 2.307 27.406 20.594 1 89.25 183 ASN A CA 1
ATOM 1467 C C . ASN A 1 183 ? 2.23 27.438 22.109 1 89.25 183 ASN A C 1
ATOM 1469 O O . ASN A 1 183 ? 1.166 27.219 22.688 1 89.25 183 ASN A O 1
ATOM 1473 N N . ALA A 1 184 ? 3.41 27.625 22.781 1 82.81 184 ALA A N 1
ATOM 1474 C CA . ALA A 1 184 ? 3.48 27.656 24.234 1 82.81 184 ALA A CA 1
ATOM 1475 C C . ALA A 1 184 ? 2.807 28.906 24.797 1 82.81 184 ALA A C 1
ATOM 1477 O O . ALA A 1 184 ? 2.289 28.891 25.922 1 82.81 184 ALA A O 1
ATOM 1478 N N . ILE A 1 185 ? 3.016 30.141 24.188 1 68 185 ILE A N 1
ATOM 1479 C CA . ILE A 1 185 ? 2.625 31.453 24.719 1 68 185 ILE A CA 1
ATOM 1480 C C . ILE A 1 185 ? 1.102 31.562 24.75 1 68 185 ILE A C 1
ATOM 1482 O O . ILE A 1 185 ? 0.552 32.531 25.297 1 68 185 ILE A O 1
ATOM 1486 N N . VAL A 1 186 ? 0.27 30.719 24.219 1 57.22 186 VAL A N 1
ATOM 1487 C CA . VAL A 1 186 ? -1.115 31.172 24.328 1 57.22 186 VAL A CA 1
ATOM 1488 C C . VAL A 1 186 ? -1.465 31.469 25.781 1 57.22 186 VAL A C 1
ATOM 1490 O O . VAL A 1 186 ? -1.526 30.547 26.609 1 57.22 186 VAL A O 1
ATOM 1493 N N . ASN A 1 187 ? -0.918 32.469 26.312 1 45.94 187 ASN A N 1
ATOM 1494 C CA . ASN A 1 187 ? -1.196 33.094 27.625 1 45.94 187 ASN A CA 1
ATOM 1495 C C . ASN A 1 187 ? -2.691 33.312 27.828 1 45.94 187 ASN A C 1
ATOM 1497 O O . ASN A 1 187 ? -3.381 33.812 26.938 1 45.94 187 ASN A O 1
ATOM 1501 N N . THR A 1 188 ? -3.412 32.5 28.688 1 44.16 188 THR A N 1
ATOM 1502 C CA . THR A 1 188 ? -4.613 32.875 29.438 1 44.16 188 THR A CA 1
ATOM 1503 C C . THR A 1 188 ? -4.621 34.344 29.734 1 44.16 188 THR A C 1
ATOM 1505 O O . THR A 1 188 ? -3.787 34.844 30.5 1 44.16 188 THR A O 1
ATOM 1508 N N . SER A 1 189 ? -4.703 35.344 28.969 1 41.72 189 SER A N 1
ATOM 1509 C CA . SER A 1 189 ? -5.062 36.688 29.422 1 41.72 189 SER A CA 1
ATOM 1510 C C . SER A 1 189 ? -5.824 36.656 30.734 1 41.72 189 SER A C 1
ATOM 1512 O O . SER A 1 189 ? -6.473 35.625 31.047 1 41.72 189 SER A O 1
ATOM 1514 N N . LYS A 1 190 ? -5.848 37.875 31.641 1 41.16 190 LYS A N 1
ATOM 1515 C CA . LYS A 1 190 ? -6.047 38.531 32.938 1 41.16 190 LYS A CA 1
ATOM 1516 C C . LYS A 1 190 ? -7.492 38.406 33.406 1 41.16 190 LYS A C 1
ATOM 1518 O O . LYS A 1 190 ? -8.406 38.938 32.781 1 41.16 190 LYS A O 1
ATOM 1523 N N . GLU A 1 191 ? -8.016 37.344 33.875 1 34.94 191 GLU A N 1
ATOM 1524 C CA . GLU A 1 191 ? -9.039 37.75 34.812 1 34.94 191 GLU A CA 1
ATOM 1525 C C . GLU A 1 191 ? -8.555 38.906 35.719 1 34.94 191 GLU A C 1
ATOM 1527 O O . GLU A 1 191 ? -7.727 38.688 36.594 1 34.94 191 GLU A O 1
ATOM 1532 N N . THR A 1 192 ? -7.852 39.969 35.156 1 27.67 192 THR A N 1
ATOM 1533 C CA . THR A 1 192 ? -8.281 41.094 35.969 1 27.67 192 THR A CA 1
ATOM 1534 C C . THR A 1 192 ? -9.727 41.469 35.656 1 27.67 192 THR A C 1
ATOM 1536 O O . THR A 1 192 ? -10.148 41.406 34.5 1 27.67 192 THR A O 1
ATOM 1539 N N . MET B 1 1 ? 29.188 15.914 -3.893 1 26.41 1 MET B N 1
ATOM 1540 C CA . MET B 1 1 ? 28.156 15.953 -2.873 1 26.41 1 MET B CA 1
ATOM 1541 C C . MET B 1 1 ? 26.828 15.422 -3.424 1 26.41 1 MET B C 1
ATOM 1543 O O . MET B 1 1 ? 26.281 15.977 -4.383 1 26.41 1 MET B O 1
ATOM 1547 N N . VAL B 1 2 ? 26.609 14.188 -3.674 1 32.22 2 VAL B N 1
ATOM 1548 C CA . VAL B 1 2 ? 25.547 13.539 -4.434 1 32.22 2 VAL B CA 1
ATOM 1549 C C . VAL B 1 2 ? 24.203 14.133 -4.047 1 32.22 2 VAL B C 1
ATOM 1551 O O . VAL B 1 2 ? 23.891 14.281 -2.861 1 32.22 2 VAL B O 1
ATOM 1554 N N . ASP B 1 3 ? 23.641 15.07 -4.734 1 35.97 3 ASP B N 1
ATOM 1555 C CA . ASP B 1 3 ? 22.391 15.82 -4.621 1 35.97 3 ASP B CA 1
ATOM 1556 C C . ASP B 1 3 ? 21.234 14.914 -4.215 1 35.97 3 ASP B C 1
ATOM 1558 O O . ASP B 1 3 ? 20.766 14.102 -5.016 1 35.97 3 ASP B O 1
ATOM 1562 N N . ARG B 1 4 ? 21.375 14.172 -3.178 1 46.62 4 ARG B N 1
ATOM 1563 C CA . ARG B 1 4 ? 20.375 13.227 -2.682 1 46.62 4 ARG B CA 1
ATOM 1564 C C . ARG B 1 4 ? 18.969 13.797 -2.828 1 46.62 4 ARG B C 1
ATOM 1566 O O . ARG B 1 4 ? 18.641 14.836 -2.246 1 46.62 4 ARG B O 1
ATOM 1573 N N . LYS B 1 5 ? 18.531 13.664 -3.934 1 57.75 5 LYS B N 1
ATOM 1574 C CA . LYS B 1 5 ? 17.172 14.117 -4.199 1 57.75 5 LYS B CA 1
ATOM 1575 C C . LYS B 1 5 ? 16.234 13.742 -3.057 1 57.75 5 LYS B C 1
ATOM 1577 O O . LYS B 1 5 ? 16.078 12.562 -2.732 1 57.75 5 LYS B O 1
ATOM 1582 N N . ARG B 1 6 ? 16.078 14.609 -2.062 1 72.94 6 ARG B N 1
ATOM 1583 C CA . ARG B 1 6 ? 15.5 14.43 -0.734 1 72.94 6 ARG B CA 1
ATOM 1584 C C . ARG B 1 6 ? 14.008 14.141 -0.821 1 72.94 6 ARG B C 1
ATOM 1586 O O . ARG B 1 6 ? 13.438 13.492 0.06 1 72.94 6 ARG B O 1
ATOM 1593 N N . VAL B 1 7 ? 13.469 14.375 -2.09 1 85.44 7 VAL B N 1
ATOM 1594 C CA . VAL B 1 7 ? 12.016 14.242 -2.164 1 85.44 7 VAL B CA 1
ATOM 1595 C C . VAL B 1 7 ? 11.648 13.008 -2.984 1 85.44 7 VAL B C 1
ATOM 1597 O O . VAL B 1 7 ? 12.227 12.766 -4.051 1 85.44 7 VAL B O 1
ATOM 1600 N N . CYS B 1 8 ? 10.836 12.211 -2.527 1 84.19 8 CYS B N 1
ATOM 1601 C CA . CYS B 1 8 ? 10.375 11.055 -3.295 1 84.19 8 CYS B CA 1
ATOM 1602 C C . CYS B 1 8 ? 9.727 11.492 -4.605 1 84.19 8 CYS B C 1
ATOM 1604 O O . CYS B 1 8 ? 8.773 12.273 -4.602 1 84.19 8 CYS B O 1
ATOM 1606 N N . PRO B 1 9 ? 10.258 10.953 -5.695 1 86.88 9 PRO B N 1
ATOM 1607 C CA . PRO B 1 9 ? 9.727 11.383 -6.992 1 86.88 9 PRO B CA 1
ATOM 1608 C C . PRO B 1 9 ? 8.273 10.977 -7.199 1 86.88 9 PRO B C 1
ATOM 1610 O O . PRO B 1 9 ? 7.852 9.914 -6.727 1 86.88 9 PRO B O 1
ATOM 1613 N N . ALA B 1 10 ? 7.531 11.766 -7.965 1 87.88 10 ALA B N 1
ATOM 1614 C CA . ALA B 1 10 ? 6.113 11.539 -8.227 1 87.88 10 ALA B CA 1
ATOM 1615 C C . ALA B 1 10 ? 5.898 10.203 -8.938 1 87.88 10 ALA B C 1
A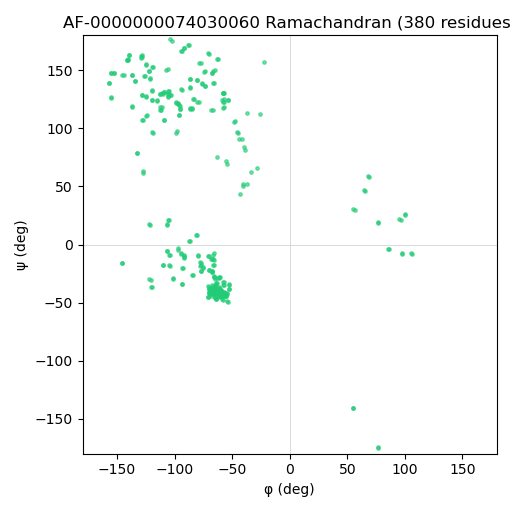TOM 1617 O O . ALA B 1 10 ? 4.863 9.555 -8.766 1 87.88 10 ALA B O 1
ATOM 1618 N N . GLU B 1 11 ? 6.891 9.719 -9.711 1 85.12 11 GLU B N 1
ATOM 1619 C CA . GLU B 1 11 ? 6.812 8.445 -10.422 1 85.12 11 GLU B CA 1
ATOM 1620 C C . GLU B 1 11 ? 6.766 7.273 -9.445 1 85.12 11 GLU B C 1
ATOM 1622 O O . GLU B 1 11 ? 6.328 6.18 -9.805 1 85.12 11 GLU B O 1
ATOM 1627 N N . GLN B 1 12 ? 7.168 7.586 -8.266 1 86.31 12 GLN B N 1
ATOM 1628 C CA . GLN B 1 12 ? 7.191 6.543 -7.242 1 86.31 12 GLN B CA 1
ATOM 1629 C C . GLN B 1 12 ? 6.039 6.711 -6.258 1 86.31 12 GLN B C 1
ATOM 1631 O O . GLN B 1 12 ? 6.074 6.164 -5.156 1 86.31 12 GLN B O 1
ATOM 1636 N N . ALA B 1 13 ? 5.07 7.449 -6.816 1 86.62 13 ALA B N 1
ATOM 1637 C CA . ALA B 1 13 ? 3.869 7.562 -5.992 1 86.62 13 ALA B CA 1
ATOM 1638 C C . ALA B 1 13 ? 3.297 6.184 -5.668 1 86.62 13 ALA B C 1
ATOM 1640 O O . ALA B 1 13 ? 3.182 5.328 -6.547 1 86.62 13 ALA B O 1
ATOM 1641 N N . GLY B 1 14 ? 3.119 5.789 -4.457 1 87.75 14 GLY B N 1
ATOM 1642 C CA . GLY B 1 14 ? 2.596 4.5 -4.043 1 87.75 14 GLY B CA 1
ATOM 1643 C C . GLY B 1 14 ? 3.664 3.568 -3.498 1 87.75 14 GLY B C 1
ATOM 1644 O O . GLY B 1 14 ? 3.357 2.479 -3.014 1 87.75 14 GLY B O 1
ATOM 1645 N N . SER B 1 15 ? 4.895 4.004 -3.633 1 88.75 15 SER B N 1
ATOM 1646 C CA . SER B 1 15 ? 5.977 3.168 -3.127 1 88.75 15 SER B CA 1
ATOM 1647 C C . SER B 1 15 ? 5.805 2.885 -1.638 1 88.75 15 SER B C 1
ATOM 1649 O O . SER B 1 15 ? 6.102 1.781 -1.173 1 88.75 15 SER B O 1
ATOM 1651 N N . LEU B 1 16 ? 5.285 3.875 -0.941 1 88.88 16 LEU B N 1
ATOM 1652 C CA . LEU B 1 16 ? 5.043 3.676 0.484 1 88.88 16 LEU B CA 1
ATOM 1653 C C . LEU B 1 16 ? 3.959 2.625 0.708 1 88.88 16 LEU B C 1
ATOM 1655 O O . LEU B 1 16 ? 4.109 1.743 1.556 1 88.88 16 LEU B O 1
ATOM 1659 N N . ASP B 1 17 ? 2.922 2.721 -0.097 1 91.88 17 ASP B N 1
ATOM 1660 C CA . ASP B 1 17 ? 1.852 1.732 -0.01 1 91.88 17 ASP B CA 1
ATOM 1661 C C . ASP B 1 17 ? 2.375 0.328 -0.305 1 91.88 17 ASP B C 1
ATOM 1663 O O . ASP B 1 17 ? 2.029 -0.628 0.392 1 91.88 17 ASP B O 1
ATOM 1667 N N . ASN B 1 18 ? 3.162 0.235 -1.319 1 92 18 ASN B N 1
ATOM 1668 C CA . ASN B 1 18 ? 3.781 -1.033 -1.692 1 92 18 ASN B CA 1
ATOM 1669 C C . ASN B 1 18 ? 4.688 -1.563 -0.585 1 92 18 ASN B C 1
ATOM 1671 O O . ASN B 1 18 ? 4.727 -2.77 -0.334 1 92 18 ASN B O 1
ATOM 1675 N N . GLY B 1 19 ? 5.414 -0.665 0.057 1 92.12 19 GLY B N 1
ATOM 1676 C CA . GLY B 1 19 ? 6.27 -1.046 1.169 1 92.12 19 GLY B CA 1
ATOM 1677 C C . GLY B 1 19 ? 5.508 -1.67 2.322 1 92.12 19 GLY B C 1
ATOM 1678 O O . GLY B 1 19 ? 5.953 -2.66 2.904 1 92.12 19 GLY B O 1
ATOM 1679 N N . PHE B 1 20 ? 4.383 -1.115 2.609 1 91.06 20 PHE B N 1
ATOM 1680 C CA . PHE B 1 20 ? 3.555 -1.652 3.684 1 91.06 20 PHE B CA 1
ATOM 1681 C C . PHE B 1 20 ? 3.02 -3.031 3.316 1 91.06 20 PHE B C 1
ATOM 1683 O O . PHE B 1 20 ? 2.984 -3.934 4.156 1 91.06 20 PHE B O 1
ATOM 1690 N N . ARG B 1 21 ? 2.615 -3.223 2.074 1 91.94 21 ARG B N 1
ATOM 1691 C CA . ARG B 1 21 ? 2.174 -4.543 1.64 1 91.94 21 ARG B CA 1
ATOM 1692 C C . ARG B 1 21 ? 3.305 -5.562 1.747 1 91.94 21 ARG B C 1
ATOM 1694 O O . ARG B 1 21 ? 3.102 -6.676 2.236 1 91.94 21 ARG B O 1
ATOM 1701 N N . ARG B 1 22 ? 4.5 -5.141 1.336 1 93.62 22 ARG B N 1
ATOM 1702 C CA . ARG B 1 22 ? 5.652 -6.035 1.342 1 93.62 22 ARG B CA 1
ATOM 1703 C C . ARG B 1 22 ? 6.031 -6.438 2.764 1 93.62 22 ARG B C 1
ATOM 1705 O O . ARG B 1 22 ? 6.504 -7.551 2.998 1 93.62 22 ARG B O 1
ATOM 1712 N N . PHE B 1 23 ? 5.754 -5.555 3.67 1 90.12 23 PHE B N 1
ATOM 1713 C CA . PHE B 1 23 ? 6.023 -5.859 5.07 1 90.12 23 PHE B CA 1
ATOM 1714 C C . PHE B 1 23 ? 5.16 -7.016 5.551 1 90.12 23 PHE B C 1
ATOM 1716 O O . PHE B 1 23 ? 5.629 -7.891 6.281 1 90.12 23 PHE B O 1
ATOM 1723 N N . PHE B 1 24 ? 3.953 -7.109 5.043 1 90.25 24 PHE B N 1
ATOM 1724 C CA . PHE B 1 24 ? 3.014 -8.102 5.551 1 90.25 24 PHE B CA 1
ATOM 1725 C C . PHE B 1 24 ? 2.934 -9.297 4.613 1 90.25 24 PHE B C 1
ATOM 1727 O O . PHE B 1 24 ? 2.654 -10.414 5.051 1 90.25 24 PHE B O 1
ATOM 1734 N N . GLN B 1 25 ? 3.15 -9.062 3.363 1 94.44 25 GLN B N 1
ATOM 1735 C CA . GLN B 1 25 ? 3.084 -10.109 2.352 1 94.44 25 GLN B CA 1
ATOM 1736 C C . GLN B 1 25 ? 4.352 -10.141 1.503 1 94.44 25 GLN B C 1
ATOM 1738 O O . GLN B 1 25 ? 4.289 -9.992 0.28 1 94.44 25 GLN B O 1
ATOM 1743 N N . ASN B 1 26 ? 5.371 -10.414 2.145 1 96.5 26 ASN B N 1
ATOM 1744 C CA . ASN B 1 26 ? 6.656 -10.445 1.455 1 96.5 26 ASN B CA 1
ATOM 1745 C C . ASN B 1 26 ? 6.734 -11.609 0.468 1 96.5 26 ASN B C 1
ATOM 1747 O O . ASN B 1 26 ? 6.715 -12.773 0.872 1 96.5 26 ASN B O 1
ATOM 1751 N N . PRO B 1 27 ? 6.84 -11.281 -0.785 1 98 27 PRO B N 1
ATOM 1752 C CA . PRO B 1 27 ? 6.801 -12.344 -1.793 1 98 27 PRO B CA 1
ATOM 1753 C C . PRO B 1 27 ? 7.934 -13.352 -1.623 1 98 27 PRO B C 1
ATOM 1755 O O . PRO B 1 27 ? 7.715 -14.562 -1.759 1 98 27 PRO B O 1
ATOM 1758 N N . SER B 1 28 ? 9.133 -12.883 -1.354 1 97.56 28 SER B N 1
ATOM 1759 C CA . SER B 1 28 ? 10.273 -13.781 -1.198 1 97.56 28 SER B CA 1
ATOM 1760 C C . SER B 1 28 ? 10.047 -14.773 -0.06 1 97.56 28 SER B C 1
ATOM 1762 O O . SER B 1 28 ? 10.297 -15.969 -0.212 1 97.56 28 SER B O 1
ATOM 1764 N N . LYS B 1 29 ? 9.516 -14.297 1.041 1 97.06 29 LYS B N 1
ATOM 1765 C CA . LYS B 1 29 ? 9.281 -15.156 2.197 1 97.06 29 LYS B CA 1
ATOM 1766 C C . LYS B 1 29 ? 8.156 -16.156 1.923 1 97.06 29 LYS B C 1
ATOM 1768 O O . LYS B 1 29 ? 8.273 -17.328 2.266 1 97.06 29 LYS B O 1
ATOM 1773 N N . ILE B 1 30 ? 7.16 -15.688 1.313 1 98 30 ILE B N 1
ATOM 1774 C CA . ILE B 1 30 ? 5.977 -16.5 1.052 1 98 30 ILE B CA 1
ATOM 1775 C C . ILE B 1 30 ? 6.32 -17.609 0.068 1 98 30 ILE B C 1
ATOM 1777 O O . ILE B 1 30 ? 5.84 -18.75 0.203 1 98 30 ILE B O 1
ATOM 1781 N N . LEU B 1 31 ? 7.211 -17.344 -0.91 1 98.56 31 LEU B N 1
ATOM 1782 C CA . LEU B 1 31 ? 7.387 -18.25 -2.041 1 98.56 31 LEU B CA 1
ATOM 1783 C C . LEU B 1 31 ? 8.672 -19.062 -1.892 1 98.56 31 LEU B C 1
ATOM 1785 O O . LEU B 1 31 ? 8.875 -20.047 -2.611 1 98.56 31 LEU B O 1
ATOM 1789 N N . LYS B 1 32 ? 9.492 -18.719 -0.916 1 97.94 32 LYS B N 1
ATOM 1790 C CA . LYS B 1 32 ? 10.812 -19.312 -0.722 1 97.94 32 LYS B CA 1
ATOM 1791 C C . LYS B 1 32 ? 10.734 -20.828 -0.641 1 97.94 32 LYS B C 1
ATOM 1793 O O . LYS B 1 32 ? 11.547 -21.531 -1.246 1 97.94 32 LYS B O 1
ATOM 1798 N N . PRO B 1 33 ? 9.781 -21.391 0.042 1 97.81 33 PRO B N 1
ATOM 1799 C CA . PRO B 1 33 ? 9.75 -22.859 0.171 1 97.81 33 PRO B CA 1
ATOM 1800 C C . PRO B 1 33 ? 9.398 -23.547 -1.14 1 97.81 33 PRO B C 1
ATOM 1802 O O . PRO B 1 33 ? 9.57 -24.766 -1.259 1 97.81 33 PRO B O 1
ATOM 1805 N N . TYR B 1 34 ? 8.977 -22.844 -2.158 1 98.12 34 TYR B N 1
ATOM 1806 C CA . TYR B 1 34 ? 8.336 -23.516 -3.277 1 98.12 34 TYR B CA 1
ATOM 1807 C C . TYR B 1 34 ? 9.086 -23.266 -4.578 1 98.12 34 TYR B C 1
ATOM 1809 O O . TYR B 1 34 ? 9.031 -24.078 -5.504 1 98.12 34 TYR B O 1
ATOM 1817 N N . ILE B 1 35 ? 9.727 -22.125 -4.727 1 98.69 35 ILE B N 1
ATOM 1818 C CA . ILE B 1 35 ? 10.352 -21.719 -5.988 1 98.69 35 ILE B CA 1
ATOM 1819 C C . ILE B 1 35 ? 11.867 -21.875 -5.887 1 98.69 35 ILE B C 1
ATOM 1821 O O . ILE B 1 35 ? 12.477 -21.406 -4.922 1 98.69 35 ILE B O 1
ATOM 1825 N N . LYS B 1 36 ? 12.43 -22.484 -6.875 1 98.31 36 LYS B N 1
ATOM 1826 C CA . LYS B 1 36 ? 13.867 -22.734 -6.953 1 98.31 36 LYS B CA 1
ATOM 1827 C C . LYS B 1 36 ? 14.43 -22.266 -8.297 1 98.31 36 LYS B C 1
ATOM 1829 O O . LYS B 1 36 ? 13.688 -22.109 -9.266 1 98.31 36 LYS B O 1
ATOM 1834 N N . ASP B 1 37 ? 15.727 -22.141 -8.242 1 98.5 37 ASP B N 1
ATOM 1835 C CA . ASP B 1 37 ? 16.438 -21.75 -9.461 1 98.5 37 ASP B CA 1
ATOM 1836 C C . ASP B 1 37 ? 16.172 -22.75 -10.586 1 98.5 37 ASP B C 1
ATOM 1838 O O . ASP B 1 37 ? 16.141 -23.969 -10.367 1 98.5 37 ASP B O 1
ATOM 1842 N N . GLY B 1 38 ? 15.805 -22.25 -11.75 1 98.62 38 GLY B N 1
ATOM 1843 C CA . GLY B 1 38 ? 15.648 -23.078 -12.93 1 98.62 38 GLY B CA 1
ATOM 1844 C C . GLY B 1 38 ? 14.211 -23.484 -13.188 1 98.62 38 GLY B C 1
ATOM 1845 O O . GLY B 1 38 ? 13.898 -24.016 -14.25 1 98.62 38 GLY B O 1
ATOM 1846 N N . MET B 1 39 ? 13.375 -23.172 -12.273 1 98.75 39 MET B N 1
ATOM 1847 C CA . MET B 1 39 ? 11.977 -23.578 -12.391 1 98.75 39 MET B CA 1
ATOM 1848 C C . MET B 1 39 ? 11.242 -22.734 -13.422 1 98.75 39 MET B C 1
ATOM 1850 O O . MET B 1 39 ? 11.633 -21.594 -13.688 1 98.75 39 MET B O 1
ATOM 1854 N N . THR B 1 40 ? 10.25 -23.312 -14.102 1 98.81 40 THR B N 1
ATOM 1855 C CA . THR B 1 40 ? 9.211 -22.578 -14.805 1 98.81 40 THR B CA 1
ATOM 1856 C C . THR B 1 40 ? 7.965 -22.422 -13.938 1 98.81 40 THR B C 1
ATOM 1858 O O . THR B 1 40 ? 7.363 -23.422 -13.531 1 98.81 40 THR B O 1
ATOM 1861 N N . VAL B 1 41 ? 7.629 -21.188 -13.609 1 98.88 41 VAL B N 1
ATOM 1862 C CA . VAL B 1 41 ? 6.535 -20.953 -12.672 1 98.88 41 VAL B CA 1
ATOM 1863 C C . VAL B 1 41 ? 5.492 -20.031 -13.305 1 98.88 41 VAL B C 1
ATOM 1865 O O . VAL B 1 41 ? 5.789 -19.312 -14.25 1 98.88 41 VAL B O 1
ATOM 1868 N N . LEU B 1 42 ? 4.262 -20.156 -12.828 1 98.88 42 LEU B N 1
ATOM 1869 C CA . LEU B 1 42 ? 3.135 -19.391 -13.359 1 98.88 42 LEU B CA 1
ATOM 1870 C C . LEU B 1 42 ? 2.514 -18.516 -12.281 1 98.88 42 LEU B C 1
ATOM 1872 O O . LEU B 1 42 ? 2.215 -18.984 -11.18 1 98.88 42 LEU B O 1
ATOM 1876 N N . ASP B 1 43 ? 2.428 -17.234 -12.531 1 98.88 43 ASP B N 1
ATOM 1877 C CA . ASP B 1 43 ? 1.706 -16.266 -11.703 1 98.88 43 ASP B CA 1
ATOM 1878 C C . ASP B 1 43 ? 0.323 -15.977 -12.281 1 98.88 43 ASP B C 1
ATOM 1880 O O . ASP B 1 43 ? 0.185 -15.148 -13.18 1 98.88 43 ASP B O 1
ATOM 1884 N N . LEU B 1 44 ? -0.701 -16.688 -11.75 1 98.44 44 LEU B N 1
ATOM 1885 C CA . LEU B 1 44 ? -2.064 -16.547 -12.25 1 98.44 44 LEU B CA 1
ATOM 1886 C C . LEU B 1 44 ? -2.754 -15.336 -11.617 1 98.44 44 LEU B C 1
ATOM 1888 O O . LEU B 1 44 ? -2.861 -15.25 -10.391 1 98.44 44 LEU B O 1
ATOM 1892 N N . GLY B 1 45 ? -3.26 -14.445 -12.438 1 97.69 45 GLY B N 1
ATOM 1893 C CA . GLY B 1 45 ? -3.713 -13.172 -11.914 1 97.69 45 GLY B CA 1
ATOM 1894 C C . GLY B 1 45 ? -2.58 -12.297 -11.414 1 97.69 45 GLY B C 1
ATOM 1895 O O . GLY B 1 45 ? -2.617 -11.805 -10.281 1 97.69 45 GLY B O 1
ATOM 1896 N N . CYS B 1 46 ? -1.658 -12 -12.273 1 98.31 46 CYS B N 1
ATOM 1897 C CA . CYS B 1 46 ? -0.384 -11.43 -11.844 1 98.31 46 CYS B CA 1
ATOM 1898 C C . CYS B 1 46 ? -0.532 -9.945 -11.516 1 98.31 46 CYS B C 1
ATOM 1900 O O . CYS B 1 46 ? 0.336 -9.359 -10.867 1 98.31 46 CYS B O 1
ATOM 1902 N N . GLY B 1 47 ? -1.597 -9.312 -11.984 1 96.94 47 GLY B N 1
ATOM 1903 C CA . GLY B 1 47 ? -1.725 -7.883 -11.773 1 96.94 47 GLY B CA 1
ATOM 1904 C C . GLY B 1 47 ? -0.527 -7.098 -12.281 1 96.94 47 GLY B C 1
ATOM 1905 O O . GLY B 1 47 ? -0.02 -7.359 -13.367 1 96.94 47 GLY B O 1
ATOM 1906 N N . PRO B 1 48 ? -0.182 -6.09 -11.477 1 96.12 48 PRO B N 1
ATOM 1907 C CA . PRO B 1 48 ? 0.958 -5.277 -11.914 1 96.12 48 PRO B CA 1
ATOM 1908 C C . PRO B 1 48 ? 2.301 -5.926 -11.578 1 96.12 48 PRO B C 1
ATOM 1910 O O . PRO B 1 48 ? 3.34 -5.262 -11.633 1 96.12 48 PRO B O 1
ATOM 1913 N N . GLY B 1 49 ? 2.264 -7.113 -11.141 1 97.62 49 GLY B N 1
ATOM 1914 C CA . GLY B 1 49 ? 3.502 -7.871 -11.07 1 97.62 49 GLY B CA 1
ATOM 1915 C C . GLY B 1 49 ? 4.098 -7.906 -9.672 1 97.62 49 GLY B C 1
ATOM 1916 O O . GLY B 1 49 ? 5.305 -8.094 -9.508 1 97.62 49 GLY B O 1
ATOM 1917 N N . PHE B 1 50 ? 3.305 -7.762 -8.625 1 96.88 50 PHE B N 1
ATOM 1918 C CA . PHE B 1 50 ? 3.777 -7.758 -7.242 1 96.88 50 PHE B CA 1
ATOM 1919 C C . PHE B 1 50 ? 4.547 -9.039 -6.93 1 96.88 50 PHE B C 1
ATOM 1921 O O . PHE B 1 50 ? 5.641 -8.984 -6.371 1 96.88 50 PHE B O 1
ATOM 1928 N N . PHE B 1 51 ? 4.039 -10.164 -7.352 1 98.69 51 PHE B N 1
ATOM 1929 C CA . PHE B 1 51 ? 4.711 -11.438 -7.117 1 98.69 51 PHE B CA 1
ATOM 1930 C C . PHE B 1 51 ? 5.598 -11.805 -8.297 1 98.69 51 PHE B C 1
ATOM 1932 O O . PHE B 1 51 ? 6.66 -12.398 -8.117 1 98.69 51 PHE B O 1
ATOM 1939 N N . SER B 1 52 ? 5.215 -11.469 -9.531 1 98.81 52 SER B N 1
ATOM 1940 C CA . SER B 1 52 ? 5.918 -11.875 -10.742 1 98.81 52 SER B CA 1
ATOM 1941 C C . SER B 1 52 ? 7.379 -11.438 -10.711 1 98.81 52 SER B C 1
ATOM 1943 O O . SER B 1 52 ? 8.266 -12.203 -11.086 1 98.81 52 SER B O 1
ATOM 1945 N N . VAL B 1 53 ? 7.57 -10.219 -10.234 1 98.5 53 VAL B N 1
ATOM 1946 C CA . VAL B 1 53 ? 8.906 -9.641 -10.219 1 98.5 53 VAL B CA 1
ATOM 1947 C C . VAL B 1 53 ? 9.812 -10.453 -9.289 1 98.5 53 VAL B C 1
ATOM 1949 O O . VAL B 1 53 ? 10.93 -10.82 -9.664 1 98.5 53 VAL B O 1
ATOM 1952 N N . GLU B 1 54 ? 9.312 -10.742 -8.117 1 98.62 54 GLU B N 1
ATOM 1953 C CA . GLU B 1 54 ? 10.102 -11.523 -7.172 1 98.62 54 GLU B CA 1
ATOM 1954 C C . GLU B 1 54 ? 10.305 -12.953 -7.664 1 98.62 54 GLU B C 1
ATOM 1956 O O . GLU B 1 54 ? 11.383 -13.523 -7.508 1 98.62 54 GLU B O 1
ATOM 1961 N N . MET B 1 55 ? 9.273 -13.539 -8.258 1 98.88 55 MET B N 1
ATOM 1962 C CA . MET B 1 55 ? 9.375 -14.883 -8.82 1 98.88 55 MET B CA 1
ATOM 1963 C C . MET B 1 55 ? 10.492 -14.961 -9.852 1 98.88 55 MET B C 1
ATOM 1965 O O . MET B 1 55 ? 11.234 -15.938 -9.891 1 98.88 55 MET B O 1
ATOM 1969 N N . ALA B 1 56 ? 10.602 -13.953 -10.648 1 98.81 56 ALA B N 1
ATOM 1970 C CA . ALA B 1 56 ? 11.617 -13.922 -11.695 1 98.81 56 ALA B CA 1
ATOM 1971 C C . ALA B 1 56 ? 13.016 -13.922 -11.102 1 98.81 56 ALA B C 1
ATOM 1973 O O . ALA B 1 56 ? 13.938 -14.531 -11.656 1 98.81 56 ALA B O 1
ATOM 1974 N N . LYS B 1 57 ? 13.172 -13.203 -10.023 1 98.5 57 LYS B N 1
ATOM 1975 C CA . LYS B 1 57 ? 14.453 -13.219 -9.336 1 98.5 57 LYS B CA 1
ATOM 1976 C C . LYS B 1 57 ? 14.766 -14.602 -8.773 1 98.5 57 LYS B C 1
ATOM 1978 O O . LYS B 1 57 ? 15.898 -15.086 -8.883 1 98.5 57 LYS B O 1
ATOM 1983 N N . MET B 1 58 ? 13.797 -15.234 -8.219 1 98.62 58 MET B N 1
ATOM 1984 C CA . MET B 1 58 ? 13.961 -16.5 -7.512 1 98.62 58 MET B CA 1
ATOM 1985 C C . MET B 1 58 ? 14.273 -17.641 -8.484 1 98.62 58 MET B C 1
ATOM 1987 O O . MET B 1 58 ? 15.086 -18.5 -8.195 1 98.62 58 MET B O 1
ATOM 1991 N N . VAL B 1 59 ? 13.656 -17.656 -9.656 1 98.62 59 VAL B N 1
ATOM 1992 C CA . VAL B 1 59 ? 13.828 -18.75 -10.602 1 98.62 59 VAL B CA 1
ATOM 1993 C C . VAL B 1 59 ? 15.188 -1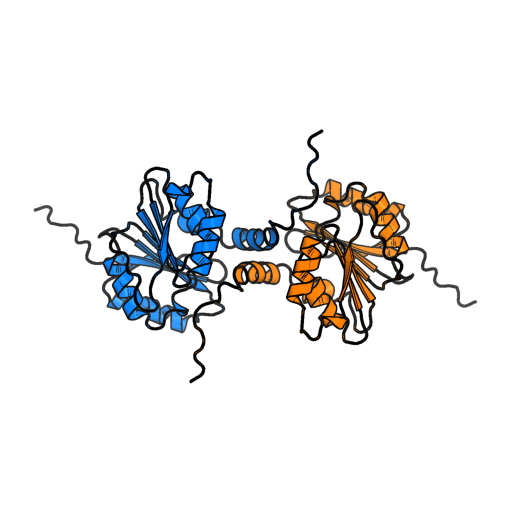8.641 -11.289 1 98.62 59 VAL B C 1
ATOM 1995 O O . VAL B 1 59 ? 15.648 -19.578 -11.93 1 98.62 59 VAL B O 1
ATOM 1998 N N . GLY B 1 60 ? 15.797 -17.438 -11.273 1 97.81 60 GLY B N 1
ATOM 1999 C CA . GLY B 1 60 ? 17.141 -17.234 -11.812 1 97.81 60 GLY B CA 1
ATOM 2000 C C . GLY B 1 60 ? 17.172 -17.188 -13.328 1 97.81 60 GLY B C 1
ATOM 2001 O O . GLY B 1 60 ? 16.109 -17.203 -13.977 1 97.81 60 GLY B O 1
ATOM 2002 N N . LYS B 1 61 ? 18.344 -17.109 -13.883 1 96.31 61 LYS B N 1
ATOM 2003 C CA . LYS B 1 61 ? 18.547 -16.891 -15.305 1 96.31 61 LYS B CA 1
ATOM 2004 C C . LYS B 1 61 ? 18.078 -18.094 -16.125 1 96.31 61 LYS B C 1
ATOM 2006 O O . LYS B 1 61 ? 17.75 -17.953 -17.312 1 96.31 61 LYS B O 1
ATOM 2011 N N . ASN B 1 62 ? 18.047 -19.203 -15.445 1 97.31 62 ASN B N 1
ATOM 2012 C CA . ASN B 1 62 ? 17.688 -20.422 -16.172 1 97.31 62 ASN B CA 1
ATOM 2013 C C . ASN B 1 62 ? 16.203 -20.75 -15.992 1 97.31 62 ASN B C 1
ATOM 2015 O O . ASN B 1 62 ? 15.727 -21.75 -16.516 1 97.31 62 ASN B O 1
ATOM 2019 N N . GLY B 1 63 ? 15.547 -20 -15.188 1 98.44 63 GLY B N 1
ATOM 2020 C CA . GLY B 1 63 ? 14.125 -20.219 -14.969 1 98.44 63 GLY B CA 1
ATOM 2021 C C . GLY B 1 63 ? 13.25 -19.219 -15.719 1 98.44 63 GLY B C 1
ATOM 2022 O O . GLY B 1 63 ? 13.758 -18.391 -16.469 1 98.44 63 GLY B O 1
ATOM 2023 N N . LYS B 1 64 ? 11.922 -19.422 -15.641 1 98.56 64 LYS B N 1
ATOM 2024 C CA . LYS B 1 64 ? 10.961 -18.562 -16.344 1 98.56 64 LYS B CA 1
ATOM 2025 C C . LYS B 1 64 ? 9.695 -18.375 -15.516 1 98.56 64 LYS B C 1
ATOM 2027 O O . LYS B 1 64 ? 9.289 -19.266 -14.766 1 98.56 64 LYS B O 1
ATOM 2032 N N . VAL B 1 65 ? 9.188 -17.172 -15.68 1 98.88 65 VAL B N 1
ATOM 2033 C CA . VAL B 1 65 ? 7.891 -16.859 -15.094 1 98.88 65 VAL B CA 1
ATOM 2034 C C . VAL B 1 65 ? 6.875 -16.578 -16.203 1 98.88 65 VAL B C 1
ATOM 2036 O O . VAL B 1 65 ? 7.137 -15.797 -17.109 1 98.88 65 VAL B O 1
ATOM 2039 N N . ILE B 1 66 ? 5.812 -17.312 -16.172 1 98.94 66 ILE B N 1
ATOM 2040 C CA . ILE B 1 66 ? 4.668 -16.953 -17 1 98.94 66 ILE B CA 1
ATOM 2041 C C . ILE B 1 66 ? 3.662 -16.156 -16.188 1 98.94 66 ILE B C 1
ATOM 2043 O O . ILE B 1 66 ? 3.041 -16.672 -15.258 1 98.94 66 ILE B O 1
ATOM 2047 N N . ALA B 1 67 ? 3.533 -14.898 -16.516 1 98.88 67 ALA B N 1
ATOM 2048 C CA . ALA B 1 67 ? 2.602 -14.008 -15.828 1 98.88 67 ALA B CA 1
ATOM 2049 C C . ALA B 1 67 ? 1.293 -13.883 -16.594 1 98.88 67 ALA B C 1
ATOM 2051 O O . ALA B 1 67 ? 1.283 -13.43 -17.75 1 98.88 67 ALA B O 1
ATOM 2052 N N . VAL B 1 68 ? 0.206 -14.234 -15.938 1 98.69 68 VAL B N 1
ATOM 2053 C CA . VAL B 1 68 ? -1.077 -14.352 -16.625 1 98.69 68 VAL B CA 1
ATOM 2054 C C . VAL B 1 68 ? -2.082 -13.383 -16 1 98.69 68 VAL B C 1
ATOM 2056 O O . VAL B 1 68 ? -2.209 -13.312 -14.781 1 98.69 68 VAL B O 1
ATOM 2059 N N . ASP B 1 69 ? -2.754 -12.672 -16.812 1 98.06 69 ASP B N 1
ATOM 2060 C CA . ASP B 1 69 ? -3.854 -11.828 -16.359 1 98.06 69 ASP B CA 1
ATOM 2061 C C . ASP B 1 69 ? -4.883 -11.625 -17.469 1 98.06 69 ASP B C 1
ATOM 2063 O O . ASP B 1 69 ? -4.539 -11.656 -18.656 1 98.06 69 ASP B O 1
ATOM 2067 N N . VAL B 1 70 ? -6.113 -11.492 -17.078 1 96.88 70 VAL B N 1
ATOM 2068 C CA . VAL B 1 70 ? -7.188 -11.32 -18.062 1 96.88 70 VAL B CA 1
ATOM 2069 C C . VAL B 1 70 ? -7.176 -9.883 -18.594 1 96.88 70 VAL B C 1
ATOM 2071 O O . VAL B 1 70 ? -7.648 -9.625 -19.703 1 96.88 70 VAL B O 1
ATOM 2074 N N . GLN B 1 71 ? -6.629 -9 -17.844 1 96.62 71 GLN B N 1
ATOM 2075 C CA . GLN B 1 71 ? -6.609 -7.59 -18.219 1 96.62 71 GLN B CA 1
ATOM 2076 C C . GLN B 1 71 ? -5.305 -7.227 -18.922 1 96.62 71 GLN B C 1
ATOM 2078 O O . GLN B 1 71 ? -4.238 -7.234 -18.297 1 96.62 71 GLN B O 1
ATOM 2083 N N . GLU B 1 72 ? -5.422 -6.805 -20.109 1 97.44 72 GLU B N 1
ATOM 2084 C CA . GLU B 1 72 ? -4.254 -6.391 -20.891 1 97.44 72 GLU B CA 1
ATOM 2085 C C . GLU B 1 72 ? -3.533 -5.223 -20.219 1 97.44 72 GLU B C 1
ATOM 2087 O O . GLU B 1 72 ? -2.303 -5.148 -20.25 1 97.44 72 GLU B O 1
ATOM 2092 N N . GLU B 1 73 ? -4.262 -4.367 -19.672 1 96.94 73 GLU B N 1
ATOM 2093 C CA . GLU B 1 73 ? -3.689 -3.188 -19.031 1 96.94 73 GLU B CA 1
ATOM 2094 C C . GLU B 1 73 ? -2.773 -3.58 -17.875 1 96.94 73 GLU B C 1
ATOM 2096 O O . GLU B 1 73 ? -1.767 -2.916 -17.609 1 96.94 73 GLU B O 1
ATOM 2101 N N . MET B 1 74 ? -3.139 -4.59 -17.125 1 97.25 74 MET B N 1
ATOM 2102 C CA . MET B 1 74 ? -2.287 -5.086 -16.047 1 97.25 74 MET B CA 1
ATOM 2103 C C . MET B 1 74 ? -0.974 -5.633 -16.594 1 97.25 74 MET B C 1
ATOM 2105 O O . MET B 1 74 ? 0.096 -5.344 -16.047 1 97.25 74 MET B O 1
ATOM 2109 N N . LEU B 1 75 ? -1.072 -6.344 -17.656 1 98.38 75 LEU B N 1
ATOM 2110 C CA . LEU B 1 75 ? 0.113 -6.902 -18.312 1 98.38 75 LEU B CA 1
ATOM 2111 C C . LEU B 1 75 ? 1.018 -5.797 -18.828 1 98.38 75 LEU B C 1
ATOM 2113 O O . LEU B 1 75 ? 2.244 -5.891 -18.734 1 98.38 75 LEU B O 1
ATOM 2117 N N . GLU B 1 76 ? 0.427 -4.781 -19.359 1 98.12 76 GLU B N 1
ATOM 2118 C CA . GLU B 1 76 ? 1.199 -3.643 -19.844 1 98.12 76 GLU B CA 1
ATOM 2119 C C . GLU B 1 76 ? 1.934 -2.947 -18.703 1 98.12 76 GLU B C 1
ATOM 2121 O O . GLU B 1 76 ? 3.088 -2.539 -18.859 1 98.12 76 GLU B O 1
ATOM 2126 N N . LYS B 1 77 ? 1.271 -2.793 -17.609 1 96 77 LYS B N 1
ATOM 2127 C CA . LYS B 1 77 ? 1.916 -2.211 -16.438 1 96 77 LYS B CA 1
ATOM 2128 C C . LYS B 1 77 ? 3.129 -3.033 -16.016 1 96 77 LYS B C 1
ATOM 2130 O O . LYS B 1 77 ? 4.188 -2.48 -15.711 1 96 77 LYS B O 1
ATOM 2135 N N . LEU B 1 78 ? 2.955 -4.316 -16 1 97.62 78 LEU B N 1
ATOM 2136 C CA . LEU B 1 78 ? 4.062 -5.195 -15.648 1 97.62 78 LEU B CA 1
ATOM 2137 C C . LEU B 1 78 ? 5.188 -5.098 -16.672 1 97.62 78 LEU B C 1
ATOM 2139 O O . LEU B 1 78 ? 6.359 -4.98 -16.312 1 97.62 78 LEU B O 1
ATOM 2143 N N . LYS B 1 79 ? 4.816 -5.113 -17.891 1 98.19 79 LYS B N 1
ATOM 2144 C CA . LYS B 1 79 ? 5.797 -4.98 -18.969 1 98.19 79 LYS B CA 1
ATOM 2145 C C . LYS B 1 79 ? 6.648 -3.729 -18.781 1 98.19 79 LYS B C 1
ATOM 2147 O O . LYS B 1 79 ? 7.879 -3.795 -18.844 1 98.19 79 LYS B O 1
ATOM 2152 N N . ASN B 1 80 ? 5.996 -2.619 -18.547 1 96.44 80 ASN B N 1
ATOM 2153 C CA . ASN B 1 80 ? 6.691 -1.348 -18.375 1 96.44 80 ASN B CA 1
ATOM 2154 C C . ASN B 1 80 ? 7.578 -1.362 -17.125 1 96.44 80 ASN B C 1
ATOM 2156 O O . ASN B 1 80 ? 8.656 -0.771 -17.125 1 96.44 80 ASN B O 1
ATOM 2160 N N . LYS B 1 81 ? 7.094 -1.999 -16.156 1 94.75 81 LYS B N 1
ATOM 2161 C CA . LYS B 1 81 ? 7.809 -2.088 -14.883 1 94.75 81 LYS B CA 1
ATOM 2162 C C . LYS B 1 81 ? 9.133 -2.826 -15.047 1 94.75 81 LYS B C 1
ATOM 2164 O O . LYS B 1 81 ? 10.133 -2.475 -14.414 1 94.75 81 LYS B O 1
ATOM 2169 N N . ILE B 1 82 ? 9.195 -3.762 -15.898 1 97.31 82 ILE B N 1
ATOM 2170 C CA . ILE B 1 82 ? 10.375 -4.625 -15.953 1 97.31 82 ILE B CA 1
ATOM 2171 C C . ILE B 1 82 ? 11.203 -4.281 -17.188 1 97.31 82 ILE B C 1
ATOM 2173 O O . ILE B 1 82 ? 12.297 -4.824 -17.375 1 97.31 82 ILE B O 1
ATOM 2177 N N . LYS B 1 83 ? 10.688 -3.42 -17.984 1 97.5 83 LYS B N 1
ATOM 2178 C CA . LYS B 1 83 ? 11.375 -3.055 -19.219 1 97.5 83 LYS B CA 1
ATOM 2179 C C . LYS B 1 83 ? 12.812 -2.613 -18.938 1 97.5 83 LYS B C 1
ATOM 2181 O O . LYS B 1 83 ? 13.047 -1.756 -18.078 1 97.5 83 LYS B O 1
ATOM 2186 N N . GLY B 1 84 ? 13.773 -3.213 -19.547 1 97 84 GLY B N 1
ATOM 2187 C CA . GLY B 1 84 ? 15.164 -2.812 -19.422 1 97 84 GLY B CA 1
ATOM 2188 C C . GLY B 1 84 ? 15.859 -3.434 -18.219 1 97 84 GLY B C 1
ATOM 2189 O O . GLY B 1 84 ? 17.047 -3.219 -18.016 1 97 84 GLY B O 1
ATOM 2190 N N . THR B 1 85 ? 15.141 -4.156 -17.422 1 96.75 85 THR B N 1
ATOM 2191 C CA . THR B 1 85 ? 15.75 -4.797 -16.266 1 96.75 85 THR B CA 1
ATOM 2192 C C . THR B 1 85 ? 16.312 -6.168 -16.641 1 96.75 85 THR B C 1
ATOM 2194 O O . THR B 1 85 ? 16.031 -6.684 -17.719 1 96.75 85 THR B O 1
ATOM 2197 N N . LYS B 1 86 ? 17.047 -6.773 -15.703 1 96.12 86 LYS B N 1
ATOM 2198 C CA . LYS B 1 86 ? 17.656 -8.086 -15.906 1 96.12 86 LYS B CA 1
ATOM 2199 C C . LYS B 1 86 ? 16.594 -9.188 -15.938 1 96.12 86 LYS B C 1
ATOM 2201 O O . LYS B 1 86 ? 16.812 -10.25 -16.516 1 96.12 86 LYS B O 1
ATOM 2206 N N . ILE B 1 87 ? 15.453 -8.914 -15.367 1 97.38 87 ILE B N 1
ATOM 2207 C CA . ILE B 1 87 ? 14.469 -9.984 -15.219 1 97.38 87 ILE B CA 1
ATOM 2208 C C . ILE B 1 87 ? 13.492 -9.945 -16.391 1 97.38 87 ILE B C 1
ATOM 2210 O O . ILE B 1 87 ? 12.625 -10.812 -16.516 1 97.38 87 ILE B O 1
ATOM 2214 N N . GLU B 1 88 ? 13.562 -8.953 -17.203 1 97.94 88 GLU B N 1
ATOM 2215 C CA . GLU B 1 88 ? 12.633 -8.773 -18.312 1 97.94 88 GLU B CA 1
ATOM 2216 C C . GLU B 1 88 ? 12.555 -10.023 -19.188 1 97.94 88 GLU B C 1
ATOM 2218 O O . GLU B 1 88 ? 11.461 -10.453 -19.562 1 97.94 88 GLU B O 1
ATOM 2223 N N . LYS B 1 89 ? 13.672 -10.648 -19.375 1 97.38 89 LYS B N 1
ATOM 2224 C CA . LYS B 1 89 ? 13.734 -11.805 -20.25 1 97.38 89 LYS B CA 1
ATOM 2225 C C . LYS B 1 89 ? 13.164 -13.047 -19.578 1 97.38 89 LYS B C 1
ATOM 2227 O O . LYS B 1 89 ? 12.898 -14.055 -20.234 1 97.38 89 LYS B O 1
ATOM 2232 N N . ARG B 1 90 ? 13.023 -13.008 -18.312 1 98.38 90 ARG B N 1
ATOM 2233 C CA . ARG B 1 90 ? 12.602 -14.18 -17.547 1 98.38 90 ARG B CA 1
ATOM 2234 C C . ARG B 1 90 ? 11.086 -14.211 -17.391 1 98.38 90 ARG B C 1
ATOM 2236 O O . ARG B 1 90 ? 10.523 -15.195 -16.891 1 98.38 90 ARG B O 1
ATOM 2243 N N . ILE B 1 91 ? 10.414 -13.141 -17.781 1 98.75 91 ILE B N 1
ATOM 2244 C CA . ILE B 1 91 ? 8.969 -13.055 -17.594 1 98.75 91 ILE B CA 1
ATOM 2245 C C . ILE B 1 91 ? 8.273 -13.07 -18.953 1 98.75 91 ILE B C 1
ATOM 2247 O O . ILE B 1 91 ? 8.523 -12.211 -19.797 1 98.75 91 ILE B O 1
ATOM 2251 N N . LYS B 1 92 ? 7.469 -14.047 -19.172 1 98.62 92 LYS B N 1
ATOM 2252 C CA . LYS B 1 92 ? 6.582 -14.109 -20.328 1 98.62 92 LYS B CA 1
ATOM 2253 C C . LYS B 1 92 ? 5.168 -13.664 -19.969 1 98.62 92 LYS B C 1
ATOM 2255 O O . LYS B 1 92 ? 4.551 -14.227 -19.047 1 98.62 92 LYS B O 1
ATOM 2260 N N . LEU B 1 93 ? 4.695 -12.68 -20.656 1 98.69 93 LEU B N 1
ATOM 2261 C CA . LEU B 1 93 ? 3.348 -12.18 -20.422 1 98.69 93 LEU B CA 1
ATOM 2262 C C . LEU B 1 93 ? 2.326 -12.961 -21.234 1 98.69 93 LEU B C 1
ATOM 2264 O O . LEU B 1 93 ? 2.562 -13.258 -22.406 1 98.69 93 LEU B O 1
ATOM 2268 N N . HIS B 1 94 ? 1.221 -13.312 -20.594 1 98.62 94 HIS B N 1
ATOM 2269 C CA . HIS B 1 94 ? 0.167 -14.07 -21.25 1 98.62 94 HIS B CA 1
ATOM 2270 C C . HIS B 1 94 ? -1.213 -13.531 -20.891 1 98.62 94 HIS B C 1
ATOM 2272 O O . HIS B 1 94 ? -1.596 -13.531 -19.719 1 98.62 94 HIS B O 1
ATOM 2278 N N . ARG B 1 95 ? -1.936 -13.078 -21.875 1 98.44 95 ARG B N 1
ATOM 2279 C CA . ARG B 1 95 ? -3.314 -12.656 -21.641 1 98.44 95 ARG B CA 1
ATOM 2280 C C . ARG B 1 95 ? -4.266 -13.852 -21.703 1 98.44 95 ARG B C 1
ATOM 2282 O O . ARG B 1 95 ? -4.395 -14.5 -22.73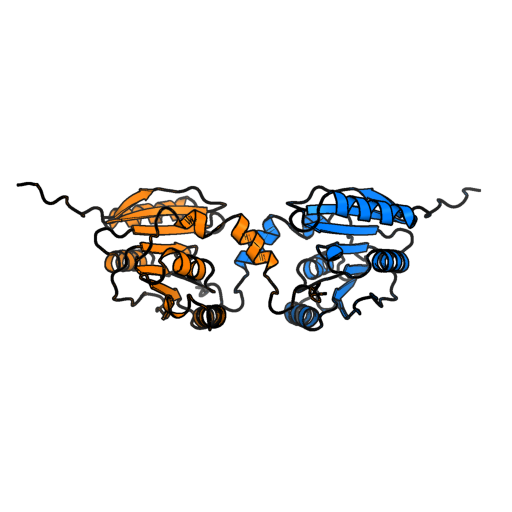4 1 98.44 95 ARG B O 1
ATOM 2289 N N . CYS B 1 96 ? -4.891 -14.133 -20.625 1 97.56 96 CYS B N 1
ATOM 2290 C CA . CYS B 1 96 ? -5.848 -15.234 -20.609 1 97.56 96 CYS B CA 1
ATOM 2291 C C . CYS B 1 96 ? -7.254 -14.742 -20.922 1 97.56 96 CYS B C 1
ATOM 2293 O O . CYS B 1 96 ? -7.477 -13.539 -21.062 1 97.56 96 CYS B O 1
ATOM 2295 N N . GLU B 1 97 ? -8.125 -15.703 -21.156 1 94.94 97 GLU B N 1
ATOM 2296 C CA . GLU B 1 97 ? -9.555 -15.422 -21.25 1 94.94 97 GLU B CA 1
ATOM 2297 C C . GLU B 1 97 ? -10.258 -15.609 -19.906 1 94.94 97 GLU B C 1
ATOM 2299 O O . GLU B 1 97 ? -9.656 -16.125 -18.969 1 94.94 97 GLU B O 1
ATOM 2304 N N . GLU B 1 98 ? -11.477 -15.125 -19.812 1 89.38 98 GLU B N 1
ATOM 2305 C CA . GLU B 1 98 ? -12.219 -15.18 -18.547 1 89.38 98 GLU B CA 1
ATOM 2306 C C . GLU B 1 98 ? -12.359 -16.609 -18.062 1 89.38 98 GLU B C 1
ATOM 2308 O O . GLU B 1 98 ? -12.32 -16.859 -16.844 1 89.38 98 GLU B O 1
ATOM 2313 N N . ASN B 1 99 ? -12.445 -17.531 -19 1 88.94 99 ASN B N 1
ATOM 2314 C CA . ASN B 1 99 ? -12.719 -18.906 -18.578 1 88.94 99 ASN B CA 1
ATOM 2315 C C . ASN B 1 99 ? -11.625 -19.859 -19.047 1 88.94 99 ASN B C 1
ATOM 2317 O O . ASN B 1 99 ? -11.82 -21.078 -19.062 1 88.94 99 ASN B O 1
ATOM 2321 N N . ARG B 1 100 ? -10.492 -19.297 -19.406 1 94.12 100 ARG B N 1
ATOM 2322 C CA . ARG B 1 100 ? -9.422 -20.141 -19.906 1 94.12 100 ARG B CA 1
ATOM 2323 C C . ARG B 1 100 ? -8.062 -19.484 -19.703 1 94.12 100 ARG B C 1
ATOM 2325 O O . ARG B 1 100 ? -7.836 -18.359 -20.141 1 94.12 100 ARG B O 1
ATOM 2332 N N . ILE B 1 101 ? -7.152 -20.219 -19.078 1 96.69 101 ILE B N 1
ATOM 2333 C CA . ILE B 1 101 ? -5.801 -19.719 -18.875 1 96.69 101 ILE B CA 1
ATOM 2334 C C . ILE B 1 101 ? -5.051 -19.688 -20.203 1 96.69 101 ILE B C 1
ATOM 2336 O O . ILE B 1 101 ? -4.418 -18.688 -20.547 1 96.69 101 ILE B O 1
ATOM 2340 N N . GLY B 1 102 ? -5.141 -20.719 -21 1 95.25 102 GLY B N 1
ATOM 2341 C CA . GLY B 1 102 ? -4.609 -20.766 -22.359 1 95.25 102 GLY B CA 1
ATOM 2342 C C . GLY B 1 102 ? -3.105 -20.953 -22.391 1 95.25 102 GLY B C 1
ATOM 2343 O O . GLY B 1 102 ? -2.459 -20.578 -23.375 1 95.25 102 GLY B O 1
ATOM 2344 N N . VAL B 1 103 ? -2.5 -21.406 -21.328 1 96.44 103 VAL B N 1
ATOM 2345 C CA . VAL B 1 103 ? -1.076 -21.719 -21.297 1 96.44 103 VAL B CA 1
ATOM 2346 C C . VAL B 1 103 ? -0.869 -23.203 -21.609 1 96.44 103 VAL B C 1
ATOM 2348 O O . VAL B 1 103 ? -1.557 -24.062 -21.062 1 96.44 103 VAL B O 1
ATOM 2351 N N . THR B 1 104 ? 0.091 -23.5 -22.516 1 93.69 104 THR B N 1
ATOM 2352 C CA . THR B 1 104 ? 0.325 -24.875 -22.922 1 93.69 104 THR B CA 1
ATOM 2353 C C . THR B 1 104 ? 1.579 -25.438 -22.266 1 93.69 104 THR B C 1
ATOM 2355 O O . THR B 1 104 ? 1.745 -26.656 -22.156 1 93.69 104 THR B O 1
ATOM 2358 N N . ASP B 1 105 ? 2.41 -24.562 -21.797 1 95.69 105 ASP B N 1
ATOM 2359 C CA . ASP B 1 105 ? 3.621 -25 -21.109 1 95.69 105 ASP B CA 1
ATOM 2360 C C . ASP B 1 105 ? 3.283 -25.719 -19.797 1 95.69 105 ASP B C 1
ATOM 2362 O O . ASP B 1 105 ? 2.33 -25.344 -19.109 1 95.69 105 ASP B O 1
ATOM 2366 N N . LYS B 1 106 ? 4.008 -26.812 -19.531 1 97.44 106 LYS B N 1
ATOM 2367 C CA . LYS B 1 106 ? 3.945 -27.391 -18.188 1 97.44 106 LYS B CA 1
ATOM 2368 C C . LYS B 1 106 ? 4.844 -26.625 -17.219 1 97.44 106 LYS B C 1
ATOM 2370 O O . LYS B 1 106 ? 5.953 -26.234 -17.578 1 97.44 106 LYS B O 1
ATOM 2375 N N . VAL B 1 107 ? 4.379 -26.469 -16.047 1 98.56 107 VAL B N 1
ATOM 2376 C CA . VAL B 1 107 ? 5.1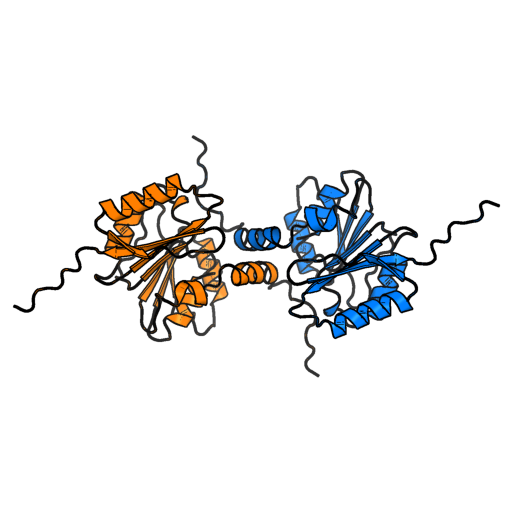37 -25.625 -15.125 1 98.56 107 VAL B CA 1
ATOM 2377 C C . VAL B 1 107 ? 5.371 -26.375 -13.812 1 98.56 107 VAL B C 1
ATOM 2379 O O . VAL B 1 107 ? 4.664 -27.328 -13.5 1 98.56 107 VAL B O 1
ATOM 2382 N N . ASP B 1 108 ? 6.379 -25.875 -13.055 1 98.62 108 ASP B N 1
ATOM 2383 C CA . ASP B 1 108 ? 6.773 -26.484 -11.781 1 98.62 108 ASP B CA 1
ATOM 2384 C C . ASP B 1 108 ? 5.902 -25.969 -10.641 1 98.62 108 ASP B C 1
ATOM 2386 O O . ASP B 1 108 ? 5.75 -26.656 -9.617 1 98.62 108 ASP B O 1
ATOM 2390 N N . PHE B 1 109 ? 5.379 -24.828 -10.789 1 98.75 109 PHE B N 1
ATOM 2391 C CA . PHE B 1 109 ? 4.68 -24.172 -9.695 1 98.75 109 PHE B CA 1
ATOM 2392 C C . PHE B 1 109 ? 3.695 -23.141 -10.227 1 98.75 109 PHE B C 1
ATOM 2394 O O . PHE B 1 109 ? 3.998 -22.422 -11.18 1 98.75 109 PHE B O 1
ATOM 2401 N N . ILE B 1 110 ? 2.494 -23.062 -9.641 1 98.81 110 ILE B N 1
ATOM 2402 C CA . ILE B 1 110 ? 1.483 -22.078 -9.984 1 98.81 110 ILE B CA 1
ATOM 2403 C C . ILE B 1 110 ? 1.065 -21.312 -8.727 1 98.81 110 ILE B C 1
ATOM 2405 O O . ILE B 1 110 ? 0.755 -21.922 -7.703 1 98.81 110 ILE B O 1
ATOM 2409 N N . LEU B 1 111 ? 1.13 -20.031 -8.828 1 98.88 111 LEU B N 1
ATOM 2410 C CA . LEU B 1 111 ? 0.572 -19.172 -7.785 1 98.88 111 LEU B CA 1
ATOM 2411 C C . LEU B 1 111 ? -0.732 -18.531 -8.25 1 98.88 111 LEU B C 1
ATOM 2413 O O . LEU B 1 111 ? -0.796 -17.969 -9.344 1 98.88 111 LEU B O 1
ATOM 2417 N N . ALA B 1 112 ? -1.758 -18.688 -7.48 1 98.44 112 ALA B N 1
ATOM 2418 C CA . ALA B 1 112 ? -3.004 -17.938 -7.605 1 98.44 112 ALA B CA 1
ATOM 2419 C C . ALA B 1 112 ? -3.285 -17.125 -6.344 1 98.44 112 ALA B C 1
ATOM 2421 O O . ALA B 1 112 ? -3.854 -17.641 -5.379 1 98.44 112 ALA B O 1
ATOM 2422 N N . PHE B 1 113 ? -2.902 -15.859 -6.379 1 98.06 113 PHE B N 1
ATOM 2423 C CA . PHE B 1 113 ? -2.949 -15.016 -5.191 1 98.06 113 PHE B CA 1
ATOM 2424 C C . PHE B 1 113 ? -4.051 -13.977 -5.309 1 98.06 113 PHE B C 1
ATOM 2426 O O . PHE B 1 113 ? -3.939 -13.031 -6.094 1 98.06 113 PHE B O 1
ATOM 2433 N N . TYR B 1 114 ? -5.113 -14.141 -4.574 1 96.44 114 TYR B N 1
ATOM 2434 C CA . TYR B 1 114 ? -6.207 -13.188 -4.465 1 96.44 114 TYR B CA 1
ATOM 2435 C C . TYR B 1 114 ? -6.926 -13.023 -5.797 1 96.44 114 TYR B C 1
ATOM 2437 O O . TYR B 1 114 ? -7.242 -11.898 -6.203 1 96.44 114 TYR B O 1
ATOM 2445 N N . MET B 1 115 ? -7.234 -14.109 -6.441 1 95.69 115 MET B N 1
ATOM 2446 C CA . MET B 1 115 ? -7.875 -13.961 -7.742 1 95.69 115 MET B CA 1
ATOM 2447 C C . MET B 1 115 ? -8.875 -15.086 -7.988 1 95.69 115 MET B C 1
ATOM 2449 O O . MET B 1 115 ? -9.734 -14.977 -8.867 1 95.69 115 MET B O 1
ATOM 2453 N N . VAL B 1 116 ? -8.828 -16.188 -7.23 1 95.5 116 VAL B N 1
ATOM 2454 C CA . VAL B 1 116 ? -9.68 -17.344 -7.5 1 95.5 116 VAL B CA 1
ATOM 2455 C C . VAL B 1 116 ? -11.148 -16.953 -7.328 1 95.5 116 VAL B C 1
ATOM 2457 O O . VAL B 1 116 ? -12 -17.375 -8.109 1 95.5 116 VAL B O 1
ATOM 2460 N N . HIS B 1 117 ? -11.391 -16.109 -6.309 1 92.44 117 HIS B N 1
ATOM 2461 C CA . HIS B 1 117 ? -12.758 -15.672 -6.043 1 92.44 117 HIS B CA 1
ATOM 2462 C C . HIS B 1 117 ? -13.281 -14.781 -7.164 1 92.44 117 HIS B C 1
ATOM 2464 O O . HIS B 1 117 ? -14.484 -14.523 -7.242 1 92.44 117 HIS B O 1
ATOM 2470 N N . GLU B 1 118 ? -12.445 -14.312 -8.062 1 91.25 118 GLU B N 1
ATOM 2471 C CA . GLU B 1 118 ? -12.828 -13.414 -9.148 1 91.25 118 GLU B CA 1
ATOM 2472 C C . GLU B 1 118 ? -13.203 -14.203 -10.406 1 91.25 118 GLU B C 1
ATOM 2474 O O . GLU B 1 118 ? -13.727 -13.633 -11.367 1 91.25 118 GLU B O 1
ATOM 2479 N N . VAL B 1 119 ? -12.945 -15.438 -10.477 1 92.38 119 VAL B N 1
ATOM 2480 C CA . VAL B 1 119 ? -13.195 -16.25 -11.664 1 92.38 119 VAL B CA 1
ATOM 2481 C C . VAL B 1 119 ? -14.633 -16.766 -11.648 1 92.38 119 VAL B C 1
ATOM 2483 O O . VAL B 1 119 ? -15.156 -17.125 -10.594 1 92.38 119 VAL B O 1
ATOM 2486 N N . PRO B 1 120 ? -15.25 -16.828 -12.781 1 89.94 120 PRO B N 1
ATOM 2487 C CA . PRO B 1 120 ? -16.656 -17.234 -12.836 1 89.94 120 PRO B CA 1
ATOM 2488 C C . PRO B 1 120 ? -16.859 -18.688 -12.414 1 89.94 120 PRO B C 1
ATOM 2490 O O . PRO B 1 120 ? -17.859 -19 -11.742 1 89.94 120 PRO B O 1
ATOM 2493 N N . ASN B 1 121 ? -16.031 -19.578 -12.82 1 91.5 121 ASN B N 1
ATOM 2494 C CA . ASN B 1 121 ? -16.125 -21 -12.5 1 91.5 121 ASN B CA 1
ATOM 2495 C C . ASN B 1 121 ? -14.828 -21.547 -11.922 1 91.5 121 ASN B C 1
ATOM 2497 O O . ASN B 1 121 ? -13.875 -21.797 -12.656 1 91.5 121 ASN B O 1
ATOM 2501 N N . GLN B 1 122 ? -14.852 -21.797 -10.688 1 92.38 122 GLN B N 1
ATOM 2502 C CA . GLN B 1 122 ? -13.641 -22.203 -9.984 1 92.38 122 GLN B CA 1
ATOM 2503 C C . GLN B 1 122 ? -13.227 -23.609 -10.398 1 92.38 122 GLN B C 1
ATOM 2505 O O . GLN B 1 122 ? -12.039 -23.922 -10.492 1 92.38 122 GLN B O 1
ATOM 2510 N N . GLU B 1 123 ? -14.219 -24.422 -10.609 1 91.31 123 GLU B N 1
ATOM 2511 C CA . GLU B 1 123 ? -13.914 -25.797 -10.977 1 91.31 123 GLU B CA 1
ATOM 2512 C C . GLU B 1 123 ? -13.156 -25.859 -12.305 1 91.31 123 GLU B C 1
ATOM 2514 O O . GLU B 1 123 ? -12.195 -26.625 -12.438 1 91.31 123 GLU B O 1
ATOM 2519 N N . ILE B 1 124 ? -13.586 -25.094 -13.234 1 93.19 124 ILE B N 1
ATOM 2520 C CA . ILE B 1 124 ? -12.906 -25.047 -14.523 1 93.19 124 ILE B CA 1
ATOM 2521 C C . ILE B 1 124 ? -11.477 -24.547 -14.336 1 93.19 124 ILE B C 1
ATOM 2523 O O . ILE B 1 124 ? -10.539 -25.094 -14.922 1 93.19 124 ILE B O 1
ATOM 2527 N N . LEU B 1 125 ? -11.344 -23.531 -13.539 1 95.06 125 LEU B N 1
ATOM 2528 C CA . LEU B 1 125 ? -10.023 -22.984 -13.242 1 95.06 125 LEU B CA 1
ATOM 2529 C C . LEU B 1 125 ? -9.117 -24.062 -12.641 1 95.06 125 LEU B C 1
ATOM 2531 O O . LEU B 1 125 ? -7.98 -24.234 -13.078 1 95.06 125 LEU B O 1
ATOM 2535 N N . LEU B 1 126 ? -9.617 -24.781 -11.688 1 94.44 126 LEU B N 1
ATOM 2536 C CA . LEU B 1 126 ? -8.836 -25.797 -11 1 94.44 126 LEU B CA 1
ATOM 2537 C C . LEU B 1 126 ? -8.43 -26.922 -11.953 1 94.44 126 LEU B C 1
ATOM 2539 O O . LEU B 1 126 ? -7.301 -27.406 -11.898 1 94.44 126 LEU B O 1
ATOM 2543 N N . ARG B 1 127 ? -9.289 -27.281 -12.805 1 93.38 127 ARG B N 1
ATOM 2544 C CA . ARG B 1 127 ? -8.984 -28.297 -13.805 1 93.38 127 ARG B CA 1
ATOM 2545 C C . ARG B 1 127 ? -7.859 -27.844 -14.727 1 93.38 127 ARG B C 1
ATOM 2547 O O . ARG B 1 127 ? -6.98 -28.625 -15.086 1 93.38 127 ARG B O 1
ATOM 2554 N N . GLU B 1 128 ? -7.91 -26.609 -15.094 1 94.94 128 GLU B N 1
ATOM 2555 C CA . GLU B 1 128 ? -6.859 -26.062 -15.945 1 94.94 128 GLU B CA 1
ATOM 2556 C C . GLU B 1 128 ? -5.52 -26.016 -15.211 1 94.94 128 GLU B C 1
ATOM 2558 O O . GLU B 1 128 ? -4.477 -26.328 -15.797 1 94.94 128 GLU B O 1
ATOM 2563 N N . ILE B 1 129 ? -5.559 -25.609 -13.984 1 95.56 129 ILE B N 1
ATOM 2564 C CA . ILE B 1 129 ? -4.352 -25.578 -13.172 1 95.56 129 ILE B CA 1
ATOM 2565 C C . ILE B 1 129 ? -3.697 -26.953 -13.148 1 95.56 129 ILE B C 1
ATOM 2567 O O . ILE B 1 129 ? -2.494 -27.078 -13.391 1 95.56 129 ILE B O 1
ATOM 2571 N N . ILE B 1 130 ? -4.48 -27.922 -12.984 1 90.31 130 ILE B N 1
ATOM 2572 C CA . ILE B 1 130 ? -4.004 -29.297 -12.93 1 90.31 130 ILE B CA 1
ATOM 2573 C C . ILE B 1 130 ? -3.371 -29.672 -14.266 1 90.31 130 ILE B C 1
ATOM 2575 O O . ILE B 1 130 ? -2.314 -30.312 -14.305 1 90.31 130 ILE B O 1
ATOM 2579 N N . SER B 1 131 ? -4.027 -29.281 -15.281 1 92.69 131 SER B N 1
ATOM 2580 C CA . SER B 1 131 ? -3.578 -29.656 -16.609 1 92.69 131 SER B CA 1
ATOM 2581 C C . SER B 1 131 ? -2.248 -28.984 -16.953 1 92.69 131 SER B C 1
ATOM 2583 O O . SER B 1 131 ? -1.498 -29.484 -17.797 1 92.69 131 SER B O 1
ATOM 2585 N N . ILE B 1 132 ? -1.922 -27.906 -16.344 1 96.19 132 ILE B N 1
ATOM 2586 C CA . ILE B 1 132 ? -0.743 -27.109 -16.656 1 96.19 132 ILE B CA 1
ATOM 2587 C C . ILE B 1 132 ? 0.429 -27.547 -15.773 1 96.19 132 ILE B C 1
ATOM 2589 O O . ILE B 1 132 ? 1.592 -27.375 -16.141 1 96.19 132 ILE B O 1
ATOM 2593 N N . LEU B 1 133 ? 0.153 -28.172 -14.703 1 97.12 133 LEU B N 1
ATOM 2594 C CA . LEU B 1 133 ? 1.188 -28.562 -13.742 1 97.12 133 LEU B CA 1
ATOM 2595 C C . LEU B 1 133 ? 1.978 -29.766 -14.25 1 97.12 133 LEU B C 1
ATOM 2597 O O . LEU B 1 133 ? 1.401 -30.688 -14.812 1 97.12 133 LEU B O 1
ATOM 2601 N N . LYS B 1 134 ? 3.283 -29.703 -14.047 1 96.81 134 LYS B N 1
ATOM 2602 C CA . LYS B 1 134 ? 4.102 -30.906 -14.18 1 96.81 134 LYS B CA 1
ATOM 2603 C C . LYS B 1 134 ? 3.695 -31.969 -13.156 1 96.81 134 LYS B C 1
ATOM 2605 O O . LYS B 1 134 ? 3.047 -31.641 -12.156 1 96.81 134 LYS B O 1
ATOM 2610 N N . PRO B 1 135 ? 4.012 -33.281 -13.328 1 92.62 135 PRO B N 1
ATOM 2611 C CA . PRO B 1 135 ? 3.609 -34.344 -12.414 1 92.62 135 PRO B CA 1
ATOM 2612 C C . PRO B 1 135 ? 3.994 -34.062 -10.969 1 92.62 135 PRO B C 1
ATOM 2614 O O . PRO B 1 135 ? 3.215 -34.344 -10.047 1 92.62 135 PRO B O 1
ATOM 2617 N N . ASN B 1 136 ? 5.125 -33.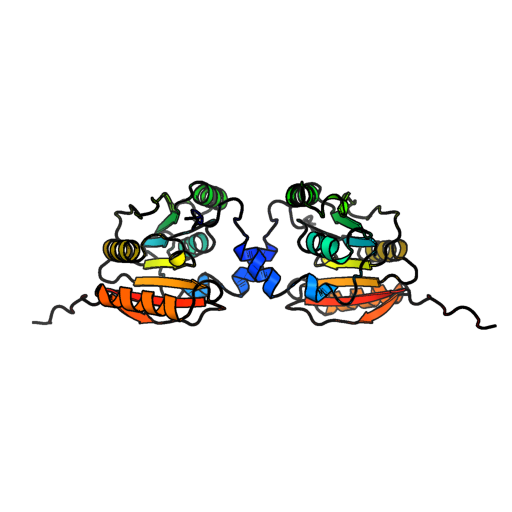406 -10.711 1 92.25 136 ASN B N 1
ATOM 2618 C CA . ASN B 1 136 ? 5.559 -33.062 -9.359 1 92.25 136 ASN B CA 1
ATOM 2619 C C . ASN B 1 136 ? 5.391 -31.594 -9.07 1 92.25 136 ASN B C 1
ATOM 2621 O O . ASN B 1 136 ? 5.965 -31.062 -8.109 1 92.25 136 ASN B O 1
ATOM 2625 N N . GLY B 1 137 ? 4.586 -31.031 -9.93 1 97.56 137 GLY B N 1
ATOM 2626 C CA . GLY B 1 137 ? 4.371 -29.609 -9.75 1 97.56 137 GLY B CA 1
ATOM 2627 C C . GLY B 1 137 ? 3.418 -29.281 -8.609 1 97.56 137 GLY B C 1
ATOM 2628 O O . GLY B 1 137 ? 2.664 -30.156 -8.164 1 97.56 137 GLY B O 1
ATOM 2629 N N . LYS B 1 138 ? 3.504 -28.094 -8.055 1 98.25 138 LYS B N 1
ATOM 2630 C CA . LYS B 1 138 ? 2.658 -27.641 -6.949 1 98.25 138 LYS B CA 1
ATOM 2631 C C . LYS B 1 138 ? 1.895 -26.375 -7.32 1 98.25 138 LYS B C 1
ATOM 2633 O O . LYS B 1 138 ? 2.346 -25.594 -8.164 1 98.25 138 LYS B O 1
ATOM 2638 N N . ALA B 1 139 ? 0.768 -26.25 -6.75 1 98.62 139 ALA B N 1
ATOM 2639 C CA . ALA B 1 139 ? -0.017 -25.031 -6.867 1 98.62 139 ALA B CA 1
ATOM 2640 C C . ALA B 1 139 ? -0.293 -24.422 -5.496 1 98.62 139 ALA B C 1
ATOM 2642 O O . ALA B 1 139 ? -0.462 -25.141 -4.512 1 98.62 139 ALA B O 1
ATOM 2643 N N . PHE B 1 140 ? -0.264 -23.141 -5.418 1 98.81 140 PHE B N 1
ATOM 2644 C CA . PHE B 1 140 ? -0.5 -22.375 -4.199 1 98.81 140 PHE B CA 1
ATOM 2645 C C . PHE B 1 140 ? -1.628 -21.375 -4.402 1 98.81 140 PHE B C 1
ATOM 2647 O O . PHE B 1 140 ? -1.491 -20.422 -5.176 1 98.81 140 PHE B O 1
ATOM 2654 N N . ILE B 1 141 ? -2.742 -21.594 -3.758 1 98.5 141 ILE B N 1
ATOM 2655 C CA . ILE B 1 141 ? -3.883 -20.688 -3.801 1 98.5 141 ILE B CA 1
ATOM 2656 C C . ILE B 1 141 ? -3.955 -19.891 -2.5 1 98.5 141 ILE B C 1
ATOM 2658 O O . ILE B 1 141 ? -3.881 -20.453 -1.409 1 98.5 141 ILE B O 1
ATOM 2662 N N . VAL B 1 142 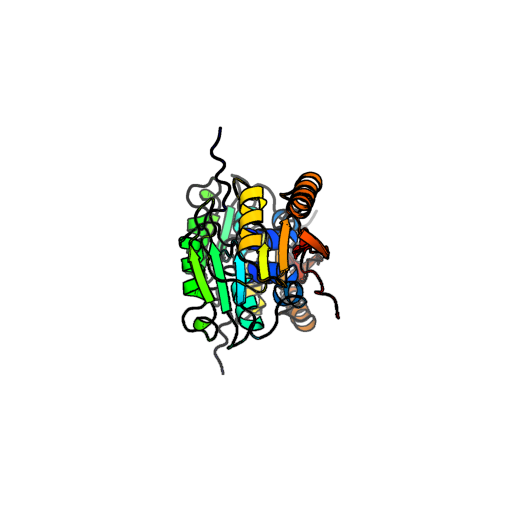? -4.051 -18.594 -2.6 1 98.44 142 VAL B N 1
ATOM 2663 C CA . VAL B 1 142 ? -4.188 -17.703 -1.444 1 98.44 142 VAL B CA 1
ATOM 2664 C C . VAL B 1 142 ? -5.375 -16.766 -1.648 1 98.44 142 VAL B C 1
ATOM 2666 O O . VAL B 1 142 ? -5.508 -16.156 -2.705 1 98.44 142 VAL B O 1
ATOM 2669 N N . GLU B 1 143 ? -6.277 -16.703 -0.65 1 97.69 143 GLU B N 1
ATOM 2670 C CA . GLU B 1 143 ? -7.441 -15.82 -0.714 1 97.69 143 GLU B CA 1
ATOM 2671 C C . GLU B 1 143 ? -7.512 -14.914 0.51 1 97.69 143 GLU B C 1
ATOM 2673 O O . GLU B 1 143 ? -7.148 -15.32 1.615 1 97.69 143 GLU B O 1
ATOM 2678 N N . PRO B 1 144 ? -7.953 -13.734 0.327 1 95.38 144 PRO B N 1
ATOM 2679 C CA . PRO B 1 144 ? -8.07 -12.812 1.461 1 95.38 144 PRO B CA 1
ATOM 2680 C C . PRO B 1 144 ? -9.234 -13.156 2.387 1 95.38 144 PRO B C 1
ATOM 2682 O O . PRO B 1 144 ? -10.352 -13.375 1.918 1 95.38 144 PRO B O 1
ATOM 2685 N N . LYS B 1 145 ? -9.023 -13.109 3.686 1 94.31 145 LYS B N 1
ATOM 2686 C CA . LYS B 1 145 ? -10.039 -13.438 4.68 1 94.31 145 LYS B CA 1
ATOM 2687 C C . LYS B 1 145 ? -11.188 -12.438 4.641 1 94.31 145 LYS B C 1
ATOM 2689 O O . LYS B 1 145 ? -12.328 -12.773 4.984 1 94.31 145 LYS B O 1
ATOM 2694 N N . PHE B 1 146 ? -10.891 -11.203 4.219 1 89.44 146 PHE B N 1
ATOM 2695 C CA . PHE B 1 146 ? -11.906 -10.148 4.246 1 89.44 146 PHE B CA 1
ATOM 2696 C C . PHE B 1 146 ? -12.844 -10.273 3.053 1 89.44 146 PHE B C 1
ATOM 2698 O O . PHE B 1 146 ? -13.875 -9.594 2.994 1 89.44 146 PHE B O 1
ATOM 2705 N N . HIS B 1 147 ? -12.602 -11.094 2.102 1 91.12 147 HIS B N 1
ATOM 2706 C CA . HIS B 1 147 ? -13.422 -11.242 0.903 1 91.12 147 HIS B CA 1
ATOM 2707 C C . HIS B 1 147 ? -13.961 -12.656 0.77 1 91.12 147 HIS B C 1
ATOM 2709 O O . HIS B 1 147 ? -15.031 -12.875 0.203 1 91.12 147 HIS B O 1
ATOM 2715 N N . VAL B 1 148 ? -13.133 -13.617 1.173 1 94.88 148 VAL B N 1
ATOM 2716 C CA . VAL B 1 148 ? -13.484 -15.031 1.062 1 94.88 148 VAL B CA 1
ATOM 2717 C C . VAL B 1 148 ? -13.656 -15.633 2.455 1 94.88 148 VAL B C 1
ATOM 2719 O O . VAL B 1 148 ? -12.695 -15.742 3.213 1 94.88 148 VAL B O 1
ATOM 2722 N N . SER B 1 149 ? -14.836 -16.047 2.729 1 95.44 149 SER B N 1
ATOM 2723 C CA . SER B 1 149 ? -15.125 -16.625 4.031 1 95.44 149 SER B CA 1
ATOM 2724 C C . SER B 1 149 ? -14.461 -18 4.188 1 95.44 149 SER B C 1
ATOM 2726 O O . SER B 1 149 ? -14.031 -18.594 3.201 1 95.44 149 SER B O 1
ATOM 2728 N N . LYS B 1 150 ? -14.422 -18.391 5.457 1 96.44 150 LYS B N 1
ATOM 2729 C CA . LYS B 1 150 ? -13.867 -19.719 5.75 1 96.44 150 LYS B CA 1
ATOM 2730 C C . LYS B 1 150 ? -14.648 -20.812 5.023 1 96.44 150 LYS B C 1
ATOM 2732 O O . LYS B 1 150 ? -14.055 -21.75 4.496 1 96.44 150 LYS B O 1
ATOM 2737 N N . GLU B 1 151 ? -15.906 -20.672 4.988 1 96.62 151 GLU B N 1
ATOM 2738 C CA . GLU B 1 151 ? -16.781 -21.656 4.363 1 96.62 151 GLU B CA 1
ATOM 2739 C C . GLU B 1 151 ? -16.516 -21.766 2.865 1 96.62 151 GLU B C 1
ATOM 2741 O O . GLU B 1 151 ? -16.406 -22.859 2.324 1 96.62 151 GLU B O 1
ATOM 2746 N N . VAL B 1 152 ? -16.422 -20.656 2.268 1 95.5 152 VAL B N 1
ATOM 2747 C CA . VAL B 1 152 ? -16.188 -20.625 0.829 1 95.5 152 VAL B CA 1
ATOM 2748 C C . VAL B 1 152 ? -14.805 -21.203 0.523 1 95.5 152 VAL B C 1
ATOM 2750 O O . VAL B 1 152 ? -14.648 -21.969 -0.442 1 95.5 152 VAL B O 1
ATOM 2753 N N . PHE B 1 153 ? -13.852 -20.922 1.333 1 97.19 153 PHE B N 1
ATOM 2754 C CA . PHE B 1 153 ? -12.508 -21.438 1.117 1 97.19 153 PHE B CA 1
ATOM 2755 C C . PHE B 1 153 ? -12.477 -22.953 1.326 1 97.19 153 PHE B C 1
ATOM 2757 O O . PHE B 1 153 ? -11.758 -23.656 0.625 1 97.19 15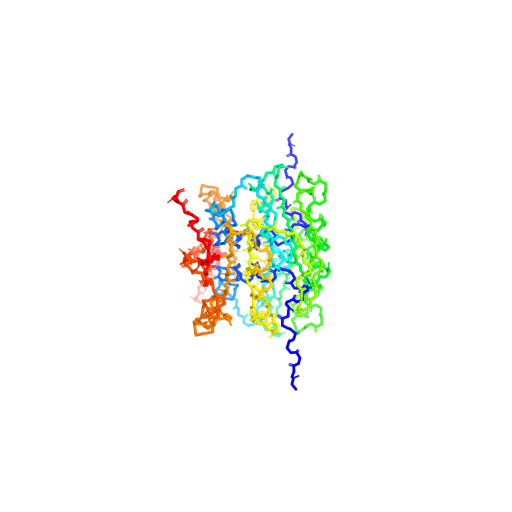3 PHE B O 1
ATOM 2764 N N . GLU B 1 154 ? -13.25 -23.391 2.303 1 97.5 154 GLU B N 1
ATOM 2765 C CA . GLU B 1 154 ? -13.352 -24.828 2.518 1 97.5 154 GLU B CA 1
ATOM 2766 C C . GLU B 1 154 ? -13.93 -25.531 1.292 1 97.5 154 GLU B C 1
ATOM 2768 O O . GLU B 1 154 ? -13.531 -26.656 0.965 1 97.5 154 GLU B O 1
ATOM 2773 N N . GLU B 1 155 ? -14.852 -24.891 0.667 1 96.38 155 GLU B N 1
ATOM 2774 C CA . GLU B 1 155 ? -15.391 -25.438 -0.57 1 96.38 155 GLU B CA 1
ATOM 2775 C C . GLU B 1 155 ? -14.312 -25.547 -1.643 1 96.38 155 GLU B C 1
ATOM 2777 O O . GLU B 1 155 ? -14.305 -26.5 -2.43 1 96.38 155 GLU B O 1
ATOM 2782 N N . THR B 1 156 ? -13.461 -24.594 -1.711 1 96.25 156 THR B N 1
ATOM 2783 C CA . THR B 1 156 ? -12.328 -24.656 -2.633 1 96.25 156 THR B CA 1
ATOM 2784 C C . THR B 1 156 ? -11.43 -25.844 -2.314 1 96.25 156 THR B C 1
ATOM 2786 O O . THR B 1 156 ? -11.008 -26.562 -3.217 1 96.25 156 THR B O 1
ATOM 2789 N N . LYS B 1 157 ? -11.18 -26.078 -1.088 1 97.25 157 LYS B N 1
ATOM 2790 C CA . LYS B 1 157 ? -10.367 -27.203 -0.657 1 97.25 157 LYS B CA 1
ATOM 2791 C C . LYS B 1 157 ? -11 -28.531 -1.081 1 97.25 157 LYS B C 1
ATOM 2793 O O . LYS B 1 157 ? -10.312 -29.422 -1.589 1 97.25 157 LYS B O 1
ATOM 2798 N N . LYS B 1 158 ? -12.258 -28.547 -0.854 1 97.12 158 LYS B N 1
ATOM 2799 C CA . LYS B 1 158 ? -12.984 -29.766 -1.228 1 97.12 158 LYS B CA 1
ATOM 2800 C C . LYS B 1 158 ? -12.914 -30 -2.732 1 97.12 158 LYS B C 1
ATOM 2802 O O . LYS B 1 158 ? -12.758 -31.141 -3.176 1 97.12 158 LYS B O 1
ATOM 2807 N N . ALA B 1 159 ? -13.07 -28.969 -3.41 1 95.94 159 ALA B N 1
ATOM 2808 C CA . ALA B 1 159 ? -12.992 -29.062 -4.863 1 95.94 159 ALA B CA 1
ATOM 2809 C C . ALA B 1 159 ? -11.617 -29.578 -5.305 1 95.94 159 ALA B C 1
ATOM 2811 O O . ALA B 1 159 ? -11.523 -30.438 -6.188 1 95.94 159 ALA B O 1
ATOM 2812 N N . VAL B 1 160 ? -10.594 -29.094 -4.719 1 96.06 160 VAL B N 1
ATOM 2813 C CA . VAL B 1 160 ? -9.227 -29.516 -5.012 1 96.06 160 VAL B CA 1
ATOM 2814 C C . VAL B 1 160 ? -9.078 -31.016 -4.766 1 96.06 160 VAL B C 1
ATOM 2816 O O . VAL B 1 160 ? -8.547 -31.734 -5.613 1 96.06 160 VAL B O 1
ATOM 2819 N N . LYS B 1 161 ? -9.617 -31.453 -3.703 1 95.5 161 LYS B N 1
ATOM 2820 C CA . LYS B 1 161 ? -9.539 -32.875 -3.35 1 95.5 161 LYS B CA 1
ATOM 2821 C C . LYS B 1 161 ? -10.367 -33.719 -4.305 1 95.5 161 LYS B C 1
ATOM 2823 O O . LYS B 1 161 ? -9.922 -34.781 -4.738 1 95.5 161 LYS B O 1
ATOM 2828 N N . ARG B 1 162 ? -11.492 -33.219 -4.629 1 94.94 162 ARG B N 1
ATOM 2829 C CA . ARG B 1 162 ? -12.391 -33.969 -5.527 1 94.94 162 ARG B CA 1
ATOM 2830 C C . ARG B 1 162 ? -11.742 -34.156 -6.895 1 94.94 162 ARG B C 1
ATOM 2832 O O . ARG B 1 162 ? -12 -35.156 -7.566 1 94.94 162 ARG B O 1
ATOM 2839 N N . LEU B 1 163 ? -10.922 -33.25 -7.23 1 93.25 163 LEU B N 1
ATOM 2840 C CA . LEU B 1 163 ? -10.281 -33.312 -8.539 1 93.25 163 LEU B CA 1
ATOM 2841 C C . LEU B 1 163 ? -9.016 -34.156 -8.5 1 93.25 163 LEU B C 1
ATOM 2843 O O . LEU B 1 163 ? -8.297 -34.25 -9.492 1 93.25 163 LEU B O 1
ATOM 2847 N N . GLY B 1 164 ? -8.68 -34.75 -7.402 1 90.12 164 GLY B N 1
ATOM 2848 C CA . GLY B 1 164 ? -7.594 -35.719 -7.309 1 90.12 164 GLY B CA 1
ATOM 2849 C C . GLY B 1 164 ? -6.293 -35.094 -6.824 1 90.12 164 GLY B C 1
ATOM 2850 O O . GLY B 1 164 ? -5.215 -35.625 -7.078 1 90.12 164 GLY B O 1
ATOM 2851 N N . PHE B 1 165 ? -6.375 -33.938 -6.16 1 93.88 165 PHE B N 1
ATOM 2852 C CA . PHE B 1 165 ? -5.172 -33.312 -5.629 1 93.88 165 PHE B CA 1
ATOM 2853 C C . PHE B 1 165 ? -5.109 -33.469 -4.113 1 93.88 165 PHE B C 1
ATOM 2855 O O . PHE B 1 165 ? -6.137 -33.656 -3.457 1 93.88 165 PHE B O 1
ATOM 2862 N N . GLU B 1 166 ? -3.881 -33.5 -3.707 1 95.75 166 GLU B N 1
ATOM 2863 C CA . GLU B 1 166 ? -3.611 -33.562 -2.275 1 95.75 166 GLU B CA 1
ATOM 2864 C C . GLU B 1 166 ? -3.119 -32.25 -1.729 1 95.75 166 GLU B C 1
ATOM 2866 O O . GLU B 1 166 ? -2.205 -31.625 -2.289 1 95.75 166 GLU B O 1
ATOM 2871 N N . ILE B 1 167 ? -3.738 -31.828 -0.695 1 97.44 167 ILE B N 1
ATOM 2872 C CA . ILE B 1 167 ? -3.27 -30.625 -0.011 1 97.44 167 ILE B CA 1
ATOM 2873 C C . ILE B 1 167 ? -2.072 -30.969 0.874 1 97.44 167 ILE B C 1
ATOM 2875 O O . ILE B 1 167 ? -2.188 -31.781 1.8 1 97.44 167 ILE B O 1
ATOM 2879 N N . ILE B 1 168 ? -0.974 -30.297 0.622 1 97.19 168 ILE B N 1
ATOM 2880 C CA . ILE B 1 168 ? 0.253 -30.734 1.284 1 97.19 168 ILE B CA 1
ATOM 2881 C C . ILE B 1 168 ? 0.662 -29.688 2.332 1 97.19 168 ILE B C 1
ATOM 2883 O O . ILE B 1 168 ? 1.517 -29.969 3.18 1 97.19 168 ILE B O 1
ATOM 2887 N N . ASN B 1 169 ? 0.145 -28.5 2.258 1 97.25 169 ASN B N 1
ATOM 2888 C CA . ASN B 1 169 ? 0.447 -27.422 3.205 1 97.25 169 ASN B CA 1
ATOM 2889 C C . ASN B 1 169 ? -0.677 -26.391 3.266 1 97.25 169 ASN B C 1
ATOM 2891 O O . ASN B 1 169 ? -1.402 -26.203 2.287 1 97.25 169 ASN B O 1
ATOM 2895 N N . GLN B 1 170 ? -0.841 -25.844 4.383 1 97.62 170 GLN B N 1
ATOM 2896 C CA . GLN B 1 170 ? -1.761 -24.734 4.59 1 97.62 170 GLN B CA 1
ATOM 2897 C C . GLN B 1 170 ? -1.095 -23.609 5.379 1 97.62 170 GLN B C 1
ATOM 2899 O O . GLN B 1 170 ? -1.38 -23.422 6.566 1 97.62 170 GLN B O 1
ATOM 2904 N N . PRO B 1 171 ? -0.327 -22.844 4.738 1 96.25 171 PRO B N 1
ATOM 2905 C CA . PRO B 1 171 ? 0.444 -21.812 5.449 1 96.25 171 PRO B CA 1
ATOM 2906 C C . PRO B 1 171 ? -0.438 -20.719 6.043 1 96.25 171 PRO B C 1
ATOM 2908 O O . PRO B 1 171 ? -1.479 -20.391 5.473 1 96.25 171 PRO B O 1
ATOM 2911 N N . LYS B 1 172 ? -0.003 -20.219 7.121 1 90.81 172 LYS B N 1
ATOM 2912 C CA . LYS B 1 172 ? -0.639 -19.047 7.719 1 90.81 172 LYS B CA 1
ATOM 2913 C C . LYS B 1 172 ? -0.063 -17.75 7.141 1 90.81 172 LYS B C 1
ATOM 2915 O O . LYS B 1 172 ? 1.147 -17.531 7.199 1 90.81 172 LYS B O 1
ATOM 2920 N N . LEU B 1 173 ? -0.856 -17.016 6.523 1 94.44 173 LEU B N 1
ATOM 2921 C CA . LEU B 1 173 ? -0.467 -15.742 5.941 1 94.44 173 LEU B CA 1
ATOM 2922 C C . LEU B 1 173 ? -1.276 -14.602 6.543 1 94.44 173 LEU B C 1
ATOM 2924 O O . LEU B 1 173 ? -2.4 -14.812 7.008 1 94.44 173 LEU B O 1
ATOM 2928 N N . PHE B 1 174 ? -0.693 -13.492 6.523 1 90.94 174 PHE B N 1
ATOM 2929 C CA . PHE B 1 174 ? -1.37 -12.328 7.074 1 90.94 174 PHE B CA 1
ATOM 2930 C C . PHE B 1 174 ? -2.701 -12.086 6.371 1 90.94 174 PHE B C 1
ATOM 2932 O O . PHE B 1 174 ? -2.738 -11.898 5.156 1 90.94 174 PHE B O 1
ATOM 2939 N N . MET B 1 175 ? -3.764 -12.172 7.141 1 92.25 175 MET B N 1
ATOM 2940 C CA . MET B 1 175 ? -5.133 -11.852 6.746 1 92.25 175 MET B CA 1
ATOM 2941 C C . MET B 1 175 ? -5.555 -12.672 5.531 1 92.25 175 MET B C 1
ATOM 2943 O O . MET B 1 175 ? -6.277 -12.18 4.668 1 92.25 175 MET B O 1
ATOM 2947 N N . SER B 1 176 ? -5.027 -13.867 5.359 1 97 176 SER B N 1
ATOM 2948 C CA . SER B 1 176 ? -5.285 -14.68 4.172 1 97 176 SER B CA 1
ATOM 2949 C C . SER B 1 176 ? -5.457 -16.156 4.539 1 97 176 SER B C 1
ATOM 2951 O O . SER B 1 176 ? -5.125 -16.562 5.652 1 97 176 SER B O 1
ATOM 2953 N N . ARG B 1 177 ? -6.055 -16.812 3.691 1 97.25 177 ARG B N 1
ATOM 2954 C CA . ARG B 1 177 ? -6.145 -18.266 3.697 1 97.25 177 ARG B CA 1
ATOM 2955 C C . ARG B 1 177 ? -5.391 -18.875 2.516 1 97.25 177 ARG B C 1
ATOM 2957 O O . ARG B 1 177 ? -5.5 -18.375 1.39 1 97.25 177 ARG B O 1
ATOM 2964 N N . GLY B 1 178 ? -4.523 -19.859 2.812 1 98.19 178 GLY B N 1
ATOM 2965 C CA . GLY B 1 178 ? -3.734 -20.438 1.729 1 98.19 178 GLY B CA 1
ATOM 2966 C C . GLY B 1 178 ? -3.639 -21.953 1.795 1 98.19 178 GLY B C 1
ATOM 2967 O O . GLY B 1 178 ? -3.619 -22.531 2.883 1 98.19 178 GLY B O 1
ATOM 2968 N N . ILE B 1 179 ? -3.6 -22.562 0.635 1 98.31 179 ILE B N 1
ATOM 2969 C CA . ILE B 1 179 ? -3.33 -23.984 0.539 1 98.31 179 ILE B CA 1
ATOM 2970 C C . ILE B 1 179 ? -2.309 -24.25 -0.567 1 98.31 179 ILE B C 1
ATOM 2972 O O . ILE B 1 179 ? -2.314 -23.578 -1.597 1 98.31 179 ILE B O 1
ATOM 2976 N N . VAL B 1 180 ? -1.441 -25.141 -0.309 1 98.62 180 VAL B N 1
ATOM 2977 C CA . VAL B 1 180 ? -0.543 -25.688 -1.319 1 98.62 180 VAL B CA 1
ATOM 2978 C C . VAL B 1 180 ? -0.936 -27.125 -1.63 1 98.62 180 VAL B C 1
ATOM 2980 O O . VAL B 1 180 ? -1.184 -27.922 -0.719 1 98.62 180 VAL B O 1
ATOM 2983 N N . PHE B 1 181 ? -1.06 -27.438 -2.926 1 97.81 181 PHE B N 1
ATOM 2984 C CA . PHE B 1 181 ? -1.498 -28.781 -3.273 1 97.81 181 PHE B CA 1
ATOM 2985 C C . PHE B 1 181 ? -0.75 -29.281 -4.5 1 97.81 181 PHE B C 1
ATOM 2987 O O . PHE B 1 181 ? -0.123 -28.516 -5.223 1 97.81 181 PHE B O 1
ATOM 2994 N N . LYS B 1 182 ? -0.709 -30.547 -4.668 1 96.25 182 LYS B N 1
ATOM 2995 C CA . LYS B 1 182 ? -0.077 -31.266 -5.777 1 96.25 182 LYS B CA 1
ATOM 2996 C C . LYS B 1 182 ? -0.933 -32.438 -6.238 1 96.25 182 LYS B C 1
ATOM 2998 O O . LYS B 1 182 ? -1.937 -32.781 -5.605 1 96.25 182 LYS B O 1
ATOM 3003 N N . ASN B 1 183 ? -0.6 -32.906 -7.465 1 89.38 183 ASN B N 1
ATOM 3004 C CA . ASN B 1 183 ? -1.295 -34.094 -7.953 1 89.38 183 ASN B CA 1
ATOM 3005 C C . ASN B 1 183 ? -1.104 -35.281 -7.008 1 89.38 183 ASN B C 1
ATOM 3007 O O . ASN B 1 183 ? 0.012 -35.531 -6.559 1 89.38 183 ASN B O 1
ATOM 3011 N N . ALA B 1 184 ? -2.227 -35.938 -6.637 1 83.12 184 ALA B N 1
ATOM 3012 C CA . ALA B 1 184 ? -2.182 -37.062 -5.711 1 83.12 184 ALA B CA 1
ATOM 3013 C C . ALA B 1 184 ? -1.511 -38.281 -6.359 1 83.12 184 ALA B C 1
ATOM 3015 O O . ALA B 1 184 ? -0.892 -39.094 -5.672 1 83.12 184 ALA B O 1
ATOM 3016 N N . ILE B 1 185 ? -1.831 -38.656 -7.684 1 68.12 185 ILE B N 1
ATOM 3017 C CA . ILE B 1 185 ? -1.458 -39.875 -8.367 1 68.12 185 ILE B CA 1
ATOM 3018 C C . ILE B 1 185 ? 0.056 -39.938 -8.555 1 68.12 185 ILE B C 1
ATOM 3020 O O . ILE B 1 185 ? 0.602 -40.969 -8.984 1 68.12 185 ILE B O 1
ATOM 3024 N N . VAL B 1 186 ? 0.876 -39 -8.297 1 57.34 186 VAL B N 1
ATOM 3025 C CA . VAL B 1 186 ? 2.242 -39.344 -8.68 1 57.34 186 VAL B CA 1
ATOM 3026 C C . VAL B 1 186 ? 2.658 -40.656 -8 1 57.34 186 VAL B C 1
ATOM 3028 O O . VAL B 1 186 ? 2.797 -40.688 -6.777 1 57.34 186 VAL B O 1
ATOM 3031 N N . ASN B 1 187 ? 2.1 -41.75 -8.445 1 46.16 187 ASN B N 1
ATOM 3032 C CA . ASN B 1 187 ? 2.426 -43.125 -8.094 1 46.16 187 ASN B CA 1
ATOM 3033 C C . ASN B 1 187 ? 3.93 -43.375 -8.148 1 46.16 187 ASN B C 1
ATOM 3035 O O . ASN B 1 187 ? 4.586 -43 -9.133 1 46.16 187 ASN B O 1
ATOM 3039 N N . THR B 1 188 ? 4.633 -43.5 -7.027 1 43.97 188 THR B N 1
ATOM 3040 C CA . THR B 1 188 ? 5.867 -44.25 -6.844 1 43.97 188 THR B CA 1
ATOM 3041 C C . THR B 1 188 ? 5.883 -45.5 -7.723 1 43.97 188 THR B C 1
ATOM 3043 O O . THR B 1 188 ? 5.078 -46.406 -7.523 1 43.97 188 THR B O 1
ATOM 3046 N N . SER B 1 189 ? 5.852 -45.562 -9.047 1 41.28 189 SER B N 1
ATOM 3047 C CA . SER B 1 189 ? 6.258 -46.812 -9.664 1 41.28 189 SER B CA 1
ATOM 3048 C C . SER B 1 189 ? 7.211 -47.594 -8.766 1 41.28 189 SER B C 1
ATOM 3050 O O . SER B 1 189 ? 8.18 -47.031 -8.242 1 41.28 189 SER B O 1
ATOM 3052 N N . LYS B 1 190 ? 6.785 -48.75 -8.227 1 39.91 190 LYS B N 1
ATOM 3053 C CA . LYS B 1 190 ? 7.371 -49.906 -7.52 1 39.91 190 LYS B CA 1
ATOM 3054 C C . LYS B 1 190 ? 8.734 -50.25 -8.102 1 39.91 190 LYS B C 1
ATOM 3056 O O . LYS B 1 190 ? 8.898 -50.312 -9.32 1 39.91 190 LYS B O 1
ATOM 3061 N N . GLU B 1 191 ? 9.805 -50.094 -7.383 1 34.88 191 GLU B N 1
ATOM 3062 C CA . GLU B 1 191 ? 10.922 -51.031 -7.43 1 34.88 191 GLU B CA 1
ATOM 3063 C C . GLU B 1 191 ? 10.43 -52.469 -7.59 1 34.88 191 GLU B C 1
ATOM 3065 O O . GLU B 1 191 ? 9.844 -53.031 -6.664 1 34.88 191 GLU B O 1
ATOM 3070 N N . THR B 1 192 ? 9.555 -52.812 -8.602 1 27.59 192 THR B N 1
ATOM 3071 C CA . THR B 1 192 ? 9.938 -54.156 -8.992 1 27.59 192 THR B CA 1
ATOM 3072 C C . THR B 1 192 ? 11.281 -54.156 -9.727 1 27.59 192 THR B C 1
ATOM 3074 O O . THR B 1 192 ? 11.555 -53.25 -10.516 1 27.59 192 THR B O 1
#

Secondary structure (DSSP, 8-state):
------S--GGGTTHHHHHHHHHHS-HHHHHTTT--TT-EEEEET-TTTHHHHHHHHHH-TT-EEEEEES-HHHHHHHHHHHTTSTTGGGEEEEEPBTTB----S-EEEEEEES-GGGSS-HHHHHHHHHHHEEEEEEEEEEEETTTS-HHHHHHHHHHHHHTTEEEEE--EETTEEEEEEEES--------/------S--GGGTTHHHHHHHHHHS-HHHHHTTT--TT-EEEEET-TTTHHHHHHHHHH-TT-EEEEEES-HHHHHHHHHHHTTSTTGGGEEEEEPBTTB----S-EEEEEEES-GGGSS-HHHHHHHHHHHEEEEEEEEEEEETTTS-HHHHHHHHHHHHHTTEEEEE--EETTEEEEEEEES--------

Solvent-accessible surface area (backbone atoms only — not comparable to full-atom values): 20884 Å² total; per-residue (Å²): 128,82,78,66,73,53,61,83,54,62,92,50,66,56,49,67,24,45,49,44,31,40,71,64,58,34,50,64,72,73,40,51,90,75,58,43,70,48,34,37,31,33,30,40,53,28,48,65,25,79,52,48,57,50,49,25,62,49,12,34,92,71,16,36,27,40,35,25,26,67,48,63,62,21,50,50,48,27,50,62,70,33,59,91,45,90,48,40,84,23,50,44,80,41,76,25,51,86,89,38,70,86,69,84,65,67,21,49,32,36,38,32,58,64,38,64,90,38,40,88,51,55,67,61,51,52,54,50,53,57,71,25,39,36,73,86,14,37,37,37,43,32,39,41,49,90,79,44,47,71,67,60,50,49,50,51,52,49,49,44,43,74,72,49,32,38,77,78,43,65,60,88,47,76,70,37,46,36,41,30,32,28,57,53,69,68,66,82,76,70,91,111,128,81,79,65,72,54,60,84,55,62,92,50,65,56,50,67,22,44,49,43,30,40,71,62,58,34,51,63,72,74,41,51,90,76,58,43,70,48,34,36,32,34,31,42,53,30,48,65,26,79,52,49,57,52,48,24,62,49,12,34,92,70,14,37,27,38,36,25,28,67,48,62,65,23,50,50,47,28,50,62,70,32,58,90,45,91,51,40,85,24,52,42,82,40,76,24,52,85,88,40,70,86,68,83,65,68,22,47,32,37,38,32,58,64,39,64,88,40,43,88,52,55,66,61,52,51,53,49,52,57,71,25,38,36,74,87,13,38,37,37,43,32,39,40,50,91,80,44,48,73,67,60,49,49,51,52,52,50,50,44,43,72,73,49,33,37,77,77,44,65,60,88,47,76,70,36,46,37,41,29,31,28,58,53,70,68,66,78,77,69,89,117

Foldseek 3Di:
DPVPVPDDDPVCVCVVVLVVCCVQCPLCVVCVVQEAAQWEEEEAQCFLNSNPVVSLVHNPPNYAYEYEDQDPVRLVNNQVVCPPHPSNVRYHYDHAHLQGRPDDAAGQEYEAAACCVVHPDNLSVLVRVQNRYDQNHKYKYKHACVVAPPVNVVVSVVSNVVVQKDFDDWDDGVRMTMTMIHHNPPDPPDPD/DPVPVPDDDPVCVCVVVLVVCCVQCPLCVVCVVQEAAQWEEEEAQCFLNSNPVVSLVHNPPNYAYEYEDQDPVRLVNNQVVCPPHPSNVRYHYDHAHLQGRPDPAAGQEYEAAACCVVHPDNLSVLVRVQNRYDQNHKYKYKHACVVAPPVNVVVSVVSNVVVQKDFDDWDDGVRMTMTMIHHNPPDPPDPD

Nearest PDB structures (foldseek):
  3dh0-assembly1_A  TM=8.424E-01  e=1.988E-14  Aquifex aeolicus
  3ocj-assembly1_A  TM=7.623E-01  e=2.459E-09  Bordetella parapertussis
  6ecx-assembly1_A  TM=7.069E-01  e=7.426E-09  Stigmatella aurantiaca
  6hp2-assembly1_A  TM=7.735E-01  e=6.367E-08  Brevibacillus brevis NBRC 100599
  6ect-assembly1_A  TM=6.591E-01  e=1.551E-08  Stigmatella aurantiaca

pLDDT: mean 91.9, std 14.01, range [26.41, 98.94]

Organism: NCBI:txid312168

InterPro domains:
  IPR025714 Methyltransferase domain [PF13847] (35-158)
  IPR029063 S-adenosyl-L-methionine-dependent methyltransferase superfamily [G3DSA:3.40.50.150] (4-178)
  IPR029063 S-adenosyl-L-methionine-dependent methyltransferase superfamily [SSF53335] (29-174)